Protein AF-W0ZCN0-F1 (afdb_monomer)

Structure (mmCIF, N/CA/C/O backbone):
data_AF-W0ZCN0-F1
#
_entry.id   AF-W0ZCN0-F1
#
loop_
_atom_site.group_PDB
_atom_site.id
_atom_site.type_symbol
_atom_site.label_atom_id
_atom_site.label_alt_id
_atom_site.label_comp_id
_atom_site.label_asym_id
_atom_site.label_entity_id
_atom_site.label_seq_id
_atom_site.pdbx_PDB_ins_code
_atom_site.Cartn_x
_atom_site.Cartn_y
_atom_site.Cartn_z
_atom_site.occupancy
_atom_site.B_iso_or_equiv
_atom_site.auth_seq_id
_atom_site.auth_comp_id
_atom_site.auth_asym_id
_atom_site.auth_atom_id
_atom_site.pdbx_PDB_model_num
ATOM 1 N N . MET A 1 1 ? 8.743 -0.998 -0.701 1.00 77.44 1 MET A N 1
ATOM 2 C CA . MET A 1 1 ? 7.615 -0.102 -1.002 1.00 77.44 1 MET A CA 1
ATOM 3 C C . MET A 1 1 ? 7.209 -0.389 -2.431 1.00 77.44 1 MET A C 1
ATOM 5 O O . MET A 1 1 ? 8.064 -0.404 -3.306 1.00 77.44 1 MET A O 1
ATOM 9 N N . SER A 1 2 ? 5.957 -0.761 -2.612 1.00 92.62 2 SER A N 1
ATOM 10 C CA . SER A 1 2 ? 5.427 -1.472 -3.774 1.00 92.62 2 SER A CA 1
ATOM 11 C C . SER A 1 2 ? 4.842 -0.510 -4.816 1.00 92.62 2 SER A C 1
ATOM 13 O O . SER A 1 2 ? 4.961 0.717 -4.689 1.00 92.62 2 SER A O 1
ATOM 15 N N . ARG A 1 3 ? 4.203 -1.047 -5.860 1.00 96.00 3 ARG A N 1
ATOM 16 C CA . ARG A 1 3 ? 3.450 -0.266 -6.854 1.00 96.00 3 ARG A CA 1
ATOM 17 C C . ARG A 1 3 ? 2.004 -0.697 -6.924 1.00 96.00 3 ARG A C 1
ATOM 19 O O . ARG A 1 3 ? 1.703 -1.878 -6.796 1.00 96.00 3 ARG A O 1
ATOM 26 N N . MET A 1 4 ? 1.127 0.285 -7.098 1.00 98.06 4 MET A N 1
ATOM 27 C CA . MET A 1 4 ? -0.318 0.098 -7.069 1.00 98.06 4 MET A CA 1
ATOM 28 C C . MET A 1 4 ? -0.961 0.852 -8.225 1.00 98.06 4 MET A C 1
ATOM 30 O O . MET A 1 4 ? -0.633 2.015 -8.466 1.00 98.06 4 MET A O 1
ATOM 34 N N . LEU A 1 5 ? -1.893 0.192 -8.900 1.00 98.25 5 LEU A N 1
ATOM 35 C CA . LEU A 1 5 ? -2.690 0.736 -9.993 1.00 98.25 5 LEU A CA 1
ATOM 36 C C . LEU A 1 5 ? -4.143 0.298 -9.799 1.00 98.25 5 LEU A C 1
ATOM 38 O O . LEU A 1 5 ? -4.397 -0.810 -9.334 1.00 98.25 5 LEU A O 1
ATOM 42 N N . ALA A 1 6 ? -5.098 1.161 -10.119 1.00 98.38 6 ALA A N 1
ATOM 43 C CA . ALA A 1 6 ? -6.513 0.848 -10.028 1.00 98.38 6 ALA A CA 1
ATOM 44 C C . ALA A 1 6 ? -7.322 1.548 -11.118 1.00 98.38 6 ALA A C 1
ATOM 46 O O . ALA A 1 6 ? -6.922 2.605 -11.613 1.00 98.38 6 ALA A O 1
ATOM 47 N N . PHE A 1 7 ? -8.476 0.983 -11.464 1.00 97.31 7 PHE A N 1
ATOM 48 C CA . PHE A 1 7 ? -9.544 1.722 -12.126 1.00 97.31 7 PHE A CA 1
ATOM 49 C C . PHE A 1 7 ? -10.909 1.425 -11.509 1.00 97.31 7 PHE A C 1
ATOM 51 O O . PHE A 1 7 ? -11.117 0.364 -10.919 1.00 97.31 7 PHE A O 1
ATOM 58 N N . VAL A 1 8 ? -11.842 2.355 -11.703 1.00 96.00 8 VAL A N 1
ATOM 59 C CA . VAL A 1 8 ? -13.282 2.167 -11.488 1.00 96.00 8 VAL A CA 1
ATOM 60 C C . VAL A 1 8 ? -14.067 2.899 -12.577 1.00 96.00 8 VAL A C 1
ATOM 62 O O . VAL A 1 8 ? -13.698 4.002 -12.986 1.00 96.00 8 VAL A O 1
ATOM 65 N N . ALA A 1 9 ? -15.130 2.278 -13.074 1.00 94.06 9 ALA A N 1
ATOM 66 C CA . ALA A 1 9 ? -15.960 2.763 -14.168 1.00 94.06 9 ALA A CA 1
ATOM 67 C C . ALA A 1 9 ? -17.449 2.472 -13.917 1.00 94.06 9 ALA A C 1
ATOM 69 O O . ALA A 1 9 ? -17.815 1.719 -13.019 1.00 94.06 9 ALA A O 1
ATOM 70 N N . ASP A 1 10 ? -18.314 3.084 -14.724 1.00 91.69 10 ASP A N 1
ATOM 71 C CA . ASP A 1 10 ? -19.774 2.899 -14.705 1.00 91.69 10 ASP A CA 1
ATOM 72 C C . ASP A 1 10 ? -20.252 1.664 -15.483 1.00 91.69 10 ASP A C 1
ATOM 74 O O . ASP A 1 10 ? -21.435 1.331 -15.475 1.00 91.69 10 ASP A O 1
ATOM 78 N N . ARG A 1 11 ? -19.328 0.992 -16.167 1.00 91.88 11 ARG A N 1
ATOM 79 C CA . ARG A 1 11 ? -19.552 -0.208 -16.966 1.00 91.88 11 ARG A CA 1
ATOM 80 C C . ARG A 1 11 ? -18.311 -1.085 -16.942 1.00 91.88 11 ARG A C 1
ATOM 82 O O . ARG A 1 11 ? -17.217 -0.610 -16.645 1.00 91.88 11 ARG A O 1
ATOM 89 N N . ALA A 1 12 ? -18.475 -2.344 -17.331 1.00 94.06 12 ALA A N 1
ATOM 90 C CA . ALA A 1 12 ? -17.350 -3.246 -17.502 1.00 94.06 12 ALA A CA 1
ATOM 91 C C . ALA A 1 12 ? -16.388 -2.722 -18.581 1.00 94.06 12 ALA A C 1
ATOM 93 O O . ALA A 1 12 ? -16.808 -2.391 -19.697 1.00 94.06 12 ALA A O 1
ATOM 94 N N . LEU A 1 13 ? -15.104 -2.657 -18.233 1.00 94.94 13 LEU A N 1
ATOM 95 C CA . LEU A 1 13 ? -14.001 -2.310 -19.121 1.00 94.94 13 LEU A CA 1
ATOM 96 C C . LEU A 1 13 ? -12.937 -3.395 -19.055 1.00 94.94 13 LEU A C 1
ATOM 98 O O . LEU A 1 13 ? -12.614 -3.907 -17.984 1.00 94.94 13 LEU A O 1
ATOM 102 N N . THR A 1 14 ? -12.341 -3.705 -20.198 1.00 95.62 14 THR A N 1
ATOM 103 C CA . THR A 1 14 ? -11.049 -4.393 -20.217 1.00 95.62 14 THR A CA 1
ATOM 104 C C . THR A 1 14 ? -9.965 -3.484 -19.632 1.00 95.62 14 THR A C 1
ATOM 106 O O . THR A 1 14 ? -10.057 -2.255 -19.710 1.00 95.62 14 THR A O 1
ATOM 109 N N . SER A 1 15 ? -8.883 -4.073 -19.115 1.00 95.25 15 SER A N 1
ATOM 110 C CA . SER A 1 15 ? -7.719 -3.312 -18.634 1.00 95.25 15 SER A CA 1
ATOM 111 C C . SER A 1 15 ? -7.206 -2.329 -19.691 1.00 95.25 15 SER A C 1
ATOM 113 O O . SER A 1 15 ? -6.887 -1.186 -19.373 1.00 95.25 15 SER A O 1
ATOM 115 N N . ARG A 1 16 ? -7.198 -2.729 -20.970 1.00 95.12 16 ARG A N 1
ATOM 116 C CA . ARG A 1 16 ? -6.756 -1.878 -22.083 1.00 95.12 16 ARG A CA 1
ATOM 117 C C . ARG A 1 16 ? -7.683 -0.688 -22.333 1.00 95.12 16 ARG A C 1
ATOM 119 O O . ARG A 1 16 ? -7.191 0.381 -22.676 1.00 95.12 16 ARG A O 1
ATOM 126 N N . GLU A 1 17 ? -8.996 -0.843 -22.182 1.00 96.19 17 GLU A N 1
ATOM 127 C CA . GLU A 1 17 ? -9.937 0.282 -22.298 1.00 96.19 17 GLU A CA 1
ATOM 128 C C . GLU A 1 17 ? -9.838 1.247 -21.110 1.00 96.19 17 GLU A C 1
ATOM 130 O O . GLU A 1 17 ? -10.006 2.456 -21.283 1.00 96.19 17 GLU A O 1
ATOM 135 N N . ALA A 1 18 ? -9.590 0.726 -19.906 1.00 96.12 18 ALA A N 1
ATOM 136 C CA . ALA A 1 18 ? -9.509 1.531 -18.692 1.00 96.12 18 ALA A CA 1
ATOM 137 C C . ALA A 1 18 ? -8.165 2.266 -18.557 1.00 96.12 18 ALA A C 1
ATOM 139 O O . ALA A 1 18 ? -8.149 3.477 -18.345 1.00 96.12 18 ALA A O 1
ATOM 140 N N . TRP A 1 19 ? -7.049 1.547 -18.695 1.00 95.88 19 TRP A N 1
ATOM 141 C CA . TRP A 1 19 ? -5.694 2.066 -18.480 1.00 95.88 19 TRP A CA 1
ATOM 142 C C . TRP A 1 19 ? -4.987 2.498 -19.765 1.00 95.88 19 TRP A C 1
ATOM 144 O 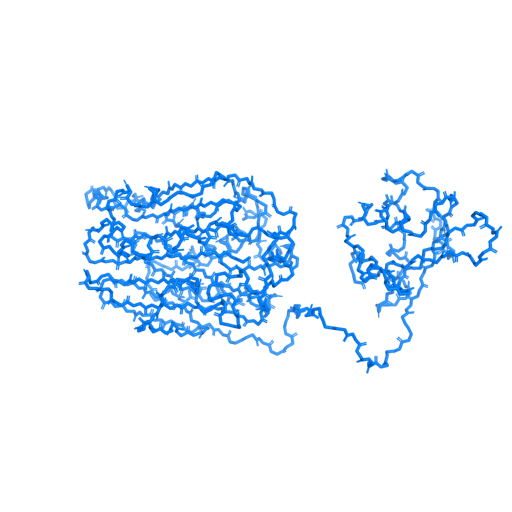O . TRP A 1 19 ? -4.140 3.384 -19.724 1.00 95.88 19 TRP A O 1
ATOM 154 N N . GLY A 1 20 ? -5.342 1.921 -20.912 1.00 94.19 20 GLY A N 1
ATOM 155 C CA . GLY A 1 20 ? -4.587 2.110 -22.149 1.00 94.19 20 GLY A CA 1
ATOM 156 C C . GLY A 1 20 ? -3.339 1.224 -22.222 1.00 94.19 20 GLY A C 1
ATOM 157 O O . GLY A 1 20 ? -2.851 0.697 -21.226 1.00 94.19 20 GLY A O 1
ATOM 158 N N . ALA A 1 21 ? -2.828 1.043 -23.442 1.00 92.94 21 ALA A N 1
ATOM 159 C CA . ALA A 1 21 ? -1.683 0.170 -23.711 1.00 92.94 21 ALA A CA 1
ATOM 160 C C . ALA A 1 21 ? -0.386 0.671 -23.055 1.00 92.94 21 ALA A C 1
ATOM 162 O O . ALA A 1 21 ? 0.368 -0.122 -22.496 1.00 92.94 21 ALA A O 1
ATOM 163 N N . ASP A 1 22 ? -0.150 1.982 -23.131 1.00 93.69 22 ASP A N 1
ATOM 164 C CA . ASP A 1 22 ? 1.102 2.595 -22.688 1.00 93.69 22 ASP A CA 1
ATOM 165 C C . ASP A 1 22 ? 1.241 2.500 -21.165 1.00 93.69 22 ASP A C 1
ATOM 167 O O . ASP A 1 22 ? 2.248 2.000 -20.673 1.00 93.69 22 ASP A O 1
ATOM 171 N N . LEU A 1 23 ? 0.181 2.834 -20.419 1.00 94.69 23 LEU A N 1
ATOM 172 C CA . LEU A 1 23 ? 0.169 2.725 -18.959 1.00 94.69 23 LEU A CA 1
ATOM 173 C C . LEU A 1 23 ? 0.385 1.281 -18.475 1.00 94.69 23 LEU A C 1
ATOM 175 O O . LEU A 1 23 ? 1.101 1.058 -17.500 1.00 94.69 23 LEU A O 1
ATOM 179 N N . ILE A 1 24 ? -0.199 0.288 -19.157 1.00 94.81 24 ILE A N 1
ATOM 180 C CA . ILE A 1 24 ? 0.020 -1.133 -18.835 1.00 94.81 24 ILE A CA 1
ATOM 181 C C . ILE A 1 24 ? 1.483 -1.518 -19.067 1.00 94.81 24 ILE A C 1
ATOM 183 O O . ILE A 1 24 ? 2.088 -2.173 -18.216 1.00 94.81 24 ILE A O 1
ATOM 187 N N . ALA A 1 25 ? 2.069 -1.093 -20.188 1.00 93.38 25 ALA A N 1
ATOM 188 C CA . ALA A 1 25 ? 3.467 -1.369 -20.503 1.00 93.38 25 ALA A CA 1
ATOM 189 C C . ALA A 1 25 ? 4.429 -0.700 -19.506 1.00 93.38 25 ALA A C 1
ATOM 191 O O . ALA A 1 25 ? 5.401 -1.320 -19.071 1.00 93.38 25 ALA A O 1
ATOM 192 N N . GLU A 1 26 ? 4.151 0.539 -19.102 1.00 94.06 26 GLU A N 1
ATOM 193 C CA . GLU A 1 26 ? 4.939 1.255 -18.098 1.00 94.06 26 GLU A CA 1
ATOM 194 C C . GLU A 1 26 ? 4.832 0.607 -16.719 1.00 94.06 26 GLU A C 1
ATOM 196 O O . GLU A 1 26 ? 5.855 0.372 -16.072 1.00 94.06 26 GLU A O 1
ATOM 201 N N . PHE A 1 27 ? 3.616 0.245 -16.293 1.00 95.56 27 PHE A N 1
ATOM 202 C CA . PHE A 1 27 ? 3.402 -0.470 -15.038 1.00 95.56 27 PHE A CA 1
ATOM 203 C C . PHE A 1 27 ? 4.134 -1.817 -15.043 1.00 95.56 27 PHE A C 1
ATOM 205 O O . PHE A 1 27 ? 4.842 -2.128 -14.088 1.00 95.56 27 PHE A O 1
ATOM 212 N N . ALA A 1 28 ? 4.078 -2.571 -16.144 1.00 94.00 28 ALA A N 1
ATOM 213 C CA . ALA A 1 28 ? 4.865 -3.793 -16.305 1.00 94.00 28 ALA A CA 1
ATOM 214 C C . ALA A 1 28 ? 6.378 -3.538 -16.230 1.00 94.00 28 ALA A C 1
ATOM 216 O O . ALA A 1 28 ? 7.114 -4.313 -15.621 1.00 94.00 28 ALA A O 1
ATOM 217 N 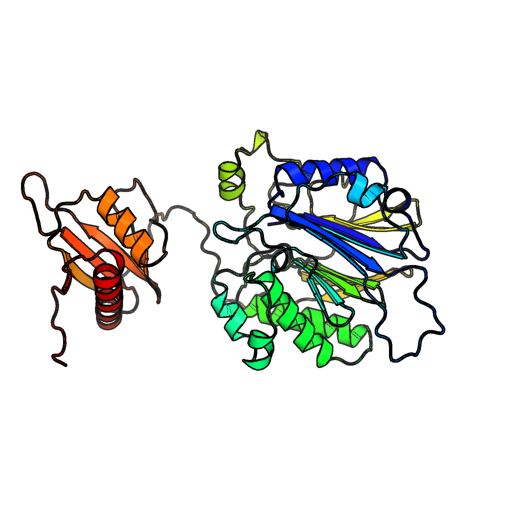N . GLY A 1 29 ? 6.856 -2.413 -16.769 1.00 93.75 29 GLY A N 1
ATOM 218 C CA . GLY A 1 29 ? 8.252 -1.992 -16.649 1.00 93.75 29 GLY A CA 1
ATOM 219 C C . GLY A 1 29 ? 8.728 -1.857 -15.197 1.00 93.75 29 GLY A C 1
ATOM 220 O O . GLY A 1 29 ? 9.897 -2.136 -14.903 1.00 93.75 29 GLY A O 1
ATOM 221 N N . LEU A 1 30 ? 7.830 -1.502 -14.271 1.00 94.81 30 LEU A N 1
ATOM 222 C CA . LEU A 1 30 ? 8.126 -1.401 -12.839 1.00 94.81 30 LEU A CA 1
ATOM 223 C C . LEU A 1 30 ? 8.381 -2.763 -12.184 1.00 94.81 30 LEU A C 1
ATOM 225 O O . LEU A 1 30 ? 9.128 -2.824 -11.203 1.00 94.81 30 LEU A O 1
ATOM 229 N N . ALA A 1 31 ? 7.851 -3.856 -12.740 1.00 93.75 31 ALA A N 1
ATOM 230 C CA . ALA A 1 31 ? 8.039 -5.208 -12.210 1.00 93.75 31 ALA A CA 1
ATOM 231 C C . ALA A 1 31 ? 9.506 -5.670 -12.249 1.00 93.75 31 ALA A C 1
ATOM 233 O O . ALA A 1 31 ? 9.881 -6.594 -11.538 1.00 93.75 31 ALA A O 1
ATOM 234 N N . ARG A 1 32 ? 10.379 -4.984 -13.004 1.00 91.44 32 ARG A N 1
ATOM 235 C CA . ARG A 1 32 ? 11.835 -5.218 -12.972 1.00 91.44 32 ARG A CA 1
ATOM 236 C C . ARG A 1 32 ? 12.466 -4.892 -11.616 1.00 91.44 32 ARG A C 1
ATOM 238 O O . ARG A 1 32 ? 13.472 -5.494 -11.255 1.00 91.44 32 ARG A O 1
ATOM 245 N N . LEU A 1 33 ? 11.916 -3.908 -10.905 1.00 92.25 33 LEU A N 1
ATOM 246 C CA . LEU A 1 33 ? 12.367 -3.489 -9.574 1.00 92.25 33 LEU A CA 1
ATOM 247 C C . LEU A 1 33 ? 11.463 -4.079 -8.480 1.00 92.25 33 LEU A C 1
ATOM 249 O O . LEU A 1 33 ? 11.949 -4.599 -7.472 1.00 92.25 33 LEU A O 1
ATOM 253 N N . HIS A 1 34 ? 10.151 -4.009 -8.703 1.00 93.12 34 HIS A N 1
ATOM 254 C CA . HIS A 1 34 ? 9.090 -4.481 -7.810 1.00 93.12 34 HIS A CA 1
ATOM 255 C C . HIS A 1 34 ? 8.723 -5.932 -8.149 1.00 93.12 34 HIS A C 1
ATOM 257 O O . HIS A 1 34 ? 7.634 -6.207 -8.640 1.00 93.12 34 HIS A O 1
ATOM 263 N N . ALA A 1 35 ? 9.690 -6.832 -7.955 1.00 91.56 35 ALA A N 1
ATOM 264 C CA . ALA A 1 35 ? 9.698 -8.180 -8.527 1.00 91.56 35 ALA A CA 1
ATOM 265 C C . ALA A 1 35 ? 9.383 -9.315 -7.529 1.00 91.56 35 ALA A C 1
ATOM 267 O O . ALA A 1 35 ? 9.616 -10.477 -7.848 1.00 91.56 35 ALA A O 1
ATOM 268 N N . ASP A 1 36 ? 8.914 -9.023 -6.309 1.00 90.50 36 ASP A N 1
ATOM 269 C CA . ASP A 1 36 ? 8.742 -10.048 -5.254 1.00 90.50 36 ASP A CA 1
ATOM 270 C C . ASP A 1 36 ? 7.334 -10.654 -5.207 1.00 90.50 36 ASP A C 1
ATOM 272 O O . ASP A 1 36 ? 6.863 -11.071 -4.139 1.00 90.50 36 ASP A O 1
ATOM 276 N N . GLY A 1 37 ? 6.655 -10.632 -6.349 1.00 92.88 37 GLY A N 1
ATOM 277 C CA . GLY A 1 37 ? 5.282 -11.070 -6.543 1.00 92.88 37 GLY A CA 1
ATOM 278 C C . GLY A 1 37 ? 4.370 -9.961 -7.053 1.00 92.88 37 GLY A C 1
ATOM 279 O O . GLY A 1 37 ? 4.696 -8.771 -7.013 1.00 92.88 37 GLY A O 1
ATOM 280 N N . TRP A 1 38 ? 3.205 -10.366 -7.526 1.00 96.88 38 TRP A N 1
ATOM 281 C CA . TRP A 1 38 ? 2.196 -9.488 -8.097 1.00 96.88 38 TRP A CA 1
ATOM 282 C C . TRP A 1 38 ? 0.801 -10.018 -7.790 1.00 96.88 38 TRP A C 1
ATOM 284 O O . TRP A 1 38 ? 0.617 -11.193 -7.472 1.00 96.88 38 TRP A O 1
ATOM 294 N N . GLY A 1 39 ? -0.194 -9.155 -7.923 1.00 96.69 39 GLY A N 1
ATOM 295 C CA . GLY A 1 39 ? -1.577 -9.593 -7.849 1.00 96.69 39 GLY A CA 1
ATOM 296 C C . GLY A 1 39 ? -2.546 -8.576 -8.412 1.00 96.69 39 GLY A C 1
ATOM 297 O O . GLY A 1 39 ? -2.215 -7.409 -8.628 1.00 96.69 39 GLY A O 1
ATOM 298 N N . SER A 1 40 ? -3.766 -9.033 -8.650 1.00 97.44 40 SER A N 1
ATOM 299 C CA . SER A 1 40 ? -4.893 -8.218 -9.069 1.00 97.44 40 SER A CA 1
ATOM 300 C C . SER A 1 40 ? -6.169 -8.722 -8.408 1.00 97.44 40 SER A C 1
ATOM 302 O O . SER A 1 40 ? -6.341 -9.923 -8.220 1.00 97.44 40 SER A O 1
ATOM 304 N N . ALA A 1 41 ? -7.067 -7.801 -8.077 1.00 96.75 41 ALA A N 1
ATOM 305 C CA . ALA A 1 41 ? -8.422 -8.112 -7.640 1.00 96.75 41 ALA A CA 1
ATOM 306 C C . ALA A 1 41 ? -9.422 -7.219 -8.375 1.00 96.75 41 ALA A C 1
ATOM 308 O O . ALA A 1 41 ? -9.075 -6.100 -8.764 1.00 96.75 41 ALA A O 1
ATOM 309 N N . TRP A 1 42 ? -10.635 -7.706 -8.610 1.00 95.56 42 TRP A N 1
ATOM 310 C CA . TRP A 1 42 ? -11.644 -6.994 -9.391 1.00 95.56 42 TRP A CA 1
ATOM 311 C C . TRP A 1 42 ? -13.064 -7.324 -8.935 1.00 95.56 42 TRP A C 1
ATOM 313 O O . TRP A 1 42 ? -13.299 -8.329 -8.270 1.00 95.56 42 TRP A O 1
ATOM 323 N N . ILE A 1 43 ? -13.998 -6.449 -9.309 1.00 90.69 43 ILE A N 1
ATOM 324 C CA . ILE A 1 43 ? -15.437 -6.683 -9.160 1.00 90.69 43 ILE A CA 1
ATOM 325 C C . ILE A 1 43 ? -15.933 -7.280 -10.474 1.00 90.69 43 ILE A C 1
ATOM 327 O O . ILE A 1 43 ? -15.806 -6.634 -11.524 1.00 90.69 43 ILE A O 1
ATOM 331 N N . ASP A 1 44 ? -16.463 -8.501 -10.430 1.00 76.06 44 ASP A N 1
ATOM 332 C CA . ASP A 1 44 ? -17.008 -9.154 -11.618 1.00 76.06 44 ASP A CA 1
ATOM 333 C C . ASP A 1 44 ? -18.205 -8.375 -12.177 1.00 76.06 44 ASP A C 1
ATOM 335 O O . ASP A 1 44 ? -19.086 -7.918 -11.452 1.00 76.06 44 ASP A O 1
ATOM 339 N N . ALA A 1 45 ? -18.226 -8.209 -13.500 1.00 66.38 45 ALA A N 1
ATOM 340 C CA . ALA A 1 45 ? -19.298 -7.504 -14.202 1.00 66.38 45 ALA A CA 1
ATOM 341 C C . ALA A 1 45 ? -20.627 -8.283 -14.224 1.00 66.38 45 ALA A C 1
ATOM 343 O O . ALA A 1 45 ? -21.678 -7.677 -14.423 1.00 66.38 45 ALA A O 1
ATOM 344 N N . ASP A 1 46 ? -20.549 -9.602 -14.023 1.00 58.97 46 ASP A N 1
ATOM 345 C CA . ASP A 1 46 ? -21.651 -10.563 -14.123 1.00 58.97 46 ASP A CA 1
ATOM 346 C C . ASP A 1 46 ? -22.063 -11.129 -12.750 1.00 58.97 46 ASP A C 1
ATOM 348 O O . ASP A 1 46 ? -22.695 -12.182 -12.690 1.00 58.97 46 ASP A O 1
ATOM 352 N N . ALA A 1 47 ? -21.696 -10.474 -11.639 1.00 55.72 47 ALA A N 1
ATOM 353 C CA . ALA A 1 47 ? -22.227 -10.844 -10.329 1.00 55.72 47 ALA A CA 1
ATOM 354 C C . ALA A 1 47 ? -23.756 -10.667 -10.368 1.00 55.72 47 ALA A C 1
ATOM 356 O O . ALA A 1 47 ? -24.255 -9.540 -10.380 1.00 55.72 47 ALA A O 1
ATOM 357 N N . ASP A 1 48 ? -24.481 -11.783 -10.506 1.00 44.78 48 ASP A N 1
ATOM 358 C CA . ASP A 1 48 ? -25.930 -11.826 -10.694 1.00 44.78 48 ASP A CA 1
ATOM 359 C C . ASP A 1 48 ? -26.615 -10.928 -9.657 1.00 44.78 48 ASP A C 1
ATOM 361 O O . ASP A 1 48 ? -26.575 -11.202 -8.460 1.00 44.78 48 ASP A O 1
ATOM 365 N N . ALA A 1 49 ? -27.309 -9.883 -10.115 1.00 48.84 49 ALA A N 1
ATOM 366 C CA . ALA A 1 49 ? -28.143 -9.042 -9.251 1.00 48.84 49 ALA A CA 1
ATOM 367 C C . ALA A 1 49 ? -29.319 -9.820 -8.608 1.00 48.84 49 ALA A C 1
ATOM 369 O O . ALA A 1 49 ? -30.012 -9.278 -7.749 1.00 48.84 49 ALA A O 1
ATOM 370 N N . ASP A 1 50 ? -29.533 -11.069 -9.045 1.00 45.41 50 ASP A N 1
ATOM 371 C CA . ASP A 1 50 ? -30.508 -12.041 -8.539 1.00 45.41 50 ASP A CA 1
ATOM 372 C C . ASP A 1 50 ? -29.875 -13.135 -7.644 1.00 45.41 50 ASP A C 1
ATOM 374 O O . ASP A 1 50 ? -30.597 -14.009 -7.155 1.00 45.41 50 ASP A O 1
ATOM 378 N N . ALA A 1 51 ? -28.553 -13.124 -7.414 1.00 48.06 51 ALA A N 1
ATOM 379 C CA . ALA A 1 51 ? -27.946 -13.957 -6.377 1.00 48.06 51 ALA A CA 1
ATOM 380 C C . ALA A 1 51 ? -28.416 -13.448 -5.004 1.00 48.06 51 ALA A C 1
ATOM 382 O O . ALA A 1 51 ? -28.523 -12.239 -4.800 1.00 48.06 51 ALA A O 1
ATOM 383 N N . ASP A 1 52 ? -28.761 -14.367 -4.092 1.00 41.53 52 ASP A N 1
ATOM 384 C CA . ASP A 1 52 ? -29.272 -14.049 -2.751 1.00 41.53 52 ASP A CA 1
ATOM 385 C C . ASP A 1 52 ? -28.511 -12.863 -2.139 1.00 41.53 52 ASP A C 1
ATOM 387 O O . ASP A 1 52 ? -27.286 -12.857 -2.136 1.00 41.53 52 ASP A O 1
ATOM 391 N N . ALA A 1 53 ? -29.220 -11.883 -1.570 1.00 44.94 53 ALA A N 1
ATOM 392 C CA . ALA A 1 53 ? -28.625 -10.695 -0.938 1.00 44.94 53 ALA A CA 1
ATOM 393 C C . ALA A 1 53 ? -27.701 -11.005 0.270 1.00 44.94 53 ALA A C 1
ATOM 395 O O . ALA A 1 53 ? -27.160 -10.083 0.875 1.00 44.94 53 ALA A O 1
ATOM 396 N N . ASP A 1 54 ? -27.547 -12.291 0.611 1.00 40.00 54 ASP A N 1
ATOM 397 C CA . ASP A 1 54 ? -26.616 -12.842 1.600 1.00 40.00 54 ASP A CA 1
ATOM 398 C C . ASP A 1 54 ? -25.314 -13.391 0.963 1.00 40.00 54 ASP A C 1
ATOM 400 O O . ASP A 1 54 ? -24.428 -13.864 1.678 1.00 40.00 54 ASP A O 1
ATOM 404 N N . ALA A 1 55 ? -25.182 -13.367 -0.368 1.00 44.41 55 ALA A N 1
ATOM 405 C CA . ALA A 1 55 ? -23.930 -13.618 -1.070 1.00 44.41 55 ALA A CA 1
ATOM 406 C C . ALA A 1 55 ? -23.151 -12.301 -1.134 1.00 44.41 55 ALA A C 1
ATOM 408 O O . ALA A 1 55 ? -23.401 -11.466 -2.002 1.00 44.41 55 ALA A O 1
ATOM 409 N N . ASP A 1 56 ? -22.235 -12.104 -0.181 1.00 45.97 56 ASP A N 1
ATOM 410 C CA . ASP A 1 56 ? -21.237 -11.032 -0.224 1.00 45.97 56 ASP A CA 1
ATOM 411 C C . ASP A 1 56 ? -20.682 -10.929 -1.658 1.00 45.97 56 ASP A C 1
ATOM 413 O O . ASP A 1 56 ? -20.153 -11.918 -2.173 1.00 45.97 56 ASP A O 1
ATOM 417 N N . GLY A 1 57 ? -20.845 -9.777 -2.323 1.00 52.25 57 GLY A N 1
ATOM 418 C CA . GLY A 1 57 ? -20.435 -9.610 -3.719 1.00 52.25 57 GLY A CA 1
ATOM 419 C C . GLY A 1 57 ? -18.987 -10.065 -3.911 1.00 52.25 57 GLY A C 1
ATOM 420 O O . GLY A 1 57 ? -18.073 -9.594 -3.227 1.00 52.25 57 GLY A O 1
ATOM 421 N N . GLU A 1 58 ? -18.782 -11.055 -4.780 1.00 69.75 58 GLU A N 1
ATOM 422 C CA . GLU A 1 58 ? -17.528 -11.803 -4.808 1.00 69.75 58 GLU A CA 1
ATOM 423 C C . GLU A 1 58 ? -16.424 -10.957 -5.459 1.00 69.75 58 GLU A C 1
ATOM 425 O O . GLU A 1 58 ? -16.406 -10.719 -6.666 1.00 69.75 58 GLU A O 1
ATOM 430 N N . VAL A 1 59 ? -15.486 -10.469 -4.642 1.00 86.62 59 VAL A N 1
ATOM 431 C CA . VAL A 1 59 ? -14.248 -9.872 -5.150 1.00 86.62 59 VAL A CA 1
ATOM 432 C C . VAL A 1 59 ? -13.327 -10.998 -5.599 1.00 86.62 59 VAL A C 1
ATOM 434 O O . VAL A 1 59 ? -12.723 -11.700 -4.782 1.00 86.62 59 VAL A O 1
ATOM 437 N N . ALA A 1 60 ? -13.200 -11.153 -6.912 1.00 90.25 60 ALA A N 1
ATOM 438 C CA . ALA A 1 60 ? -12.291 -12.110 -7.514 1.00 90.25 60 ALA A CA 1
ATOM 439 C C . ALA A 1 60 ? -10.842 -11.603 -7.453 1.00 90.25 60 ALA A C 1
ATOM 441 O O . ALA A 1 60 ? -10.576 -10.398 -7.412 1.00 90.25 60 ALA A O 1
ATOM 442 N N . SER A 1 61 ? -9.878 -12.528 -7.447 1.00 92.69 61 SER A N 1
ATOM 443 C CA . SER A 1 61 ? -8.455 -12.185 -7.456 1.00 92.69 61 SER A CA 1
ATOM 444 C C . SER A 1 61 ? -7.586 -13.229 -8.145 1.00 92.69 61 SER A C 1
ATOM 446 O O . SER A 1 61 ? -7.960 -14.390 -8.290 1.00 92.69 61 SER A O 1
ATOM 448 N N . THR A 1 62 ? -6.408 -12.788 -8.576 1.00 93.38 62 THR A N 1
ATOM 449 C CA . THR A 1 62 ? -5.338 -13.618 -9.131 1.00 93.38 62 THR A CA 1
ATOM 450 C C . THR A 1 62 ? -3.988 -13.015 -8.762 1.00 93.38 62 THR A C 1
ATOM 452 O O . THR A 1 62 ? -3.894 -11.817 -8.492 1.00 93.38 62 THR A O 1
ATOM 455 N N . GLY A 1 63 ? -2.934 -13.818 -8.778 1.00 91.00 63 GLY A N 1
ATOM 456 C CA . GLY A 1 63 ? -1.578 -13.355 -8.521 1.00 91.00 63 GLY A CA 1
ATOM 457 C C . GLY A 1 63 ? -0.674 -14.476 -8.047 1.00 91.00 63 GLY A C 1
ATOM 458 O O . GLY A 1 63 ? -1.107 -15.620 -7.880 1.00 91.00 63 GLY A O 1
ATOM 459 N N . GLY A 1 64 ? 0.574 -14.119 -7.783 1.00 90.75 64 GLY A N 1
ATOM 460 C CA . GLY A 1 64 ? 1.579 -15.071 -7.357 1.00 90.75 64 GLY A CA 1
ATOM 461 C C . GLY A 1 64 ? 2.959 -14.454 -7.184 1.00 90.75 64 GLY A C 1
ATOM 462 O O . GLY A 1 64 ? 3.139 -13.236 -7.163 1.00 90.75 64 GLY A O 1
ATOM 463 N N . VAL A 1 65 ? 3.941 -15.330 -6.989 1.00 89.44 65 VAL A N 1
ATOM 464 C CA . VAL A 1 65 ? 5.348 -14.969 -6.739 1.00 89.44 65 VAL A CA 1
ATOM 465 C C . VAL A 1 65 ? 6.197 -15.016 -8.008 1.00 89.44 65 VAL A C 1
ATOM 467 O O . VAL A 1 65 ? 7.373 -14.657 -7.987 1.00 89.44 65 VAL A O 1
ATOM 470 N N . GLU A 1 66 ? 5.619 -15.498 -9.103 1.00 90.38 66 GLU A N 1
ATOM 471 C CA . GLU A 1 66 ? 6.199 -15.457 -10.434 1.00 90.38 66 GLU A CA 1
ATOM 472 C C . GLU A 1 66 ? 6.349 -14.024 -10.958 1.00 90.38 66 GLU A C 1
ATOM 474 O O . GLU A 1 66 ? 5.819 -13.061 -10.402 1.00 90.38 66 GLU A O 1
ATOM 479 N N . ALA A 1 67 ? 7.122 -13.882 -12.034 1.00 87.75 67 ALA A N 1
ATOM 480 C CA . ALA A 1 67 ? 7.297 -12.597 -12.689 1.00 87.75 67 ALA A CA 1
ATOM 481 C C . ALA A 1 67 ? 5.977 -12.140 -13.320 1.00 87.75 67 ALA A C 1
ATOM 483 O O . ALA A 1 67 ? 5.316 -12.917 -14.004 1.00 87.75 67 ALA A O 1
ATOM 484 N N . PHE A 1 68 ? 5.639 -10.872 -13.103 1.00 93.12 68 PHE A N 1
ATOM 485 C CA . PHE A 1 68 ? 4.503 -10.224 -13.743 1.00 93.12 68 PHE A CA 1
ATOM 486 C C . PHE A 1 68 ? 4.771 -9.996 -15.234 1.00 93.12 68 PHE A C 1
ATOM 488 O O . PHE A 1 68 ? 5.812 -9.441 -15.598 1.00 93.12 68 PHE A O 1
ATOM 495 N N . GLU A 1 69 ? 3.804 -10.339 -16.078 1.00 88.00 69 GLU A N 1
ATOM 496 C CA . GLU A 1 69 ? 3.832 -10.107 -17.517 1.00 88.00 69 GLU A CA 1
ATOM 497 C C . GLU A 1 69 ? 2.683 -9.168 -17.936 1.00 88.00 69 GLU A C 1
ATOM 499 O O . GLU A 1 69 ? 1.577 -9.251 -17.404 1.00 88.00 69 GLU A O 1
ATOM 504 N N . PRO A 1 70 ? 2.859 -8.298 -18.952 1.00 83.12 70 PRO A N 1
ATOM 505 C CA . PRO A 1 70 ? 1.788 -7.399 -19.407 1.00 83.12 70 PRO A CA 1
ATOM 506 C C . PRO A 1 70 ? 0.479 -8.124 -19.772 1.00 83.12 70 PRO A C 1
ATOM 508 O O . PRO A 1 70 ? -0.615 -7.584 -19.592 1.00 83.12 70 PRO A O 1
ATOM 511 N N . GLY A 1 71 ? 0.594 -9.364 -20.267 1.00 83.88 71 GLY A N 1
ATOM 512 C CA . GLY A 1 71 ? -0.538 -10.222 -20.620 1.00 83.88 71 GLY A CA 1
ATOM 513 C C . GLY A 1 71 ? -1.452 -10.566 -19.441 1.00 83.88 71 GLY A C 1
ATOM 514 O O . GLY A 1 71 ? -2.637 -10.807 -19.671 1.00 83.88 71 GLY A O 1
ATOM 515 N N . ASP A 1 72 ? -0.945 -10.508 -18.207 1.00 87.06 72 ASP A N 1
ATOM 516 C CA . ASP A 1 72 ? -1.718 -10.769 -16.988 1.00 87.06 72 ASP A CA 1
ATOM 517 C C . ASP A 1 72 ? -2.817 -9.719 -16.759 1.00 87.06 72 ASP A C 1
ATOM 519 O O . ASP A 1 72 ? -3.850 -10.016 -16.159 1.00 87.06 72 ASP A O 1
ATOM 523 N N . LEU A 1 73 ? -2.631 -8.494 -17.272 1.00 85.06 73 LEU A N 1
ATOM 524 C CA . LEU A 1 73 ? -3.655 -7.445 -17.258 1.00 85.06 73 LEU A CA 1
ATOM 525 C C . LEU A 1 73 ? -4.353 -7.307 -18.611 1.00 85.06 73 LEU A C 1
ATOM 527 O O . LEU A 1 73 ? -5.577 -7.185 -18.649 1.00 85.06 73 LEU A O 1
ATOM 531 N N . ASP A 1 74 ? -3.605 -7.329 -19.716 1.00 79.94 74 ASP A N 1
ATOM 532 C CA . ASP A 1 74 ? -4.148 -7.118 -21.064 1.00 79.94 74 ASP A CA 1
ATOM 533 C C . ASP A 1 74 ? -5.098 -8.237 -21.527 1.00 79.94 74 ASP A C 1
ATOM 535 O O . ASP A 1 74 ? -5.990 -7.983 -22.337 1.00 79.94 74 ASP A O 1
ATOM 539 N N . GLY A 1 75 ? -4.909 -9.466 -21.034 1.00 79.19 75 GLY A N 1
ATOM 540 C CA . GLY A 1 75 ? -5.764 -10.621 -21.324 1.00 79.19 75 GLY A CA 1
ATOM 541 C C . GLY A 1 75 ? -6.868 -10.866 -20.292 1.00 79.19 75 GLY A C 1
ATOM 542 O O . GLY A 1 75 ? -7.631 -11.821 -20.442 1.00 79.19 75 GLY A O 1
ATOM 543 N N . ALA A 1 76 ? -6.947 -10.045 -19.243 1.00 86.50 76 ALA A N 1
ATOM 544 C CA . ALA A 1 76 ? -7.882 -10.250 -18.147 1.00 86.50 76 ALA A CA 1
ATOM 545 C C . ALA A 1 76 ? -9.333 -9.925 -18.542 1.00 86.50 76 ALA A C 1
ATOM 547 O O . ALA A 1 76 ? -9.596 -9.091 -19.413 1.00 86.50 76 ALA A O 1
ATOM 548 N N . ALA A 1 77 ? -10.284 -10.567 -17.857 1.00 89.31 77 ALA A N 1
ATOM 549 C CA . ALA A 1 77 ? -11.708 -10.304 -18.033 1.00 89.31 77 ALA A CA 1
ATOM 550 C C . ALA A 1 77 ? -12.058 -8.832 -17.747 1.00 89.31 77 ALA A C 1
ATOM 552 O O . ALA A 1 77 ? -11.439 -8.175 -16.901 1.00 89.31 77 ALA A O 1
ATOM 553 N N . ALA A 1 78 ? -13.068 -8.323 -18.455 1.00 93.62 78 ALA A N 1
ATOM 554 C CA . ALA A 1 78 ? -13.582 -6.983 -18.215 1.00 93.62 78 ALA A CA 1
ATOM 555 C C . ALA A 1 78 ? -14.217 -6.888 -16.820 1.00 93.62 78 ALA A C 1
ATOM 557 O O . ALA A 1 78 ? -14.863 -7.827 -16.362 1.00 93.62 78 ALA A O 1
ATOM 558 N N . SER A 1 79 ? -14.052 -5.745 -16.161 1.00 93.31 79 SER A N 1
ATOM 559 C CA . SER A 1 79 ? -14.593 -5.500 -14.823 1.00 93.31 79 SER A CA 1
ATOM 560 C C . SER A 1 79 ? -15.032 -4.049 -14.667 1.00 93.31 79 SER A C 1
ATOM 562 O O . SER A 1 79 ? -14.610 -3.179 -15.430 1.00 93.31 79 SER A O 1
ATOM 564 N N . VAL A 1 80 ? -15.908 -3.773 -13.700 1.00 92.69 80 VAL A N 1
ATOM 565 C CA . VAL A 1 80 ? -16.310 -2.389 -13.367 1.00 92.69 80 VAL A CA 1
ATOM 566 C C . VAL A 1 80 ? -15.262 -1.690 -12.504 1.00 92.69 80 VAL A C 1
ATOM 568 O O . VAL A 1 80 ? -15.131 -0.470 -12.545 1.00 92.69 80 VAL A O 1
ATOM 571 N N . ALA A 1 81 ? -14.470 -2.459 -11.759 1.00 94.75 81 ALA A N 1
ATOM 572 C CA . ALA A 1 81 ? -13.319 -1.972 -11.019 1.00 94.75 81 ALA A CA 1
ATOM 573 C C . ALA A 1 81 ? -12.233 -3.045 -10.950 1.00 94.75 81 ALA A C 1
ATOM 575 O O . ALA A 1 81 ? -12.524 -4.243 -10.984 1.00 94.75 81 ALA A O 1
ATOM 576 N N . ARG A 1 82 ? -10.975 -2.618 -10.856 1.00 97.00 82 ARG A N 1
ATOM 577 C CA . ARG A 1 82 ? -9.816 -3.504 -10.713 1.00 97.00 82 ARG A CA 1
ATOM 578 C C . ARG A 1 82 ? -8.710 -2.792 -9.959 1.00 97.00 82 ARG A C 1
ATOM 580 O O . ARG A 1 82 ? -8.458 -1.616 -10.208 1.00 97.00 82 ARG A O 1
ATOM 587 N N . ILE A 1 83 ? -8.014 -3.525 -9.103 1.00 98.25 83 ILE A N 1
ATOM 588 C CA . ILE A 1 83 ? -6.736 -3.137 -8.510 1.00 98.25 83 ILE A CA 1
ATOM 589 C C . ILE A 1 83 ? -5.637 -4.085 -8.997 1.00 98.25 83 ILE A C 1
ATOM 591 O O . ILE A 1 83 ? -5.896 -5.257 -9.280 1.00 98.25 83 ILE A O 1
ATOM 595 N N . ALA A 1 84 ? -4.421 -3.570 -9.121 1.00 98.12 84 ALA A N 1
ATOM 596 C CA . ALA A 1 84 ? -3.210 -4.302 -9.458 1.00 98.12 84 ALA A CA 1
ATOM 597 C C . ALA A 1 84 ? -2.058 -3.868 -8.540 1.00 98.12 84 ALA A C 1
ATOM 599 O O . ALA A 1 84 ? -1.964 -2.697 -8.142 1.00 98.12 84 ALA A O 1
ATOM 600 N N . TYR A 1 85 ? -1.183 -4.820 -8.229 1.00 97.88 85 TYR A N 1
ATOM 601 C CA . TYR A 1 85 ? -0.101 -4.690 -7.264 1.00 97.88 85 TYR A CA 1
ATOM 602 C C . TYR A 1 85 ? 1.192 -5.309 -7.790 1.00 97.88 85 TYR A C 1
ATOM 604 O O . TYR A 1 85 ? 1.176 -6.430 -8.293 1.00 97.88 85 TYR A O 1
ATOM 612 N N . LEU A 1 86 ? 2.316 -4.618 -7.595 1.00 96.94 86 LEU A N 1
ATOM 613 C CA . LEU A 1 86 ? 3.660 -5.175 -7.774 1.00 96.94 86 LEU A CA 1
ATOM 614 C C . LEU A 1 86 ? 4.423 -5.050 -6.463 1.00 96.94 86 LEU A C 1
ATOM 616 O O . LEU A 1 86 ? 4.597 -3.944 -5.941 1.00 96.94 86 LEU A O 1
ATOM 620 N N . ARG A 1 87 ? 4.871 -6.180 -5.921 1.00 94.75 87 ARG A N 1
ATOM 621 C CA . ARG A 1 87 ? 5.436 -6.272 -4.579 1.00 94.75 87 ARG A CA 1
ATOM 622 C C . ARG A 1 87 ? 6.914 -5.905 -4.570 1.00 94.75 87 ARG A C 1
ATOM 624 O O . ARG A 1 87 ? 7.720 -6.447 -5.321 1.00 94.75 87 ARG A O 1
ATOM 631 N N . PHE A 1 88 ? 7.276 -5.048 -3.620 1.00 91.25 88 PHE A N 1
ATOM 632 C CA . PHE A 1 88 ? 8.656 -4.852 -3.189 1.00 91.25 88 PHE A CA 1
ATOM 633 C C . PHE A 1 88 ? 8.784 -5.250 -1.723 1.00 91.25 88 PHE A C 1
ATOM 635 O O . PHE A 1 88 ? 8.437 -4.477 -0.820 1.00 91.25 88 PHE A O 1
ATOM 642 N N . ALA A 1 89 ? 9.282 -6.459 -1.497 1.00 79.12 89 ALA A N 1
ATOM 643 C CA . ALA A 1 89 ? 9.513 -7.023 -0.182 1.00 79.12 89 ALA A CA 1
ATOM 644 C C . ALA A 1 89 ? 10.625 -6.263 0.557 1.00 79.12 89 ALA A C 1
ATOM 646 O O . ALA A 1 89 ? 11.687 -5.957 0.004 1.00 79.12 89 ALA A O 1
ATOM 647 N N . SER A 1 90 ? 10.383 -5.977 1.836 1.00 65.00 90 SER A N 1
ATOM 648 C CA . SER A 1 90 ? 11.440 -5.585 2.764 1.00 65.00 90 SER A CA 1
ATOM 649 C C . SER A 1 90 ? 12.428 -6.743 2.950 1.00 65.00 90 SER A C 1
ATOM 651 O O . SER A 1 90 ? 12.079 -7.919 2.812 1.00 65.00 90 SER A O 1
ATOM 653 N N . LYS A 1 91 ? 13.686 -6.410 3.251 1.00 58.97 91 LYS A N 1
ATOM 654 C CA . LYS A 1 91 ? 14.753 -7.395 3.462 1.00 58.97 91 LYS A CA 1
ATOM 655 C C . LYS A 1 91 ? 14.343 -8.387 4.558 1.00 58.97 91 LYS A C 1
ATOM 657 O O . LYS A 1 91 ? 13.995 -7.968 5.656 1.00 58.97 91 LYS A O 1
ATOM 662 N N . GLY A 1 92 ? 14.364 -9.683 4.239 1.00 58.41 92 GLY A N 1
ATOM 663 C CA . GLY A 1 92 ? 13.954 -10.765 5.144 1.00 58.41 92 GLY A CA 1
ATOM 664 C C . GLY A 1 92 ? 12.486 -11.203 5.031 1.00 58.41 92 GLY A C 1
ATOM 665 O O . GLY A 1 92 ? 12.134 -12.239 5.587 1.00 58.41 92 GLY A O 1
ATOM 666 N N . SER A 1 93 ? 11.629 -10.490 4.286 1.00 68.62 93 SER A N 1
ATOM 667 C CA . SER A 1 93 ? 10.251 -10.941 4.043 1.00 68.62 93 SER A CA 1
ATOM 668 C C . SER A 1 93 ? 10.212 -11.980 2.913 1.00 68.62 93 SER A C 1
ATOM 670 O O . SER A 1 93 ? 10.619 -11.666 1.791 1.00 68.62 93 SER A O 1
ATOM 672 N N . PRO A 1 94 ? 9.721 -13.210 3.155 1.00 72.94 94 PRO A N 1
ATOM 673 C CA . PRO A 1 94 ? 9.751 -14.252 2.141 1.00 72.94 94 PRO A CA 1
ATOM 674 C C . PRO A 1 94 ? 8.714 -13.979 1.041 1.00 72.94 94 PRO A C 1
ATOM 676 O O . PRO A 1 94 ? 7.629 -13.437 1.293 1.00 72.94 94 PRO A O 1
ATOM 679 N N . ALA A 1 95 ? 9.061 -14.341 -0.195 1.00 81.00 95 ALA A N 1
ATOM 680 C CA . ALA A 1 95 ? 8.148 -14.359 -1.334 1.00 81.00 95 ALA A CA 1
ATOM 681 C C . ALA A 1 95 ? 7.301 -15.632 -1.273 1.00 81.00 95 ALA A C 1
ATOM 683 O O . ALA A 1 95 ? 7.680 -16.676 -1.798 1.00 81.00 95 ALA A O 1
ATOM 684 N N . LEU A 1 96 ? 6.183 -15.537 -0.555 1.00 84.62 96 LEU A N 1
ATOM 685 C CA . LEU A 1 96 ? 5.206 -16.608 -0.392 1.00 84.62 96 LEU A CA 1
ATOM 686 C C . LEU A 1 96 ? 3.855 -16.153 -0.959 1.00 84.62 96 LEU A C 1
ATOM 688 O O . LEU A 1 96 ? 3.548 -14.957 -0.864 1.00 84.62 96 LEU A O 1
ATOM 692 N N . PRO A 1 97 ? 3.034 -17.068 -1.504 1.00 86.12 97 PRO A N 1
ATOM 693 C CA . PRO A 1 97 ? 1.686 -16.741 -1.964 1.00 86.12 97 PRO A CA 1
ATOM 694 C C . PRO A 1 97 ? 0.857 -16.006 -0.901 1.00 86.12 97 PRO A C 1
ATOM 696 O O . PRO A 1 97 ? 0.282 -14.962 -1.185 1.00 86.12 97 PRO A O 1
ATOM 699 N N . GLU A 1 98 ? 0.897 -16.455 0.355 1.00 89.56 98 GLU A N 1
ATOM 700 C CA . GLU A 1 98 ? 0.207 -15.829 1.492 1.00 89.56 98 GLU A CA 1
ATOM 701 C C . GLU A 1 98 ? 0.715 -14.422 1.857 1.00 89.56 98 GLU A C 1
ATOM 703 O O . GLU A 1 98 ? 0.055 -13.698 2.595 1.00 89.56 98 GLU A O 1
ATOM 708 N N . ASN A 1 99 ? 1.872 -14.010 1.332 1.00 90.38 99 ASN A N 1
ATOM 709 C CA . ASN A 1 99 ? 2.439 -12.671 1.508 1.00 90.38 99 ASN A CA 1
ATOM 710 C C . ASN A 1 99 ? 2.217 -11.759 0.290 1.00 90.38 99 ASN A C 1
ATOM 712 O O . ASN A 1 99 ? 2.726 -10.630 0.268 1.00 90.38 99 ASN A O 1
ATOM 716 N N . THR A 1 100 ? 1.507 -12.250 -0.725 1.00 91.44 100 THR A N 1
ATOM 717 C CA . THR A 1 100 ? 1.269 -11.548 -1.985 1.00 91.44 100 THR A CA 1
ATOM 718 C C . THR A 1 100 ? -0.069 -10.821 -1.926 1.00 91.44 100 THR A C 1
ATOM 720 O O . THR A 1 100 ? -1.076 -11.374 -1.500 1.00 91.44 100 THR A O 1
ATOM 723 N N . GLN A 1 101 ? -0.057 -9.547 -2.313 1.00 95.69 101 GLN A N 1
ATOM 724 C CA . GLN A 1 101 ? -1.226 -8.671 -2.299 1.00 95.69 101 GLN A CA 1
ATOM 725 C C . GLN A 1 101 ? -1.811 -8.559 -3.713 1.00 95.69 101 GLN A C 1
ATOM 727 O O . GLN A 1 101 ? -1.040 -8.658 -4.671 1.00 95.69 101 GLN A O 1
ATOM 732 N N . PRO A 1 102 ? -3.119 -8.286 -3.866 1.00 97.44 102 PRO A N 1
ATOM 733 C CA . PRO A 1 102 ? -4.090 -7.969 -2.809 1.00 97.44 102 PRO A CA 1
ATOM 734 C C . PRO A 1 102 ? -4.467 -9.150 -1.902 1.00 97.44 102 PRO A C 1
ATOM 736 O O . PRO A 1 102 ? -4.613 -10.274 -2.366 1.00 97.44 102 PRO A O 1
ATOM 739 N N . PHE A 1 103 ? -4.675 -8.891 -0.610 1.00 96.94 103 PHE A N 1
ATOM 740 C CA . PHE A 1 103 ? -5.267 -9.868 0.307 1.00 96.94 103 PHE A CA 1
ATOM 741 C C . PHE A 1 103 ? -6.783 -9.886 0.135 1.00 96.94 103 PHE A C 1
ATOM 743 O O . PHE A 1 103 ? -7.392 -8.824 0.229 1.00 96.94 103 PHE A O 1
ATOM 750 N N . VAL A 1 104 ? -7.388 -11.065 -0.044 1.00 95.06 104 VAL A N 1
ATOM 751 C CA . VAL A 1 104 ? -8.847 -11.210 -0.185 1.00 95.06 104 VAL A CA 1
ATOM 752 C C . VAL A 1 104 ? -9.456 -11.965 0.990 1.00 95.06 104 VAL A C 1
ATOM 754 O O . VAL A 1 104 ? -9.110 -13.122 1.243 1.00 95.06 104 VAL A O 1
ATOM 757 N N . ARG A 1 105 ? -10.371 -11.314 1.716 1.00 93.19 105 ARG A N 1
ATOM 758 C CA . ARG A 1 105 ? -11.148 -11.889 2.828 1.00 93.19 105 ARG A CA 1
ATOM 759 C C . ARG A 1 105 ? -12.475 -11.144 2.969 1.00 93.19 105 ARG A C 1
ATOM 761 O O . ARG A 1 105 ? -12.464 -9.923 2.975 1.00 93.19 105 ARG A O 1
ATOM 768 N N . GLU A 1 106 ? -13.577 -11.867 3.179 1.00 90.50 106 GLU A N 1
ATOM 769 C CA . GLU A 1 106 ? -14.894 -11.280 3.522 1.00 90.50 106 GLU A CA 1
ATOM 770 C C . GLU A 1 106 ? -15.405 -10.263 2.492 1.00 90.50 106 GLU A C 1
ATOM 772 O O . GLU A 1 106 ? -15.785 -9.157 2.857 1.00 90.50 106 GLU A O 1
ATOM 777 N N . GLY A 1 107 ? -15.323 -10.598 1.200 1.00 90.94 107 GLY A N 1
ATOM 778 C CA . GLY A 1 107 ? -15.742 -9.689 0.124 1.00 90.94 107 GLY A CA 1
ATOM 779 C C . GLY A 1 107 ? -14.862 -8.440 -0.028 1.00 90.94 107 GLY A C 1
ATOM 780 O O . GLY A 1 107 ? -15.220 -7.519 -0.750 1.00 90.94 107 GLY A O 1
ATOM 781 N N . LEU A 1 108 ? -13.708 -8.388 0.645 1.00 94.62 108 LEU A N 1
ATOM 782 C CA . LEU A 1 108 ? -12.768 -7.272 0.586 1.00 94.62 108 LEU A CA 1
ATOM 783 C C . LEU A 1 108 ? -11.452 -7.723 -0.043 1.00 94.62 108 LEU A C 1
ATOM 785 O O . LEU A 1 108 ? -10.876 -8.719 0.399 1.00 94.62 108 LEU A O 1
ATOM 789 N N . ALA A 1 109 ? -10.926 -6.944 -0.987 1.00 97.81 109 ALA A N 1
ATOM 790 C CA . ALA A 1 109 ? -9.532 -7.016 -1.412 1.00 97.81 109 ALA A CA 1
ATOM 791 C C . ALA A 1 109 ? -8.745 -5.803 -0.915 1.00 97.81 109 ALA A C 1
ATOM 793 O O . ALA A 1 109 ? -9.202 -4.671 -1.047 1.00 97.81 109 ALA A O 1
ATOM 794 N N . PHE A 1 110 ? -7.545 -6.018 -0.379 1.00 98.56 110 PHE A N 1
ATOM 795 C CA . PHE A 1 110 ? -6.723 -4.954 0.196 1.00 98.56 110 PHE A CA 1
ATOM 796 C C . PHE A 1 110 ? -5.264 -5.040 -0.238 1.00 98.56 110 PHE A C 1
ATOM 798 O O . PHE A 1 110 ? -4.637 -6.097 -0.161 1.00 98.56 110 PHE A O 1
ATOM 805 N N . GLN A 1 111 ? -4.699 -3.901 -0.628 1.00 98.38 111 GLN A N 1
ATOM 806 C CA . GLN A 1 111 ? -3.279 -3.746 -0.917 1.00 98.38 111 GLN A CA 1
ATOM 807 C C . GLN A 1 111 ? -2.724 -2.480 -0.266 1.00 98.38 111 GLN A C 1
ATOM 809 O O . GLN A 1 111 ? -3.401 -1.462 -0.184 1.00 98.38 111 GLN A O 1
ATOM 814 N N . HIS A 1 112 ? -1.474 -2.546 0.170 1.00 97.88 112 HIS A N 1
ATOM 815 C CA . HIS A 1 112 ? -0.769 -1.556 0.963 1.00 97.88 112 HIS A CA 1
ATOM 816 C C . HIS A 1 112 ? 0.630 -1.315 0.386 1.00 97.88 112 HIS A C 1
ATOM 818 O O . HIS A 1 112 ? 1.409 -2.241 0.128 1.00 97.88 112 HIS A O 1
ATOM 824 N N . ASN A 1 113 ? 0.962 -0.040 0.205 1.00 95.19 113 ASN A N 1
ATOM 825 C CA . ASN A 1 113 ? 2.299 0.433 -0.113 1.00 95.19 113 ASN A CA 1
ATOM 826 C C . ASN A 1 113 ? 2.873 1.164 1.104 1.00 95.19 113 ASN A C 1
ATOM 828 O O . ASN A 1 113 ? 2.673 2.368 1.269 1.00 95.19 113 ASN A O 1
ATOM 832 N N . GLY A 1 114 ? 3.597 0.423 1.934 1.00 92.38 114 GLY A N 1
ATOM 833 C CA . GLY A 1 114 ? 4.143 0.921 3.187 1.00 92.38 114 GLY A CA 1
ATOM 834 C C . GLY A 1 114 ? 5.070 -0.080 3.857 1.00 92.38 114 GLY A C 1
ATOM 835 O O . GLY A 1 114 ? 5.372 -1.140 3.302 1.00 92.38 114 GLY A O 1
ATOM 836 N N . LEU A 1 115 ? 5.521 0.282 5.055 1.00 90.44 115 LEU A N 1
ATOM 837 C CA . LEU A 1 115 ? 6.228 -0.604 5.974 1.00 90.44 115 LEU A CA 1
ATOM 838 C C . LEU A 1 115 ? 5.879 -0.214 7.415 1.00 90.44 115 LEU A C 1
ATOM 840 O O . LEU A 1 115 ? 6.110 0.927 7.818 1.00 90.44 115 LEU A O 1
ATOM 844 N N . LEU A 1 116 ? 5.380 -1.169 8.194 1.00 91.06 116 LEU A N 1
ATOM 845 C CA . LEU A 1 116 ? 5.174 -1.083 9.635 1.00 91.06 116 LEU A CA 1
ATOM 846 C C . LEU A 1 116 ? 6.262 -1.915 10.318 1.00 91.06 116 LEU A C 1
ATOM 848 O O . LEU A 1 116 ? 6.141 -3.128 10.499 1.00 91.06 116 LEU A O 1
ATOM 852 N N . ALA A 1 117 ? 7.362 -1.254 10.665 1.00 85.00 117 ALA A N 1
ATOM 853 C CA . ALA A 1 117 ? 8.499 -1.880 11.323 1.00 85.00 117 ALA A CA 1
ATOM 854 C C . ALA A 1 117 ? 8.734 -1.254 12.709 1.00 85.00 117 ALA A C 1
ATOM 856 O O . ALA A 1 117 ? 8.766 -0.024 12.814 1.00 85.00 117 ALA A O 1
ATOM 857 N N . PRO A 1 118 ? 8.918 -2.066 13.767 1.00 87.62 118 PRO A N 1
ATOM 858 C CA . PRO A 1 118 ? 8.831 -3.535 13.788 1.00 87.62 118 PRO A CA 1
ATOM 859 C C . PRO A 1 118 ? 7.368 -4.039 13.741 1.00 87.62 118 PRO A C 1
ATOM 861 O O . PRO A 1 118 ? 6.459 -3.314 14.141 1.00 87.62 118 PRO A O 1
ATOM 864 N N . ARG A 1 119 ? 7.127 -5.259 13.224 1.00 86.19 119 ARG A N 1
ATOM 865 C CA . ARG A 1 119 ? 5.773 -5.826 12.978 1.00 86.19 119 ARG A CA 1
ATOM 866 C C . ARG A 1 119 ? 4.993 -6.142 14.260 1.00 86.19 119 ARG A C 1
ATOM 868 O O . ARG A 1 119 ? 3.769 -6.049 14.279 1.00 86.19 119 ARG A O 1
ATOM 875 N N . ASP A 1 120 ? 5.692 -6.542 15.314 1.00 85.44 120 ASP A N 1
ATOM 876 C CA . ASP A 1 120 ? 5.137 -6.925 16.619 1.00 85.44 120 ASP A CA 1
ATOM 877 C C . ASP A 1 120 ? 4.247 -5.839 17.240 1.00 85.44 120 ASP A C 1
ATOM 879 O O . ASP A 1 120 ? 3.223 -6.145 17.847 1.00 85.44 120 ASP A O 1
ATOM 883 N N . ARG A 1 121 ? 4.567 -4.561 17.022 1.00 87.56 121 ARG A N 1
ATOM 884 C CA . ARG A 1 121 ? 3.733 -3.456 17.511 1.00 87.56 121 ARG A CA 1
ATOM 885 C C . ARG A 1 121 ? 2.385 -3.361 16.803 1.00 87.56 121 ARG A C 1
ATOM 887 O O . ARG A 1 121 ? 1.399 -3.036 17.453 1.00 87.56 121 ARG A O 1
ATOM 894 N N . ALA A 1 122 ? 2.322 -3.681 15.511 1.00 90.88 122 ALA A N 1
ATOM 895 C CA . ALA A 1 122 ? 1.068 -3.758 14.771 1.00 90.88 122 ALA A CA 1
ATOM 896 C C . ALA A 1 122 ? 0.247 -4.962 15.243 1.00 90.88 122 ALA A C 1
ATOM 898 O O . ALA A 1 122 ? -0.965 -4.852 15.387 1.00 90.88 122 ALA A O 1
ATOM 899 N N . LEU A 1 123 ? 0.900 -6.093 15.547 1.00 92.75 123 LEU A N 1
ATOM 900 C CA . LEU A 1 123 ? 0.223 -7.244 16.156 1.00 92.75 123 LEU A CA 1
ATOM 901 C C . LEU A 1 123 ? -0.383 -6.891 17.519 1.00 92.75 123 LEU A C 1
ATOM 903 O O . LEU A 1 123 ? -1.462 -7.373 17.839 1.00 92.75 123 LEU A O 1
ATOM 907 N N . GLY A 1 124 ? 0.267 -6.013 18.287 1.00 94.25 124 GLY A N 1
ATOM 908 C CA . GLY A 1 124 ? -0.261 -5.496 19.552 1.00 94.25 124 GLY A CA 1
ATOM 909 C C . GLY A 1 124 ? -1.553 -4.671 19.433 1.00 94.25 124 GLY A C 1
ATOM 910 O O . GLY A 1 124 ? -2.164 -4.389 20.459 1.00 94.25 124 GLY A O 1
ATOM 911 N N . LEU A 1 125 ? -1.978 -4.295 18.217 1.00 94.31 125 LEU A N 1
ATOM 912 C CA . LEU A 1 125 ? -3.261 -3.621 17.941 1.00 94.31 125 LEU A CA 1
ATOM 913 C C . LEU A 1 125 ? -4.414 -4.600 17.656 1.00 94.31 125 LEU A C 1
ATOM 915 O O . LEU A 1 125 ? -5.551 -4.176 17.417 1.00 94.31 125 LEU A O 1
ATOM 919 N N . LEU A 1 126 ? -4.120 -5.900 17.607 1.00 95.06 126 LEU A N 1
ATOM 920 C CA . LEU A 1 126 ? -5.084 -6.949 17.312 1.00 95.06 126 LEU A CA 1
ATOM 921 C C . LEU A 1 126 ? -5.407 -7.763 18.561 1.00 95.06 126 LEU A C 1
ATOM 923 O O . LEU A 1 126 ? -4.539 -8.063 19.380 1.00 95.06 126 LEU A O 1
ATOM 927 N N . GLU A 1 127 ? -6.663 -8.190 18.657 1.00 93.62 127 GLU A N 1
ATOM 928 C CA . GLU A 1 127 ? -7.060 -9.185 19.644 1.00 93.62 127 GLU A CA 1
ATOM 929 C C . GLU A 1 127 ? -6.473 -10.560 19.273 1.00 93.62 127 GLU A C 1
ATOM 931 O O . GLU A 1 127 ? -6.278 -10.853 18.087 1.00 93.62 127 GLU A O 1
ATOM 936 N N . PRO A 1 128 ? -6.246 -11.470 20.239 1.00 93.44 128 PRO A N 1
ATOM 937 C CA . PRO A 1 128 ? -5.698 -12.800 19.953 1.00 93.44 128 PRO A CA 1
ATOM 938 C C . PRO A 1 128 ? -6.481 -13.588 18.890 1.00 93.44 128 PRO A C 1
ATOM 940 O O . PRO A 1 128 ? -5.895 -14.349 18.122 1.00 93.44 128 PRO A O 1
ATOM 943 N N . ALA A 1 129 ? -7.802 -13.392 18.825 1.00 91.69 129 ALA A N 1
ATOM 944 C CA . ALA A 1 129 ? -8.666 -14.024 17.830 1.00 91.69 129 ALA A CA 1
ATOM 945 C C . ALA A 1 129 ? -8.439 -13.495 16.402 1.00 91.69 129 ALA A C 1
ATOM 947 O O . ALA A 1 129 ? -8.620 -14.250 15.446 1.00 91.69 129 ALA A O 1
ATOM 948 N N . ASP A 1 130 ? -8.030 -12.234 16.253 1.00 92.56 130 ASP A N 1
ATOM 949 C CA . ASP A 1 130 ? -7.686 -11.640 14.959 1.00 92.56 130 ASP A CA 1
ATOM 950 C C . ASP A 1 130 ? -6.277 -12.067 14.533 1.00 92.56 130 ASP A C 1
ATOM 952 O O . ASP A 1 130 ? -6.065 -12.431 13.378 1.00 92.56 130 ASP A O 1
ATOM 956 N N . VAL A 1 131 ? -5.326 -12.126 15.477 1.00 92.94 131 VAL A N 1
ATOM 957 C CA . VAL A 1 131 ? -3.972 -12.658 15.226 1.00 92.94 131 VAL A CA 1
ATOM 958 C C . VAL A 1 131 ? -4.032 -14.102 14.723 1.00 92.94 131 VAL A C 1
ATOM 960 O O . VAL A 1 131 ? -3.318 -14.458 13.789 1.00 92.94 131 VAL A O 1
ATOM 963 N N . ALA A 1 132 ? -4.912 -14.927 15.297 1.00 92.25 132 ALA A N 1
ATOM 964 C CA . ALA A 1 132 ? -5.095 -16.321 14.894 1.00 92.25 132 ALA A CA 1
ATOM 965 C C . ALA A 1 132 ? -5.676 -16.500 13.475 1.00 92.25 132 ALA A C 1
ATOM 967 O O . ALA A 1 132 ? -5.623 -17.607 12.942 1.00 92.25 132 ALA A O 1
ATOM 968 N N . GLN A 1 133 ? -6.240 -15.447 12.872 1.00 92.50 133 GLN A N 1
ATOM 969 C CA . GLN A 1 133 ? -6.771 -15.469 11.503 1.00 92.50 133 GLN A CA 1
ATOM 970 C C . GLN A 1 133 ? -5.748 -15.034 10.446 1.00 92.50 133 GLN A C 1
ATOM 972 O O . GLN A 1 133 ? -6.033 -15.152 9.252 1.00 92.50 133 GLN A O 1
ATOM 977 N N . LEU A 1 134 ? -4.587 -14.518 10.861 1.00 93.69 134 LEU A N 1
ATOM 978 C CA . LEU A 1 134 ? -3.505 -14.167 9.945 1.00 93.69 134 LEU A CA 1
ATOM 979 C C . LEU A 1 134 ? -2.931 -15.439 9.314 1.00 93.69 134 LEU A C 1
ATOM 981 O O . LEU A 1 134 ? -2.729 -16.447 9.993 1.00 93.69 134 LEU A O 1
ATOM 985 N N . VAL A 1 135 ? -2.667 -15.386 8.014 1.00 92.75 135 VAL A N 1
ATOM 986 C CA . VAL A 1 135 ? -2.095 -16.497 7.245 1.00 92.75 135 VAL A CA 1
ATOM 987 C C . VAL A 1 135 ? -0.657 -16.191 6.853 1.00 92.75 135 VAL A C 1
ATOM 989 O O . VAL A 1 135 ? 0.210 -17.058 6.941 1.00 92.75 135 VAL A O 1
ATOM 992 N N . GLY A 1 136 ? -0.404 -14.959 6.430 1.00 88.69 136 GLY A N 1
ATOM 993 C CA . GLY A 1 136 ? 0.910 -14.475 6.064 1.00 88.69 136 GLY A CA 1
ATOM 994 C C . GLY A 1 136 ? 1.744 -14.004 7.254 1.00 88.69 136 GLY A C 1
ATOM 995 O O . GLY A 1 136 ? 1.396 -14.068 8.437 1.00 88.69 136 GLY A O 1
ATOM 996 N N . THR A 1 137 ? 2.923 -13.502 6.911 1.00 88.25 137 THR A N 1
ATOM 997 C CA . THR A 1 137 ? 3.916 -12.988 7.861 1.00 88.25 137 THR A CA 1
ATOM 998 C C . THR A 1 137 ? 4.185 -11.500 7.677 1.00 88.25 137 THR A C 1
ATOM 1000 O O . THR A 1 137 ? 5.036 -10.934 8.363 1.00 88.25 137 THR A O 1
ATOM 1003 N N . THR A 1 138 ? 3.455 -10.839 6.773 1.00 91.12 138 THR A N 1
ATOM 1004 C CA . THR A 1 138 ? 3.634 -9.409 6.503 1.00 91.12 138 THR A CA 1
ATOM 1005 C C . THR A 1 138 ? 2.976 -8.531 7.563 1.00 91.12 138 THR A C 1
ATOM 1007 O O . THR A 1 138 ? 2.039 -8.919 8.260 1.00 91.12 138 THR A O 1
ATOM 1010 N N . ASP A 1 139 ? 3.489 -7.318 7.685 1.00 93.00 139 ASP A N 1
ATOM 1011 C CA . ASP A 1 139 ? 2.859 -6.188 8.362 1.00 93.00 139 ASP A CA 1
ATOM 1012 C C . ASP A 1 139 ? 1.579 -5.706 7.658 1.00 93.00 139 ASP A C 1
ATOM 1014 O O . ASP A 1 139 ? 0.624 -5.275 8.295 1.00 93.00 139 ASP A O 1
ATOM 1018 N N . SER A 1 140 ? 1.546 -5.810 6.333 1.00 96.12 140 SER A N 1
ATOM 1019 C CA . SER A 1 140 ? 0.438 -5.363 5.495 1.00 96.12 140 SER A CA 1
ATOM 1020 C C . SER A 1 140 ? -0.830 -6.188 5.727 1.00 96.12 140 SER A C 1
ATOM 1022 O O . SER A 1 140 ? -1.928 -5.643 5.693 1.00 96.12 140 SER A O 1
ATOM 1024 N N . GLU A 1 141 ? -0.692 -7.485 6.017 1.00 96.69 141 GLU A N 1
ATOM 1025 C CA . GLU A 1 141 ? -1.827 -8.330 6.410 1.00 96.69 141 GLU A CA 1
ATOM 1026 C C . GLU A 1 141 ? -2.355 -7.953 7.803 1.00 96.69 141 GLU A C 1
ATOM 1028 O O . GLU A 1 141 ? -3.564 -7.920 8.023 1.00 96.69 141 GLU A O 1
ATOM 1033 N N . VAL A 1 142 ? -1.462 -7.585 8.730 1.00 97.94 142 VAL A N 1
ATOM 1034 C CA . VAL A 1 142 ? -1.854 -7.063 10.050 1.00 97.94 142 VAL A CA 1
ATOM 1035 C C . VAL A 1 142 ? -2.633 -5.758 9.884 1.00 97.94 142 VAL A C 1
ATOM 1037 O O . VAL A 1 142 ? -3.684 -5.589 10.498 1.00 97.94 142 VAL A O 1
ATOM 1040 N N . TYR A 1 143 ? -2.177 -4.865 9.000 1.00 98.56 143 TYR A N 1
ATOM 1041 C CA . TYR A 1 143 ? -2.910 -3.642 8.676 1.00 98.56 143 TYR A CA 1
ATOM 1042 C C . TYR A 1 143 ? -4.300 -3.951 8.102 1.00 98.56 143 TYR A C 1
ATOM 1044 O O . TYR A 1 143 ? -5.295 -3.375 8.546 1.00 98.56 143 TYR A O 1
ATOM 1052 N N . PHE A 1 144 ? -4.401 -4.915 7.185 1.00 98.50 144 PHE A N 1
ATOM 1053 C CA . PHE A 1 144 ? -5.694 -5.332 6.649 1.00 98.50 144 PHE A CA 1
ATOM 1054 C C . PHE A 1 144 ? -6.634 -5.879 7.733 1.00 98.50 144 PHE A C 1
ATOM 1056 O O . PHE A 1 144 ? -7.820 -5.553 7.739 1.00 98.50 144 PHE A O 1
ATOM 1063 N N . ALA A 1 145 ? -6.120 -6.666 8.681 1.00 98.31 145 ALA A N 1
ATOM 1064 C CA . ALA A 1 145 ? -6.910 -7.166 9.805 1.00 98.31 145 ALA A CA 1
ATOM 1065 C C . ALA A 1 145 ? -7.462 -6.024 10.680 1.00 98.31 145 ALA A C 1
ATOM 1067 O O . ALA A 1 145 ? -8.634 -6.061 11.057 1.00 98.31 145 ALA A O 1
ATOM 1068 N N . ILE A 1 146 ? -6.673 -4.969 10.926 1.00 98.56 146 ILE A N 1
ATOM 1069 C CA . ILE A 1 146 ? -7.139 -3.766 11.640 1.00 98.56 146 ILE A CA 1
ATOM 1070 C C . ILE A 1 146 ? -8.260 -3.080 10.845 1.00 98.56 146 ILE A C 1
ATOM 1072 O O . ILE A 1 146 ? -9.316 -2.785 11.402 1.00 98.56 146 ILE A O 1
ATOM 1076 N N . VAL A 1 147 ? -8.083 -2.880 9.534 1.00 98.31 147 VAL A N 1
ATOM 1077 C CA . VAL A 1 147 ? -9.116 -2.285 8.666 1.00 98.31 147 VAL A CA 1
ATOM 1078 C C . VAL A 1 147 ? -10.407 -3.108 8.694 1.00 98.31 147 VAL A C 1
ATOM 1080 O O . VAL A 1 147 ? -11.486 -2.546 8.882 1.00 98.31 147 VAL A O 1
ATOM 1083 N N . ARG A 1 148 ? -10.312 -4.439 8.587 1.00 96.75 148 ARG A N 1
ATOM 1084 C CA . ARG A 1 148 ? -11.462 -5.353 8.686 1.00 96.75 148 ARG A CA 1
ATOM 1085 C C . ARG A 1 148 ? -12.180 -5.229 10.025 1.00 96.75 148 ARG A C 1
ATOM 1087 O O . ARG A 1 148 ? -13.404 -5.145 10.033 1.00 96.75 148 ARG A O 1
ATOM 1094 N N . ARG A 1 149 ? -11.451 -5.158 11.145 1.00 96.19 149 ARG A N 1
ATOM 1095 C CA . ARG A 1 149 ? -12.045 -4.963 12.479 1.00 96.19 149 ARG A CA 1
ATOM 1096 C C . ARG A 1 149 ? -12.875 -3.679 12.547 1.00 96.19 149 ARG A C 1
ATOM 1098 O O . ARG A 1 149 ? -14.007 -3.716 13.027 1.00 96.19 149 ARG A O 1
ATOM 1105 N N . HIS A 1 150 ? -12.346 -2.563 12.044 1.00 97.25 150 HIS A N 1
ATOM 1106 C CA . HIS A 1 150 ? -13.083 -1.293 11.994 1.00 97.25 150 HIS A CA 1
ATOM 1107 C C . HIS A 1 150 ? -14.301 -1.362 11.073 1.00 97.25 150 HIS A C 1
ATOM 1109 O O . HIS A 1 150 ? -15.372 -0.895 11.448 1.00 97.25 150 HIS A O 1
ATOM 1115 N N . LEU A 1 151 ? -14.166 -1.983 9.899 1.00 95.38 151 LEU A N 1
ATOM 1116 C CA . LEU A 1 151 ? -15.271 -2.135 8.952 1.00 95.38 151 LEU A CA 1
ATOM 1117 C C . LEU A 1 151 ? -16.401 -3.014 9.495 1.00 95.38 151 LEU A C 1
ATOM 1119 O O . LEU A 1 151 ? -17.556 -2.662 9.310 1.00 95.38 151 LEU A O 1
ATOM 1123 N N . ARG A 1 152 ? -16.096 -4.105 10.211 1.00 93.12 152 ARG A N 1
ATOM 1124 C CA . ARG A 1 152 ? -17.119 -4.945 10.864 1.00 93.12 152 ARG A CA 1
ATOM 1125 C C . ARG A 1 152 ? -17.865 -4.217 11.980 1.00 93.12 152 ARG A C 1
ATOM 1127 O O . ARG A 1 152 ? -19.023 -4.522 12.244 1.00 93.12 152 ARG A O 1
ATOM 1134 N N . ALA A 1 153 ? -17.188 -3.298 12.669 1.00 92.06 153 ALA A N 1
ATOM 1135 C CA . ALA A 1 153 ? -17.811 -2.456 13.687 1.00 92.06 153 ALA A CA 1
ATOM 1136 C C . ALA A 1 153 ? -18.658 -1.329 13.070 1.00 92.06 153 ALA A C 1
ATOM 1138 O O . ALA A 1 153 ? -19.547 -0.791 13.734 1.00 92.06 153 ALA A O 1
ATOM 1139 N N . ALA A 1 154 ? -18.386 -0.968 11.815 1.00 91.12 154 ALA A N 1
ATOM 1140 C CA . ALA A 1 154 ? -19.172 -0.015 11.053 1.00 91.12 154 ALA A CA 1
ATOM 1141 C C . ALA A 1 154 ? -20.408 -0.683 10.434 1.00 91.12 154 ALA A C 1
ATOM 1143 O O . ALA A 1 154 ? -20.421 -1.869 10.120 1.00 91.12 154 ALA A O 1
ATOM 1144 N N . GLY A 1 155 ? -21.471 0.097 10.245 1.00 80.56 155 GLY A N 1
ATOM 1145 C CA . GLY A 1 155 ? -22.607 -0.346 9.438 1.00 80.56 155 GLY A CA 1
ATOM 1146 C C . GLY A 1 155 ? -22.275 -0.364 7.937 1.00 80.56 155 GLY A C 1
ATOM 1147 O O . GLY A 1 155 ? -21.224 0.137 7.533 1.00 80.56 155 GLY A O 1
ATOM 1148 N N . PRO A 1 156 ? -23.200 -0.854 7.092 1.00 82.94 156 PRO A N 1
ATOM 1149 C CA . PRO A 1 156 ? -23.014 -0.896 5.638 1.00 82.94 156 PRO A CA 1
ATOM 1150 C C . PRO A 1 156 ? -23.041 0.495 4.978 1.00 82.94 156 PRO A C 1
ATOM 1152 O O . PRO A 1 156 ? -22.724 0.624 3.800 1.00 82.94 156 PRO A O 1
ATOM 1155 N N . ASP A 1 157 ? -23.421 1.540 5.722 1.00 89.00 157 ASP A N 1
ATOM 1156 C CA . ASP A 1 157 ? -23.449 2.918 5.235 1.00 89.00 157 ASP A CA 1
ATOM 1157 C C . ASP A 1 157 ? -22.064 3.383 4.767 1.00 89.00 157 ASP A C 1
ATOM 1159 O O . ASP A 1 157 ? -21.071 3.292 5.489 1.00 89.00 157 ASP A O 1
ATOM 1163 N N . GLU A 1 158 ? -21.999 3.938 3.560 1.00 87.00 158 GLU A N 1
ATOM 1164 C CA . GLU A 1 158 ? -20.735 4.324 2.937 1.00 87.00 158 GLU A CA 1
ATOM 1165 C C . GLU A 1 158 ? -19.959 5.373 3.750 1.00 87.00 158 GLU A C 1
ATOM 1167 O O . GLU A 1 158 ? -18.737 5.276 3.883 1.00 87.00 158 GLU A O 1
ATOM 1172 N N . SER A 1 159 ? -20.649 6.359 4.334 1.00 89.25 159 SER A N 1
ATOM 1173 C CA . SER A 1 159 ? -20.001 7.388 5.153 1.00 89.25 159 SER A CA 1
ATOM 1174 C C . SER A 1 159 ? -19.432 6.788 6.440 1.00 89.25 159 SER A C 1
ATOM 1176 O O . SER A 1 159 ? -18.344 7.180 6.881 1.00 89.25 159 SER A O 1
ATOM 1178 N N . ALA A 1 160 ? -20.137 5.825 7.040 1.00 92.06 160 ALA A N 1
ATOM 1179 C CA . ALA A 1 160 ? -19.638 5.062 8.178 1.00 92.06 160 ALA A CA 1
ATOM 1180 C C . ALA A 1 160 ? -18.395 4.245 7.796 1.00 92.06 160 ALA A C 1
ATOM 1182 O O . ALA A 1 160 ? -17.407 4.271 8.529 1.00 92.06 160 ALA A O 1
ATOM 1183 N N . ARG A 1 161 ? -18.393 3.598 6.626 1.00 94.44 161 ARG A N 1
ATOM 1184 C CA . ARG A 1 161 ? -17.249 2.814 6.132 1.00 94.44 161 ARG A CA 1
ATOM 1185 C C . ARG A 1 161 ? -16.028 3.683 5.828 1.00 94.44 161 ARG A C 1
ATOM 1187 O O . ARG A 1 161 ? -14.931 3.346 6.265 1.00 94.44 161 ARG A O 1
ATOM 1194 N N . LEU A 1 162 ? -16.209 4.839 5.181 1.00 93.69 162 LEU A N 1
ATOM 1195 C CA . LEU A 1 162 ? -15.145 5.836 4.984 1.00 93.69 162 LEU A CA 1
ATOM 1196 C C . LEU A 1 162 ? -14.506 6.249 6.315 1.00 93.69 162 LEU A C 1
ATOM 1198 O O . LEU A 1 162 ? -13.282 6.246 6.459 1.00 93.69 162 LEU A O 1
ATOM 1202 N N . THR A 1 163 ? -15.348 6.565 7.299 1.00 94.75 163 THR A N 1
ATOM 1203 C CA . THR A 1 163 ? -14.906 6.966 8.640 1.00 94.75 163 THR A CA 1
ATOM 1204 C C . THR A 1 163 ? -14.185 5.824 9.357 1.00 94.75 163 THR A C 1
ATOM 1206 O O . THR A 1 163 ? -13.172 6.056 10.010 1.00 94.75 163 THR A O 1
ATOM 1209 N N . ALA A 1 164 ? -14.655 4.586 9.204 1.00 97.50 164 ALA A N 1
ATOM 1210 C CA . ALA A 1 164 ? -14.048 3.403 9.803 1.00 97.50 164 ALA A CA 1
ATOM 1211 C C . ALA A 1 164 ? -12.658 3.104 9.225 1.00 97.50 164 ALA A C 1
ATOM 1213 O O . ALA A 1 164 ? -11.723 2.831 9.974 1.00 97.50 164 ALA A O 1
ATOM 1214 N N . ILE A 1 165 ? -12.485 3.231 7.905 1.00 98.38 165 ILE A N 1
ATOM 1215 C CA . ILE A 1 165 ? -11.166 3.096 7.273 1.00 98.38 165 ILE A CA 1
ATOM 1216 C C . ILE A 1 165 ? -10.232 4.202 7.781 1.00 98.38 165 ILE A C 1
ATOM 1218 O O . ILE A 1 165 ? -9.099 3.911 8.157 1.00 98.38 165 ILE A O 1
ATOM 1222 N N . ALA A 1 166 ? -10.699 5.453 7.864 1.00 97.69 166 ALA A N 1
ATOM 1223 C CA . ALA A 1 166 ? -9.900 6.550 8.413 1.00 97.69 166 ALA A CA 1
ATOM 1224 C C . ALA A 1 166 ? -9.505 6.304 9.882 1.00 97.69 166 ALA A C 1
ATOM 1226 O O . ALA A 1 166 ? -8.355 6.535 10.253 1.00 97.69 166 ALA A O 1
ATOM 1227 N N . ALA A 1 167 ? -10.416 5.768 10.700 1.00 97.75 167 ALA A N 1
ATOM 1228 C CA . ALA A 1 167 ? -10.148 5.398 12.088 1.00 97.75 167 ALA A CA 1
ATOM 1229 C C . ALA A 1 167 ? -9.099 4.277 12.201 1.00 97.75 167 ALA A C 1
ATOM 1231 O O . ALA A 1 167 ? -8.179 4.391 13.011 1.00 97.75 167 ALA A O 1
ATOM 1232 N N . ALA A 1 168 ? -9.170 3.252 11.346 1.00 98.50 168 ALA A N 1
ATOM 1233 C CA . ALA A 1 168 ? -8.143 2.214 11.257 1.00 98.50 168 ALA A CA 1
ATOM 1234 C C . ALA A 1 168 ? -6.770 2.800 10.896 1.00 98.50 168 ALA A C 1
ATOM 1236 O O . ALA A 1 168 ? -5.755 2.441 11.493 1.00 98.50 168 ALA A O 1
ATOM 1237 N N . VAL A 1 169 ? -6.729 3.740 9.945 1.00 98.44 169 VAL A N 1
ATOM 1238 C CA . VAL A 1 169 ? -5.483 4.413 9.554 1.00 98.44 169 VAL A CA 1
ATOM 1239 C C . VAL A 1 169 ? -4.929 5.250 10.709 1.00 98.44 169 VAL A C 1
ATOM 1241 O O . VAL A 1 169 ? -3.727 5.206 10.962 1.00 98.44 169 VAL A O 1
ATOM 1244 N N . ASN A 1 170 ? -5.784 5.975 11.436 1.00 97.12 170 ASN A N 1
ATOM 1245 C CA . ASN A 1 170 ? -5.390 6.758 12.611 1.00 97.12 170 ASN A CA 1
ATOM 1246 C C . ASN A 1 170 ? -4.818 5.872 13.727 1.00 97.12 170 ASN A C 1
ATOM 1248 O O . ASN A 1 170 ? -3.804 6.228 14.327 1.00 97.12 170 ASN A O 1
ATOM 1252 N N . GLU A 1 171 ? -5.419 4.706 13.975 1.00 96.94 171 GLU A N 1
ATOM 1253 C CA . GLU A 1 171 ? -4.928 3.741 14.962 1.00 96.94 171 GLU A CA 1
ATOM 1254 C C . GLU A 1 171 ? -3.521 3.237 14.608 1.00 96.94 171 GLU A C 1
ATOM 1256 O O . GLU A 1 171 ? -2.615 3.273 15.442 1.00 96.94 171 GLU A O 1
ATOM 1261 N N . VAL A 1 172 ? -3.295 2.856 13.347 1.00 97.38 172 VAL A N 1
ATOM 1262 C CA . VAL A 1 172 ? -1.967 2.427 12.878 1.00 97.38 172 VAL A CA 1
ATOM 1263 C C . VAL A 1 172 ? -0.965 3.581 12.927 1.00 97.38 172 VAL A C 1
ATOM 1265 O O . VAL A 1 172 ? 0.159 3.417 13.405 1.00 97.38 172 VAL A O 1
ATOM 1268 N N . ARG A 1 173 ? -1.369 4.778 12.498 1.00 95.31 173 ARG A N 1
ATOM 1269 C CA . ARG A 1 173 ? -0.543 5.993 12.519 1.00 95.31 173 ARG A CA 1
ATOM 1270 C C . ARG A 1 173 ? -0.108 6.390 13.928 1.00 95.31 173 ARG A C 1
ATOM 1272 O O . ARG A 1 173 ? 0.994 6.908 14.087 1.00 95.31 173 ARG A O 1
ATOM 1279 N N . ALA A 1 174 ? -0.931 6.145 14.947 1.00 93.50 174 ALA A N 1
ATOM 1280 C CA . ALA A 1 174 ? -0.567 6.419 16.336 1.00 93.50 174 ALA A CA 1
ATOM 1281 C C . ALA A 1 174 ? 0.657 5.601 16.791 1.00 93.50 174 ALA A C 1
ATOM 1283 O O . ALA A 1 174 ? 1.449 6.071 17.610 1.00 93.50 174 ALA A O 1
ATOM 1284 N N . VAL A 1 175 ? 0.841 4.404 16.227 1.00 93.12 175 VAL A N 1
ATOM 1285 C CA . VAL A 1 175 ? 2.005 3.541 16.475 1.00 93.12 175 VAL A CA 1
ATOM 1286 C C . VAL A 1 175 ? 3.156 3.855 15.512 1.00 93.12 175 VAL A C 1
ATOM 1288 O O . VAL A 1 175 ? 4.316 3.900 15.939 1.00 93.12 175 VAL A O 1
ATOM 1291 N N . TYR A 1 176 ? 2.837 4.125 14.242 1.00 91.94 176 TYR A N 1
ATOM 1292 C CA . TYR A 1 176 ? 3.783 4.344 13.142 1.00 91.94 176 TYR A CA 1
ATOM 1293 C C . TYR A 1 176 ? 3.592 5.726 12.479 1.00 91.94 176 TYR A C 1
ATOM 1295 O O . TYR A 1 176 ? 3.126 5.820 11.343 1.00 91.94 176 TYR A O 1
ATOM 1303 N N . PRO A 1 177 ? 3.974 6.825 13.151 1.00 89.38 177 PRO A N 1
ATOM 1304 C CA . PRO A 1 177 ? 3.674 8.202 12.736 1.00 89.38 177 PRO A CA 1
ATOM 1305 C C . PRO A 1 177 ? 4.369 8.638 11.441 1.00 89.38 177 PRO A C 1
ATOM 1307 O O . PRO A 1 177 ? 3.969 9.638 10.843 1.00 89.38 177 PRO A O 1
ATOM 1310 N N . ASP A 1 178 ? 5.435 7.941 11.046 1.00 88.00 178 ASP A N 1
ATOM 1311 C CA . ASP A 1 178 ? 6.200 8.230 9.832 1.00 88.00 178 ASP A CA 1
ATOM 1312 C C . ASP A 1 178 ? 5.894 7.259 8.689 1.00 88.00 178 ASP A C 1
ATOM 1314 O O . ASP A 1 178 ? 6.280 7.540 7.554 1.00 88.00 178 ASP A O 1
ATOM 1318 N N . ALA A 1 179 ? 5.217 6.138 8.957 1.00 91.62 179 ALA A N 1
ATOM 1319 C CA . ALA A 1 179 ? 4.965 5.130 7.938 1.00 91.62 179 ALA A CA 1
ATOM 1320 C C . ALA A 1 179 ? 4.081 5.688 6.819 1.00 91.62 179 ALA A C 1
ATOM 1322 O O . ALA A 1 179 ? 3.131 6.436 7.057 1.00 91.62 179 ALA A O 1
ATOM 1323 N N . CYS A 1 180 ? 4.396 5.292 5.589 1.00 94.88 180 CYS A N 1
ATOM 1324 C CA . CYS A 1 180 ? 3.441 5.396 4.499 1.00 94.88 180 CYS A CA 1
ATOM 1325 C C . CYS A 1 180 ? 2.361 4.339 4.732 1.00 94.88 180 CYS A C 1
ATOM 1327 O O . CYS A 1 180 ? 2.693 3.172 4.915 1.00 94.88 180 CYS A O 1
ATOM 1329 N N . LEU A 1 181 ? 1.100 4.759 4.742 1.00 97.56 181 LEU A N 1
ATOM 1330 C CA . LEU A 1 181 ? -0.078 3.909 4.929 1.00 97.56 181 LEU A CA 1
ATOM 1331 C C . LEU A 1 181 ? -0.963 3.925 3.679 1.00 97.56 181 LEU A C 1
ATOM 1333 O O . LEU A 1 181 ? -2.166 3.699 3.762 1.00 97.56 181 LEU A O 1
ATOM 1337 N N . ASN A 1 182 ? -0.386 4.235 2.514 1.00 98.44 182 ASN A N 1
ATOM 1338 C CA . ASN A 1 182 ? -1.128 4.219 1.261 1.00 98.44 182 ASN A CA 1
ATOM 1339 C C . ASN A 1 182 ? -1.708 2.832 1.021 1.00 98.44 182 ASN A C 1
ATOM 1341 O O . ASN A 1 182 ? -0.967 1.849 1.001 1.00 98.44 182 ASN A O 1
ATOM 1345 N N . ALA A 1 183 ? -3.010 2.759 0.782 1.00 98.75 183 ALA A N 1
ATOM 1346 C CA . ALA A 1 183 ? -3.686 1.493 0.577 1.00 98.75 183 ALA A CA 1
ATOM 1347 C C . ALA A 1 183 ? -4.868 1.637 -0.373 1.00 98.75 183 ALA A C 1
ATOM 1349 O O . ALA A 1 183 ? -5.552 2.661 -0.357 1.00 98.75 183 ALA A O 1
ATOM 1350 N N . PHE A 1 184 ? -5.116 0.607 -1.179 1.00 98.75 184 PHE A N 1
ATOM 1351 C CA . PHE A 1 184 ? -6.359 0.461 -1.933 1.00 98.75 184 PHE A CA 1
ATOM 1352 C C . PHE A 1 184 ? -7.161 -0.680 -1.319 1.00 98.75 184 PHE A C 1
ATOM 1354 O O . PHE A 1 184 ? -6.618 -1.753 -1.050 1.00 98.75 184 PHE A O 1
ATOM 1361 N N . LEU A 1 185 ? -8.447 -0.434 -1.116 1.00 98.25 185 LEU A N 1
ATOM 1362 C CA . LEU A 1 185 ? -9.424 -1.420 -0.688 1.00 98.25 185 LEU A CA 1
ATOM 1363 C C . LEU A 1 185 ? -10.513 -1.487 -1.758 1.00 98.25 185 LEU A C 1
ATOM 1365 O O . LEU A 1 185 ? -11.023 -0.453 -2.186 1.00 98.25 185 LEU A O 1
ATOM 1369 N N . LEU A 1 186 ? -10.850 -2.693 -2.188 1.00 95.75 186 LEU A N 1
ATOM 1370 C CA . LEU A 1 186 ? -11.916 -2.966 -3.138 1.00 95.75 186 LEU A CA 1
ATOM 1371 C C . LEU A 1 186 ? -12.964 -3.850 -2.468 1.00 95.75 186 LEU A C 1
ATOM 1373 O O . LEU A 1 186 ? -12.610 -4.801 -1.771 1.00 95.75 186 LEU A O 1
ATOM 1377 N N . ASP A 1 187 ? -14.226 -3.540 -2.706 1.00 90.69 187 ASP A N 1
ATOM 1378 C CA . ASP A 1 187 ? -15.377 -4.356 -2.329 1.00 90.69 187 ASP A CA 1
ATOM 1379 C C . ASP A 1 187 ? -16.454 -4.297 -3.409 1.00 90.69 187 ASP A C 1
ATOM 1381 O O . ASP A 1 187 ? -16.262 -3.649 -4.436 1.00 90.69 187 ASP A O 1
ATOM 1385 N N . ASP A 1 188 ? -17.583 -4.954 -3.164 1.00 84.69 188 ASP A N 1
ATOM 1386 C CA . ASP A 1 188 ? -18.747 -4.988 -4.050 1.00 84.69 188 ASP A CA 1
ATOM 1387 C C . ASP A 1 188 ? -19.301 -3.603 -4.431 1.00 84.69 188 ASP A C 1
ATOM 1389 O O . ASP A 1 188 ? -19.850 -3.420 -5.518 1.00 84.69 188 ASP A O 1
ATOM 1393 N N . SER A 1 189 ? -19.125 -2.599 -3.572 1.00 82.38 189 SER A N 1
ATOM 1394 C CA . SER A 1 189 ? -19.567 -1.235 -3.826 1.00 82.38 189 SER A CA 1
ATOM 1395 C C . SER A 1 189 ? -18.592 -0.490 -4.742 1.00 82.38 189 SER A C 1
ATOM 1397 O O . SER A 1 189 ? -19.018 0.346 -5.547 1.00 82.38 189 SER A O 1
ATOM 1399 N N . GLY A 1 190 ? -17.283 -0.737 -4.627 1.00 88.81 190 GLY A N 1
ATOM 1400 C CA . GLY A 1 190 ? -16.256 -0.080 -5.431 1.00 88.81 190 GLY A CA 1
ATOM 1401 C C . GLY A 1 190 ? -14.919 0.121 -4.716 1.00 88.81 190 GLY A C 1
ATOM 1402 O O . GLY A 1 190 ? -14.499 -0.672 -3.879 1.00 88.81 190 GLY A O 1
ATOM 1403 N N . LEU A 1 191 ? -14.210 1.191 -5.096 1.00 96.06 191 LEU A N 1
ATOM 1404 C CA . LEU A 1 191 ? -12.826 1.447 -4.691 1.00 96.06 191 LEU A CA 1
ATOM 1405 C C . LEU A 1 191 ? -12.727 2.486 -3.568 1.00 96.06 191 LEU A C 1
ATOM 1407 O O . LEU A 1 191 ? -13.196 3.617 -3.713 1.00 96.06 191 LEU A O 1
ATOM 1411 N N . PHE A 1 192 ? -12.007 2.141 -2.505 1.00 98.25 192 PHE A N 1
ATOM 1412 C CA . PHE A 1 192 ? -11.534 3.058 -1.473 1.00 98.25 192 PHE A CA 1
ATOM 1413 C C . PHE A 1 192 ? -10.015 3.231 -1.583 1.00 98.25 192 PHE A C 1
ATOM 1415 O O . PHE A 1 192 ? -9.266 2.263 -1.716 1.00 98.25 192 PHE A O 1
ATOM 1422 N N . VAL A 1 193 ? -9.548 4.473 -1.494 1.00 98.75 193 VAL A N 1
ATOM 1423 C CA . VAL A 1 193 ? -8.136 4.845 -1.588 1.00 98.75 193 VAL A CA 1
ATOM 1424 C C . VAL A 1 193 ? -7.730 5.620 -0.347 1.00 98.75 193 VAL A C 1
ATOM 1426 O O . VAL A 1 193 ? -8.229 6.712 -0.089 1.00 98.75 193 VAL A O 1
ATOM 1429 N N . VAL A 1 194 ? -6.786 5.068 0.401 1.00 98.75 194 VAL A N 1
ATOM 1430 C CA . VAL A 1 194 ? -6.087 5.744 1.490 1.00 98.75 194 VAL A CA 1
ATOM 1431 C C . VAL A 1 194 ? -4.860 6.428 0.897 1.00 98.75 194 VAL A C 1
ATOM 1433 O O . VAL A 1 194 ? -3.952 5.752 0.409 1.00 98.75 194 VAL A O 1
ATOM 1436 N N . HIS A 1 195 ? -4.808 7.758 0.967 1.00 98.00 195 HIS A N 1
ATOM 1437 C CA . HIS A 1 195 ? -3.602 8.527 0.674 1.00 98.00 195 HIS A CA 1
ATOM 1438 C C . HIS A 1 195 ? -3.024 9.073 1.978 1.00 98.00 195 HIS A C 1
ATOM 1440 O O . HIS A 1 195 ? -3.436 10.109 2.489 1.00 98.00 195 HIS A O 1
ATOM 1446 N N . ALA A 1 196 ? -2.054 8.349 2.519 1.00 96.38 196 ALA A N 1
ATOM 1447 C CA . ALA A 1 196 ? -1.367 8.627 3.767 1.00 96.38 196 ALA A CA 1
ATOM 1448 C C . ALA A 1 196 ? 0.137 8.424 3.543 1.00 96.38 196 ALA A C 1
ATOM 1450 O O . ALA A 1 196 ? 0.723 7.453 4.016 1.00 96.38 196 ALA A O 1
ATOM 1451 N N . ALA A 1 197 ? 0.758 9.339 2.794 1.00 90.00 197 ALA A N 1
ATOM 1452 C CA . ALA A 1 197 ? 2.143 9.205 2.334 1.00 90.00 197 ALA A CA 1
ATOM 1453 C C . ALA A 1 197 ? 3.182 9.124 3.473 1.00 90.00 197 ALA A C 1
ATOM 1455 O O . ALA A 1 197 ? 4.294 8.629 3.268 1.00 90.00 197 ALA A O 1
ATOM 1456 N N . GLY A 1 198 ? 2.818 9.594 4.671 1.00 87.69 198 GLY A N 1
ATOM 1457 C CA . GLY A 1 198 ? 3.686 9.599 5.843 1.00 87.69 198 GLY A CA 1
ATOM 1458 C C . GLY A 1 198 ? 4.905 10.502 5.661 1.00 87.69 198 GLY A C 1
ATOM 1459 O O . GLY A 1 198 ? 4.892 11.466 4.895 1.00 87.69 198 GLY A O 1
ATOM 1460 N N . ARG A 1 199 ? 5.975 10.190 6.393 1.00 86.38 199 ARG A N 1
ATOM 1461 C CA . ARG A 1 199 ? 7.286 10.859 6.286 1.00 86.38 199 ARG A CA 1
ATOM 1462 C C . ARG A 1 199 ? 8.412 9.887 5.929 1.00 86.38 199 ARG A C 1
ATOM 1464 O O . ARG A 1 199 ? 9.580 10.272 5.937 1.00 86.38 199 ARG A O 1
ATOM 1471 N N . ALA A 1 200 ? 8.068 8.635 5.632 1.00 80.94 200 ALA A N 1
ATOM 1472 C CA . ALA A 1 200 ? 9.009 7.614 5.215 1.00 80.94 200 ALA A CA 1
ATOM 1473 C C . ALA A 1 200 ? 9.740 8.070 3.950 1.00 80.94 200 ALA A C 1
ATOM 1475 O O . ALA A 1 200 ? 9.125 8.367 2.924 1.00 80.94 200 ALA A O 1
ATOM 1476 N N . VAL A 1 201 ? 11.066 8.121 4.040 1.00 81.50 201 VAL A N 1
ATOM 1477 C CA . VAL A 1 201 ? 11.919 8.462 2.904 1.00 81.50 201 VAL A CA 1
ATOM 1478 C C . VAL A 1 201 ? 11.877 7.353 1.859 1.00 81.50 201 VAL A C 1
ATOM 1480 O O . VAL A 1 201 ? 11.730 6.171 2.179 1.00 81.50 201 VAL A O 1
ATOM 1483 N N . THR A 1 202 ? 12.054 7.733 0.598 1.00 85.69 202 THR A N 1
ATOM 1484 C CA . THR A 1 202 ? 12.214 6.784 -0.503 1.00 85.69 202 THR A CA 1
ATOM 1485 C C . THR A 1 202 ? 13.353 5.807 -0.183 1.00 85.69 202 THR A C 1
ATOM 1487 O O . THR A 1 202 ? 14.454 6.255 0.154 1.00 85.69 202 THR A O 1
ATOM 1490 N N . PRO A 1 203 ? 13.140 4.480 -0.275 1.00 85.88 203 PRO A N 1
ATOM 1491 C CA . PRO A 1 203 ? 14.099 3.485 0.201 1.00 85.88 203 PRO A CA 1
ATOM 1492 C C . PRO A 1 203 ? 15.238 3.248 -0.808 1.00 85.88 203 PRO A C 1
ATOM 1494 O O . PRO A 1 203 ? 15.470 2.127 -1.255 1.00 85.88 203 PRO A O 1
ATOM 1497 N N . LEU A 1 204 ? 15.982 4.306 -1.149 1.00 87.44 204 LEU A N 1
ATOM 1498 C CA . LEU A 1 204 ? 17.096 4.268 -2.104 1.00 87.44 204 LEU A CA 1
ATOM 1499 C C . LEU A 1 204 ? 18.134 3.172 -1.795 1.00 87.44 204 LEU A C 1
ATOM 1501 O O . LEU A 1 204 ? 18.549 2.496 -2.738 1.00 87.44 204 LEU A O 1
ATOM 1505 N N . PRO A 1 205 ? 18.524 2.913 -0.526 1.00 86.00 205 PRO A N 1
ATOM 1506 C CA . PRO A 1 205 ? 19.442 1.815 -0.225 1.00 86.00 205 PRO A CA 1
ATOM 1507 C C . PRO A 1 205 ? 18.895 0.444 -0.640 1.00 86.00 205 PRO A C 1
ATOM 1509 O O . PRO A 1 205 ? 19.635 -0.366 -1.190 1.00 86.00 205 PRO A O 1
ATOM 1512 N N . ALA A 1 206 ? 17.596 0.197 -0.446 1.00 85.44 206 ALA A N 1
ATOM 1513 C CA . ALA A 1 206 ? 16.975 -1.073 -0.815 1.00 85.44 206 ALA A CA 1
ATOM 1514 C C . ALA A 1 206 ? 16.904 -1.258 -2.339 1.00 85.44 206 ALA A C 1
ATOM 1516 O O . ALA A 1 206 ? 17.006 -2.378 -2.832 1.00 85.44 206 ALA A O 1
ATOM 1517 N N . PHE A 1 207 ? 16.759 -0.170 -3.103 1.00 89.19 207 PHE A N 1
ATOM 1518 C CA . PHE A 1 207 ? 16.846 -0.231 -4.564 1.00 89.19 207 PHE A CA 1
ATOM 1519 C C . PHE A 1 207 ? 18.273 -0.516 -5.040 1.00 89.19 207 PHE A C 1
ATOM 1521 O O . PHE A 1 207 ? 18.472 -1.353 -5.922 1.00 89.19 207 PHE A O 1
ATOM 1528 N N . ALA A 1 208 ? 19.271 0.112 -4.413 1.00 89.00 208 ALA A N 1
ATOM 1529 C CA . ALA A 1 208 ? 20.677 -0.112 -4.733 1.00 89.00 208 ALA A CA 1
ATOM 1530 C C . ALA A 1 208 ? 21.112 -1.562 -4.463 1.00 89.00 208 ALA A C 1
ATOM 1532 O O . ALA A 1 208 ? 21.855 -2.128 -5.262 1.00 89.00 208 ALA A O 1
ATOM 1533 N N . GLU A 1 209 ? 20.598 -2.199 -3.402 1.00 87.12 209 GLU A N 1
ATOM 1534 C CA . GLU A 1 209 ? 20.813 -3.633 -3.137 1.00 87.12 209 GLU A CA 1
ATOM 1535 C C . GLU A 1 209 ? 20.312 -4.534 -4.283 1.00 87.12 209 GLU A C 1
ATOM 1537 O O . GLU A 1 209 ? 20.846 -5.622 -4.486 1.00 87.12 209 GLU A O 1
ATOM 1542 N N . ARG A 1 210 ? 19.336 -4.071 -5.075 1.00 86.31 210 ARG A N 1
ATOM 1543 C CA . ARG A 1 210 ? 18.832 -4.759 -6.277 1.00 86.31 210 ARG A CA 1
ATOM 1544 C C . ARG A 1 210 ? 19.514 -4.311 -7.571 1.00 86.31 210 ARG A C 1
ATOM 1546 O O . ARG A 1 210 ? 19.057 -4.656 -8.656 1.00 86.31 210 ARG A O 1
ATOM 1553 N N . GLY A 1 211 ? 20.593 -3.536 -7.472 1.00 89.25 211 GLY A N 1
ATOM 1554 C CA . GLY A 1 211 ? 21.349 -3.037 -8.620 1.00 89.25 211 GLY A CA 1
ATOM 1555 C C . GLY A 1 211 ? 20.763 -1.787 -9.279 1.00 89.25 211 GLY A C 1
ATOM 1556 O O . GLY A 1 211 ? 21.202 -1.429 -10.369 1.00 89.25 211 GLY A O 1
ATOM 1557 N N . PHE A 1 212 ? 19.804 -1.108 -8.642 1.00 89.06 212 PHE A N 1
ATOM 1558 C CA . PHE A 1 212 ? 19.232 0.138 -9.152 1.00 89.06 212 PHE A CA 1
ATOM 1559 C C . PHE A 1 212 ? 19.856 1.341 -8.442 1.00 89.06 212 PHE A C 1
ATOM 1561 O O . PHE A 1 212 ? 19.465 1.711 -7.334 1.00 89.06 212 PHE A O 1
ATOM 1568 N N . THR A 1 213 ? 20.842 1.959 -9.087 1.00 87.75 213 THR A N 1
ATOM 1569 C CA . THR A 1 213 ? 21.373 3.268 -8.687 1.00 87.75 213 THR A CA 1
ATOM 1570 C C . THR A 1 213 ? 20.383 4.385 -9.046 1.00 87.75 213 THR A C 1
ATOM 1572 O O . THR A 1 213 ? 19.499 4.161 -9.876 1.00 87.75 213 THR A O 1
ATOM 15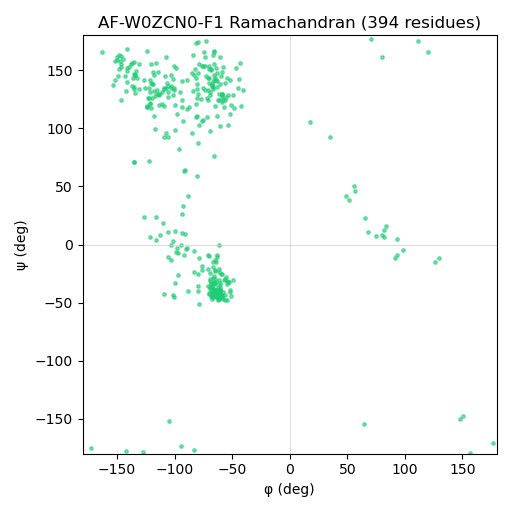75 N N . PRO A 1 214 ? 20.487 5.592 -8.452 1.00 85.69 214 PRO A N 1
ATOM 1576 C CA . PRO A 1 214 ? 19.524 6.671 -8.692 1.00 85.69 214 PRO A CA 1
ATOM 1577 C C . PRO A 1 214 ? 19.276 7.026 -10.168 1.00 85.69 214 PRO A C 1
ATOM 1579 O O . PRO A 1 214 ? 18.166 7.399 -10.522 1.00 85.69 214 PRO A O 1
ATOM 1582 N N . ASP A 1 215 ? 20.284 6.884 -11.027 1.00 87.50 215 ASP A N 1
ATOM 1583 C CA . ASP A 1 215 ? 20.218 7.103 -12.478 1.00 87.50 215 ASP A CA 1
ATOM 1584 C C . ASP A 1 215 ? 19.528 5.970 -13.259 1.00 87.50 215 ASP A C 1
ATOM 1586 O O . ASP A 1 215 ? 19.085 6.180 -14.386 1.00 87.50 215 ASP A O 1
ATOM 1590 N N . LEU A 1 216 ? 19.415 4.782 -12.660 1.00 87.81 216 LEU A N 1
ATOM 1591 C CA . LEU A 1 216 ? 18.748 3.609 -13.231 1.00 87.81 216 LEU A CA 1
ATOM 1592 C C . LEU A 1 216 ? 17.319 3.425 -12.710 1.00 87.81 216 LEU A C 1
ATOM 1594 O O . LEU A 1 216 ? 16.609 2.525 -13.167 1.00 87.81 216 LEU A O 1
ATOM 1598 N N . LEU A 1 217 ? 16.902 4.232 -11.734 1.00 88.62 217 LEU A N 1
ATOM 1599 C CA . LEU A 1 217 ? 15.561 4.148 -11.180 1.00 88.62 217 LEU A CA 1
ATOM 1600 C C . LEU A 1 217 ? 14.514 4.564 -12.220 1.00 88.62 217 LEU A C 1
ATOM 1602 O O . LEU A 1 217 ? 14.709 5.562 -12.919 1.00 88.62 217 LEU A O 1
ATOM 1606 N N . PRO A 1 218 ? 13.369 3.859 -12.293 1.00 86.50 218 PRO A N 1
ATOM 1607 C CA . PRO A 1 218 ? 12.249 4.338 -13.087 1.00 86.50 218 PRO A CA 1
ATOM 1608 C C . PRO A 1 218 ? 11.813 5.737 -12.617 1.00 86.50 218 PRO A C 1
ATOM 1610 O O . PRO A 1 218 ? 11.952 6.050 -11.424 1.00 86.50 218 PRO A O 1
ATOM 1613 N N . PRO A 1 219 ? 11.227 6.566 -13.501 1.00 86.38 219 PRO A N 1
ATOM 1614 C CA . PRO A 1 219 ? 10.609 7.831 -13.109 1.00 86.38 219 PRO A CA 1
ATOM 1615 C C . PRO A 1 219 ? 9.691 7.677 -11.886 1.00 86.38 219 PRO A C 1
ATOM 1617 O O . PRO A 1 219 ? 9.173 6.597 -11.607 1.00 86.38 219 PRO A O 1
ATOM 1620 N N . GLY A 1 220 ? 9.532 8.731 -11.086 1.00 84.50 220 GLY A N 1
ATOM 1621 C CA . GLY A 1 220 ? 8.693 8.676 -9.882 1.00 84.50 220 GLY A CA 1
ATOM 1622 C C . GLY A 1 220 ? 9.298 7.927 -8.683 1.00 84.50 220 GLY A C 1
ATOM 1623 O O . GLY A 1 220 ? 8.617 7.735 -7.679 1.00 84.50 220 GLY A O 1
ATOM 1624 N N . HIS A 1 221 ? 10.572 7.518 -8.737 1.00 89.81 221 HIS A N 1
ATOM 1625 C CA . HIS A 1 221 ? 11.331 7.001 -7.583 1.00 89.81 221 HIS A CA 1
ATOM 1626 C C . HIS A 1 221 ? 12.129 8.093 -6.849 1.00 89.81 221 HIS A C 1
ATOM 1628 O O . HIS A 1 221 ? 13.217 7.849 -6.329 1.00 89.81 221 HIS A O 1
ATOM 1634 N N . GLY A 1 222 ? 11.578 9.310 -6.827 1.00 84.25 222 GLY A N 1
ATOM 1635 C CA . GLY A 1 222 ? 12.157 10.502 -6.211 1.00 84.25 222 GLY A CA 1
ATOM 1636 C C . GLY A 1 222 ? 11.482 10.888 -4.886 1.00 84.25 222 GLY A C 1
ATOM 1637 O O . GLY A 1 222 ? 10.974 10.021 -4.179 1.00 84.25 222 GLY A O 1
ATOM 1638 N N . PRO A 1 223 ? 11.482 12.179 -4.509 1.00 80.88 223 PRO A N 1
ATOM 1639 C CA . PRO A 1 223 ? 10.852 12.663 -3.272 1.00 80.88 223 PRO A CA 1
ATOM 1640 C C . PRO A 1 223 ? 9.323 12.513 -3.223 1.00 80.88 223 PRO A C 1
ATOM 1642 O O . PRO A 1 223 ? 8.740 12.495 -2.145 1.00 80.88 223 PRO A O 1
ATOM 1645 N N . ASP A 1 224 ? 8.671 12.408 -4.377 1.00 84.81 224 ASP A N 1
ATOM 1646 C CA . ASP A 1 224 ? 7.222 12.268 -4.537 1.00 84.81 224 ASP A CA 1
ATOM 1647 C C . ASP A 1 224 ? 6.752 10.804 -4.566 1.00 84.81 224 ASP A C 1
ATOM 1649 O O . ASP A 1 224 ? 5.584 10.539 -4.828 1.00 84.81 224 ASP A O 1
ATOM 1653 N N . TYR A 1 225 ? 7.643 9.861 -4.255 1.00 88.00 225 TYR A N 1
ATOM 1654 C CA . TYR A 1 225 ? 7.469 8.411 -4.371 1.00 88.00 225 TYR A CA 1
ATOM 1655 C C . TYR A 1 225 ? 6.186 7.822 -3.760 1.00 88.00 225 TYR A C 1
ATOM 1657 O O . TYR A 1 225 ? 5.675 6.814 -4.250 1.00 88.00 225 TYR A O 1
ATOM 1665 N N . ASN A 1 226 ? 5.665 8.444 -2.700 1.00 92.06 226 ASN A N 1
ATOM 1666 C CA . ASN A 1 226 ? 4.450 8.010 -2.002 1.00 92.06 226 ASN A CA 1
ATOM 1667 C C . ASN A 1 226 ? 3.207 8.811 -2.402 1.00 92.06 226 ASN A C 1
ATOM 1669 O O . ASN A 1 226 ? 2.174 8.703 -1.748 1.00 92.06 226 ASN A O 1
ATOM 1673 N N . THR A 1 227 ? 3.284 9.618 -3.454 1.00 93.44 227 THR A N 1
ATOM 1674 C CA . THR A 1 227 ? 2.128 10.362 -3.952 1.00 93.44 227 THR A CA 1
ATOM 1675 C C . THR A 1 227 ? 1.202 9.418 -4.704 1.00 93.44 227 THR A C 1
ATOM 1677 O O . THR A 1 227 ? 1.645 8.626 -5.539 1.00 93.44 227 THR A O 1
ATOM 1680 N N . LEU A 1 228 ? -0.095 9.527 -4.429 1.00 97.56 228 LEU A N 1
ATOM 1681 C CA . LEU A 1 228 ? -1.134 8.909 -5.242 1.00 97.56 228 LEU A CA 1
ATOM 1682 C C . LEU A 1 228 ? -1.756 9.956 -6.158 1.00 97.56 228 LEU A C 1
ATOM 1684 O O . LEU A 1 228 ? -2.105 11.056 -5.719 1.00 97.56 228 LEU A O 1
ATOM 1688 N N . ARG A 1 229 ? -1.897 9.607 -7.434 1.00 97.38 229 ARG A N 1
ATOM 1689 C CA . ARG A 1 229 ? -2.514 10.466 -8.444 1.00 97.38 229 ARG A CA 1
ATOM 1690 C C . ARG A 1 229 ? -3.721 9.798 -9.067 1.00 97.38 229 ARG A C 1
ATOM 1692 O O . ARG A 1 229 ? -3.813 8.571 -9.091 1.00 97.38 229 ARG A O 1
ATOM 1699 N N . ILE A 1 230 ? -4.621 10.626 -9.574 1.00 98.00 230 ILE A N 1
ATOM 1700 C CA . ILE A 1 230 ? -5.866 10.224 -10.205 1.00 98.00 230 ILE A CA 1
ATOM 1701 C C . ILE A 1 230 ? -6.093 10.994 -11.504 1.00 98.00 230 ILE A C 1
ATOM 1703 O O . ILE A 1 230 ? -5.766 12.174 -11.612 1.00 98.00 230 ILE A O 1
ATOM 1707 N N . VAL A 1 231 ? -6.701 10.334 -12.481 1.00 97.25 231 VAL A N 1
ATOM 1708 C CA . VAL A 1 231 ? -7.212 10.970 -13.695 1.00 97.25 231 VAL A CA 1
ATOM 1709 C C . VAL A 1 231 ? -8.554 10.363 -14.068 1.00 97.25 231 VAL A C 1
ATOM 1711 O O . VAL A 1 231 ? -8.829 9.198 -13.777 1.00 97.25 231 VAL A O 1
ATOM 1714 N N . ARG A 1 232 ? -9.395 11.144 -14.747 1.00 95.62 232 ARG A N 1
ATOM 1715 C CA . ARG A 1 232 ? -10.548 10.602 -15.463 1.00 95.62 232 ARG A CA 1
ATOM 1716 C C . ARG A 1 232 ? -10.146 10.336 -16.910 1.00 95.62 232 ARG A C 1
ATOM 1718 O O . ARG A 1 232 ? -9.963 11.274 -17.683 1.00 95.62 232 ARG A O 1
ATOM 1725 N N . ALA A 1 233 ? -9.980 9.064 -17.255 1.00 95.31 233 ALA A N 1
ATOM 1726 C CA . ALA A 1 233 ? -9.568 8.636 -18.585 1.00 95.31 233 ALA A CA 1
ATOM 1727 C C . ALA A 1 233 ? -10.644 8.946 -19.640 1.00 95.31 233 ALA A C 1
ATOM 1729 O O . ALA A 1 233 ? -11.822 9.139 -19.328 1.00 95.31 233 ALA A O 1
ATOM 1730 N N . ALA A 1 234 ? -10.256 8.932 -20.919 1.00 93.06 234 ALA A N 1
ATOM 1731 C CA . ALA A 1 234 ? -11.180 9.149 -22.038 1.00 93.06 234 ALA A CA 1
ATOM 1732 C C . ALA A 1 234 ? -12.317 8.108 -22.095 1.00 93.06 234 ALA A C 1
ATOM 1734 O O . ALA A 1 234 ? -13.396 8.400 -22.607 1.00 93.06 234 ALA A O 1
ATOM 1735 N N . SER A 1 235 ? -12.093 6.914 -21.538 1.00 94.62 235 SER A N 1
ATOM 1736 C CA . SER A 1 235 ? -13.100 5.859 -21.381 1.00 94.62 235 SER A CA 1
ATOM 1737 C C . SER A 1 235 ? -14.169 6.170 -20.328 1.00 94.62 235 SER A C 1
ATOM 1739 O O . SER A 1 235 ? -15.159 5.447 -20.250 1.00 94.62 235 SER A O 1
ATOM 1741 N N . GLY A 1 236 ? -13.993 7.234 -19.536 1.00 94.31 236 GLY A N 1
ATOM 1742 C CA . GLY A 1 236 ? -14.859 7.607 -18.416 1.00 94.31 236 GLY A CA 1
ATOM 1743 C C . GLY A 1 236 ? -14.423 7.019 -17.073 1.00 94.31 236 GLY A C 1
ATOM 1744 O O . GLY A 1 236 ? -14.911 7.487 -16.043 1.00 94.31 236 GLY A O 1
ATOM 1745 N N . ALA A 1 237 ? -13.487 6.063 -17.078 1.00 96.06 237 ALA A N 1
ATOM 1746 C CA . ALA A 1 237 ? -12.943 5.449 -15.874 1.00 96.06 237 ALA A CA 1
ATOM 1747 C C . ALA A 1 237 ? -12.143 6.453 -15.037 1.00 96.06 237 ALA A C 1
ATOM 1749 O O . ALA A 1 237 ? -11.376 7.258 -15.572 1.00 96.06 237 ALA A O 1
ATOM 1750 N N . PHE A 1 238 ? -12.271 6.362 -13.718 1.00 97.75 238 PHE A N 1
ATOM 1751 C CA . PHE A 1 238 ? -11.284 6.926 -12.810 1.00 97.75 238 PHE A CA 1
ATOM 1752 C C . PHE A 1 238 ? -10.116 5.955 -12.704 1.00 97.75 238 PHE A C 1
ATOM 1754 O O . PHE A 1 238 ? -10.318 4.787 -12.381 1.00 97.75 238 PHE A O 1
ATOM 1761 N N . VAL A 1 239 ? -8.905 6.439 -12.963 1.00 98.25 239 VAL A N 1
ATOM 1762 C CA . VAL A 1 239 ? -7.666 5.668 -12.842 1.00 98.25 239 VAL A CA 1
ATOM 1763 C C . VAL A 1 239 ? -6.844 6.256 -11.710 1.00 98.25 239 VAL A C 1
ATOM 1765 O O . VAL A 1 239 ? -6.617 7.463 -11.690 1.00 98.25 239 VAL A O 1
ATOM 1768 N N . VAL A 1 240 ? -6.395 5.410 -10.784 1.00 98.50 240 VAL A N 1
ATOM 1769 C CA . VAL A 1 240 ? -5.569 5.808 -9.637 1.00 98.50 240 VAL A CA 1
ATOM 1770 C C . VAL A 1 240 ? -4.269 5.028 -9.659 1.00 98.50 240 VAL A C 1
ATOM 1772 O O . VAL A 1 240 ? -4.286 3.812 -9.837 1.00 98.50 240 VAL A O 1
ATOM 1775 N N . ALA A 1 241 ? -3.143 5.697 -9.442 1.00 97.94 241 ALA A N 1
ATOM 1776 C CA . ALA A 1 241 ? -1.848 5.032 -9.429 1.00 97.94 241 ALA A CA 1
ATOM 1777 C C . ALA A 1 241 ? -0.870 5.662 -8.435 1.00 97.94 241 ALA A C 1
ATOM 1779 O O . ALA A 1 241 ? -0.914 6.860 -8.143 1.00 97.94 241 ALA A O 1
ATOM 1780 N N . THR A 1 242 ? 0.057 4.836 -7.951 1.00 96.38 242 THR A N 1
ATOM 1781 C CA . THR A 1 242 ? 1.334 5.313 -7.402 1.00 96.38 242 THR A CA 1
ATOM 1782 C C . THR A 1 242 ? 2.178 5.957 -8.499 1.00 96.38 242 THR A C 1
ATOM 1784 O O . THR A 1 242 ? 1.934 5.737 -9.684 1.00 96.38 242 THR A O 1
ATOM 1787 N N . THR A 1 243 ? 3.220 6.694 -8.125 1.00 94.31 243 THR A N 1
ATOM 1788 C CA . THR A 1 243 ? 4.243 7.144 -9.079 1.00 94.31 243 THR A CA 1
ATOM 1789 C C . THR A 1 243 ? 4.959 5.960 -9.751 1.00 94.31 243 THR A C 1
ATOM 1791 O O . THR A 1 243 ? 4.946 4.834 -9.243 1.00 94.31 243 THR A O 1
ATOM 1794 N N . GLY A 1 244 ? 5.629 6.196 -10.883 1.00 91.75 244 GLY A N 1
ATOM 1795 C CA . GLY A 1 244 ? 6.299 5.130 -11.650 1.00 91.75 244 GLY A CA 1
ATOM 1796 C C . GLY A 1 244 ? 5.894 5.049 -13.117 1.00 91.75 244 GLY A C 1
ATOM 1797 O O . GLY A 1 244 ? 6.582 4.400 -13.895 1.00 91.75 244 GLY A O 1
ATOM 1798 N N . VAL A 1 245 ? 4.792 5.701 -13.463 1.00 93.12 245 VAL A N 1
ATOM 1799 C CA . VAL A 1 245 ? 4.175 5.736 -14.792 1.00 93.12 245 VAL A CA 1
ATOM 1800 C C . VAL A 1 245 ? 4.031 7.190 -15.249 1.00 93.12 245 VAL A C 1
ATOM 1802 O O . VAL A 1 245 ? 4.174 8.099 -14.422 1.00 93.12 245 VAL A O 1
ATOM 1805 N N . ASP A 1 246 ? 3.755 7.419 -16.528 1.00 92.00 246 ASP A N 1
ATOM 1806 C CA . ASP A 1 246 ? 3.406 8.737 -17.045 1.00 92.00 246 ASP A CA 1
ATOM 1807 C C . ASP A 1 246 ? 2.074 9.197 -16.436 1.00 92.00 246 ASP A C 1
ATOM 1809 O O . ASP A 1 246 ? 1.027 8.555 -16.546 1.00 92.00 246 ASP A O 1
ATOM 1813 N N . GLN A 1 247 ? 2.147 10.314 -15.718 1.00 93.75 247 GLN A N 1
ATOM 1814 C CA . GLN A 1 247 ? 1.036 10.920 -14.990 1.00 93.75 247 GLN A CA 1
ATOM 1815 C C . GLN A 1 247 ? 0.860 12.385 -15.391 1.00 93.75 247 GLN A C 1
ATOM 1817 O O . GLN A 1 247 ? 0.310 13.185 -14.624 1.00 93.75 247 GLN A O 1
ATOM 1822 N N . ASP A 1 248 ? 1.328 12.756 -16.584 1.00 92.44 248 ASP A N 1
ATOM 1823 C CA . ASP A 1 248 ? 1.130 14.090 -17.125 1.00 92.44 248 ASP A CA 1
ATOM 1824 C C . ASP A 1 248 ? -0.370 14.406 -17.225 1.00 92.44 248 ASP A C 1
ATOM 1826 O O . ASP A 1 248 ? -1.171 13.677 -17.811 1.00 92.44 248 ASP A O 1
ATOM 1830 N N . GLY A 1 249 ? -0.772 15.509 -16.591 1.00 93.12 249 GLY A N 1
ATOM 1831 C CA . GLY A 1 249 ? -2.175 15.923 -16.510 1.00 93.12 249 GLY A CA 1
ATOM 1832 C C . GLY A 1 249 ? -3.019 15.197 -15.454 1.00 93.12 249 GLY A C 1
ATOM 1833 O O . GLY A 1 249 ? -4.230 15.399 -15.437 1.00 93.12 249 GLY A O 1
ATOM 1834 N N . TRP A 1 250 ? -2.419 14.385 -14.574 1.00 96.94 250 TRP A N 1
ATOM 1835 C CA . TRP A 1 250 ? -3.128 13.746 -13.461 1.00 96.94 250 TRP A CA 1
ATOM 1836 C C . TRP A 1 250 ? -3.125 14.626 -12.209 1.00 96.94 250 TRP A C 1
ATOM 1838 O O . TRP A 1 250 ? -2.104 15.219 -11.835 1.00 96.94 250 TRP A O 1
ATOM 1848 N N . ASP A 1 251 ? -4.245 14.619 -11.494 1.00 95.75 251 ASP A N 1
ATOM 1849 C CA . ASP A 1 251 ? -4.411 15.326 -10.231 1.00 95.75 251 ASP A CA 1
ATOM 1850 C C . ASP A 1 251 ? -3.819 14.517 -9.072 1.00 95.75 251 ASP A C 1
ATOM 1852 O O . ASP A 1 251 ? -3.910 13.290 -9.025 1.00 95.75 251 ASP A O 1
ATOM 1856 N N . ALA A 1 252 ? -3.214 15.195 -8.097 1.00 92.81 252 ALA A N 1
ATOM 1857 C CA . ALA A 1 252 ? -2.833 14.544 -6.847 1.00 92.81 252 ALA A CA 1
ATOM 1858 C C . ALA A 1 252 ? -4.083 14.289 -5.997 1.00 92.81 252 ALA A C 1
ATOM 1860 O O . ALA A 1 252 ? -4.892 15.197 -5.792 1.00 92.81 252 ALA A O 1
ATOM 1861 N N . LEU A 1 253 ? -4.222 13.078 -5.452 1.00 90.94 253 LEU A N 1
ATOM 1862 C CA . LEU A 1 253 ? -5.234 12.833 -4.428 1.00 90.94 253 LEU A CA 1
ATOM 1863 C C . LEU A 1 253 ? -4.885 13.631 -3.161 1.00 90.94 253 LEU A C 1
ATOM 1865 O O . LEU A 1 253 ? -3.699 13.763 -2.839 1.00 90.94 253 LEU A O 1
ATOM 1869 N N . PRO A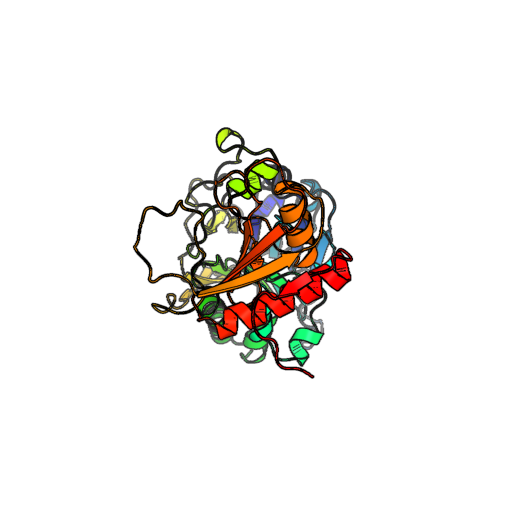 1 254 ? -5.870 14.141 -2.402 1.00 91.12 254 PRO A N 1
ATOM 1870 C CA . PRO A 1 254 ? -5.593 14.829 -1.144 1.00 91.12 254 PRO A CA 1
ATOM 1871 C C . PRO A 1 254 ? -4.779 13.942 -0.193 1.00 91.12 254 PRO A C 1
ATOM 1873 O O . PRO A 1 254 ? -5.147 12.794 0.050 1.00 91.12 254 PRO A O 1
ATOM 1876 N N . ILE A 1 255 ? -3.652 14.446 0.314 1.00 91.75 255 ILE A N 1
ATOM 1877 C CA . ILE A 1 255 ? -2.868 13.751 1.344 1.00 91.75 255 ILE A CA 1
ATOM 1878 C C . ILE A 1 255 ? -3.647 13.718 2.659 1.00 91.75 255 ILE A C 1
ATOM 1880 O O . ILE A 1 255 ? -4.435 14.620 2.938 1.00 91.75 255 ILE A O 1
ATOM 1884 N N . ASP A 1 256 ? -3.408 12.684 3.459 1.00 94.12 256 ASP A N 1
ATOM 1885 C CA . ASP A 1 256 ? -4.108 12.422 4.712 1.00 94.12 256 ASP A CA 1
ATOM 1886 C C . ASP A 1 256 ? -5.622 12.351 4.505 1.00 94.12 256 ASP A C 1
ATOM 1888 O O . ASP A 1 256 ? -6.407 12.990 5.203 1.00 94.12 256 ASP A O 1
ATOM 1892 N N . SER A 1 257 ? -6.034 11.551 3.519 1.00 94.62 257 SER A N 1
ATOM 1893 C CA . SER A 1 257 ? -7.443 11.309 3.231 1.00 94.62 257 SER A CA 1
ATOM 1894 C C . SER A 1 257 ? -7.748 9.847 2.920 1.00 94.62 257 SER A C 1
ATOM 1896 O O . SER A 1 257 ? -6.888 9.084 2.472 1.00 94.62 257 SER A O 1
ATOM 1898 N N . VAL A 1 258 ? -9.005 9.477 3.151 1.00 97.88 258 VAL A N 1
ATOM 1899 C CA . VAL A 1 258 ? -9.620 8.274 2.592 1.00 97.88 258 VAL A CA 1
ATOM 1900 C C . VAL A 1 258 ? -10.661 8.726 1.584 1.00 97.88 258 VAL A C 1
ATOM 1902 O O . VAL A 1 258 ? -11.582 9.461 1.941 1.00 97.88 258 VAL A O 1
ATOM 1905 N N . ALA A 1 259 ? -10.516 8.301 0.334 1.00 96.44 259 ALA A N 1
ATOM 1906 C CA . ALA A 1 259 ? -11.420 8.619 -0.758 1.00 96.44 259 ALA A CA 1
ATOM 1907 C C . ALA A 1 259 ? -12.187 7.374 -1.207 1.00 96.44 259 ALA A C 1
ATOM 1909 O O . ALA A 1 259 ? -11.592 6.337 -1.475 1.00 96.44 259 ALA A O 1
ATOM 1910 N N . ARG A 1 260 ? -13.502 7.494 -1.341 1.00 95.31 260 ARG A N 1
ATOM 1911 C CA . ARG A 1 260 ? -14.364 6.560 -2.050 1.00 95.31 260 ARG A CA 1
ATOM 1912 C C . ARG A 1 260 ? -14.527 7.054 -3.479 1.00 95.31 260 ARG A C 1
ATOM 1914 O O . ARG A 1 260 ? -14.923 8.202 -3.684 1.00 95.31 260 ARG A O 1
ATOM 1921 N N . ILE A 1 261 ? -14.203 6.199 -4.442 1.00 92.06 261 ILE A N 1
ATOM 1922 C CA . ILE A 1 261 ? -14.242 6.515 -5.869 1.00 92.06 261 ILE A CA 1
ATOM 1923 C C . ILE A 1 261 ? -15.199 5.546 -6.548 1.00 92.06 261 ILE A C 1
ATOM 1925 O O . ILE A 1 261 ? -14.967 4.336 -6.546 1.00 92.06 261 ILE A O 1
ATOM 1929 N N . ASP A 1 262 ? -16.269 6.081 -7.117 1.00 85.25 262 ASP A N 1
ATOM 1930 C CA . ASP A 1 262 ? -17.243 5.358 -7.927 1.00 85.25 262 ASP A CA 1
ATOM 1931 C C . ASP A 1 262 ? -17.443 6.065 -9.277 1.00 85.25 262 ASP A C 1
ATOM 1933 O O . ASP A 1 262 ? -16.819 7.080 -9.589 1.00 85.25 262 ASP A O 1
ATOM 1937 N N . ALA A 1 263 ? -18.336 5.516 -10.094 1.00 78.00 263 ALA A N 1
ATOM 1938 C CA . ALA A 1 263 ? -18.753 6.113 -11.356 1.00 78.00 263 ALA A CA 1
ATOM 1939 C C . ALA A 1 263 ? -19.317 7.543 -11.229 1.00 78.00 263 ALA A C 1
ATOM 1941 O O . ALA A 1 263 ? -19.212 8.333 -12.170 1.00 78.00 263 ALA A O 1
ATOM 1942 N N . ALA A 1 264 ? -19.936 7.877 -10.093 1.00 81.88 264 ALA A N 1
ATOM 1943 C CA . ALA A 1 264 ? -20.565 9.171 -9.851 1.00 81.88 264 ALA A CA 1
ATOM 1944 C C . ALA A 1 264 ? -19.557 10.236 -9.391 1.00 81.88 264 ALA A C 1
ATOM 1946 O O . ALA A 1 264 ? -19.794 11.429 -9.595 1.00 81.88 264 ALA A O 1
ATOM 1947 N N . GLY A 1 265 ? -18.429 9.831 -8.806 1.00 87.56 265 GLY A N 1
ATOM 1948 C CA . GLY A 1 265 ? -17.318 10.715 -8.489 1.00 87.56 265 GLY A CA 1
ATOM 1949 C C . GLY A 1 265 ? -16.510 10.274 -7.276 1.00 87.56 265 GLY A C 1
ATOM 1950 O O . GLY A 1 265 ? -16.330 9.091 -7.002 1.00 87.56 265 GLY A O 1
ATOM 1951 N N . ILE A 1 266 ? -15.981 11.270 -6.562 1.00 92.00 266 ILE A N 1
ATOM 1952 C CA . ILE A 1 266 ? -15.050 11.080 -5.450 1.00 92.00 266 ILE A CA 1
ATOM 1953 C C . ILE A 1 266 ? -15.647 11.718 -4.198 1.00 92.00 266 ILE A C 1
ATOM 1955 O O . ILE A 1 266 ? -15.977 12.906 -4.197 1.00 92.00 266 ILE A O 1
ATOM 1959 N N . ARG A 1 267 ? -15.758 10.942 -3.121 1.00 91.12 267 ARG A N 1
ATOM 1960 C CA . ARG A 1 267 ? -16.120 11.417 -1.778 1.00 91.12 267 ARG A CA 1
ATOM 1961 C C . ARG A 1 267 ? -14.976 11.102 -0.830 1.00 91.12 267 ARG A C 1
ATOM 1963 O O . ARG A 1 267 ? -14.407 10.025 -0.922 1.00 91.12 267 ARG A O 1
ATOM 1970 N N . SER A 1 268 ? -14.615 12.008 0.072 1.00 92.44 268 SER A N 1
ATOM 1971 C CA . SER A 1 268 ? -13.457 11.791 0.944 1.00 92.44 268 SER A CA 1
ATOM 1972 C C . SER A 1 268 ? -13.668 12.281 2.366 1.00 92.44 268 SER A C 1
ATOM 1974 O O . SER A 1 268 ? -14.320 13.302 2.585 1.00 92.44 268 SER A O 1
ATOM 1976 N N . VAL A 1 269 ? -13.024 11.600 3.308 1.00 89.94 269 VAL A N 1
ATOM 1977 C CA . VAL A 1 269 ? -12.853 12.034 4.699 1.00 89.94 269 VAL A CA 1
ATOM 1978 C C . VAL A 1 269 ? -11.370 12.242 4.996 1.00 89.94 269 VAL A C 1
ATOM 1980 O O . VAL A 1 269 ? -10.507 11.674 4.326 1.00 89.94 269 VAL A O 1
ATOM 1983 N N . LEU A 1 270 ? -11.071 13.073 5.992 1.00 91.81 270 LEU A N 1
ATOM 1984 C CA . LEU A 1 270 ? -9.697 13.333 6.415 1.00 91.81 270 LEU A CA 1
ATOM 1985 C C . LEU A 1 270 ? -9.213 12.271 7.404 1.00 91.81 270 LEU A C 1
ATOM 1987 O O . LEU A 1 270 ? -9.974 11.767 8.228 1.00 91.81 270 LEU A O 1
ATOM 1991 N N . ILE A 1 271 ? -7.920 11.989 7.330 1.00 90.25 271 ILE A N 1
ATOM 1992 C CA . ILE A 1 271 ? -7.156 11.232 8.315 1.00 90.25 271 ILE A CA 1
ATOM 1993 C C . ILE A 1 271 ? -6.535 12.258 9.264 1.00 90.25 271 ILE A C 1
ATOM 1995 O O . ILE A 1 271 ? -6.097 13.332 8.846 1.00 90.25 271 ILE A O 1
ATOM 1999 N N . GLU A 1 272 ? -6.510 11.956 10.556 1.00 80.88 272 GLU A N 1
ATOM 2000 C CA . GLU A 1 272 ? -5.977 12.887 11.544 1.00 80.88 272 GLU A CA 1
ATOM 2001 C C . GLU A 1 272 ? -4.455 13.010 11.397 1.00 80.88 272 GLU A C 1
ATOM 2003 O O . GLU A 1 272 ? -3.766 12.021 11.110 1.00 80.88 272 GLU A O 1
ATOM 2008 N N . PRO A 1 273 ? -3.880 14.209 11.598 1.00 71.00 273 PRO A N 1
ATOM 2009 C CA . PRO A 1 273 ? -2.435 14.356 11.588 1.00 71.00 273 PRO A CA 1
ATOM 2010 C C . PRO A 1 273 ? -1.817 13.534 12.732 1.00 71.00 273 PRO A C 1
ATOM 2012 O O . PRO A 1 273 ? -2.413 13.418 13.805 1.00 71.00 273 PRO A O 1
ATOM 2015 N N . PRO A 1 274 ? -0.603 12.984 12.552 1.00 65.75 274 PRO A N 1
ATOM 2016 C CA . PRO A 1 274 ? 0.063 12.241 13.615 1.00 65.75 274 PRO A CA 1
ATOM 2017 C C . PRO A 1 274 ? 0.263 13.135 14.847 1.00 65.75 274 PRO A C 1
ATOM 2019 O O . PRO A 1 274 ? 0.796 14.244 14.741 1.00 65.75 274 PRO A O 1
ATOM 2022 N N . ALA A 1 275 ? -0.148 12.650 16.021 1.00 63.84 275 ALA A N 1
ATOM 2023 C CA . ALA A 1 275 ? -0.015 13.390 17.271 1.00 63.84 275 ALA A CA 1
ATOM 2024 C C . ALA A 1 275 ? 1.461 13.701 17.584 1.00 63.84 275 ALA A C 1
ATOM 2026 O O . ALA A 1 275 ? 2.354 12.863 17.419 1.00 63.84 275 ALA A O 1
ATOM 2027 N N . ALA A 1 276 ? 1.731 14.920 18.059 1.00 52.84 276 ALA A N 1
ATOM 2028 C CA . ALA A 1 276 ? 3.083 15.354 18.388 1.00 52.84 276 ALA A CA 1
ATOM 2029 C C . ALA A 1 276 ? 3.659 14.504 19.536 1.00 52.84 276 ALA A C 1
ATOM 2031 O O . ALA A 1 276 ? 3.223 14.612 20.677 1.00 52.84 276 ALA A O 1
ATOM 2032 N N . GLY A 1 277 ? 4.651 13.663 19.223 1.00 49.12 277 GLY A N 1
ATOM 2033 C CA . GLY A 1 277 ? 5.316 12.791 20.200 1.00 49.12 277 GLY A CA 1
ATOM 2034 C C . GLY A 1 277 ? 4.732 11.379 20.332 1.00 49.12 277 GLY A C 1
ATOM 2035 O O . GLY A 1 277 ? 5.212 10.630 21.176 1.00 49.12 277 GLY A O 1
ATOM 2036 N N . ALA A 1 278 ? 3.746 11.000 19.512 1.00 49.41 278 ALA A N 1
ATOM 2037 C CA . ALA A 1 278 ? 3.242 9.627 19.449 1.00 49.41 278 ALA A CA 1
ATOM 2038 C C . ALA A 1 278 ? 4.110 8.739 18.538 1.00 49.41 278 ALA A C 1
ATOM 2040 O O . ALA A 1 278 ? 4.618 9.215 17.524 1.00 49.41 278 ALA A O 1
ATOM 2041 N N . GLY A 1 279 ? 4.240 7.458 18.902 1.00 48.59 279 GLY A N 1
ATOM 2042 C CA . GLY A 1 279 ? 4.857 6.392 18.102 1.00 48.59 279 GLY A CA 1
ATOM 2043 C C . GLY A 1 279 ? 6.382 6.459 17.927 1.00 48.59 279 GLY A C 1
ATOM 2044 O O . GLY A 1 279 ? 7.056 7.371 18.410 1.00 48.59 279 GLY A O 1
ATOM 2045 N N . ILE A 1 280 ? 6.954 5.452 17.255 1.00 45.66 280 ILE A N 1
ATOM 2046 C CA . ILE A 1 280 ? 8.384 5.469 16.901 1.00 45.66 280 ILE A CA 1
ATOM 2047 C C . ILE A 1 280 ? 8.564 6.401 15.712 1.00 45.66 280 ILE A C 1
ATOM 2049 O O . ILE A 1 280 ? 7.957 6.196 14.661 1.00 45.66 280 ILE A O 1
ATOM 2053 N N . ARG A 1 281 ? 9.445 7.392 15.852 1.00 47.34 281 ARG A N 1
ATOM 2054 C CA . ARG A 1 281 ? 9.940 8.112 14.683 1.00 47.34 281 ARG A CA 1
ATOM 2055 C C . ARG A 1 281 ? 10.858 7.181 13.907 1.00 47.34 281 ARG A C 1
ATOM 2057 O O . ARG A 1 281 ? 11.809 6.661 14.488 1.00 47.34 281 ARG A O 1
ATOM 2064 N N . SER A 1 282 ? 10.577 6.968 12.625 1.00 38.53 282 SER A N 1
ATOM 2065 C CA . SER A 1 282 ? 11.482 6.301 11.696 1.00 38.53 282 SER A CA 1
ATOM 2066 C C . SER A 1 282 ? 12.809 7.042 11.767 1.00 38.53 282 SER A C 1
ATOM 2068 O O . SER A 1 282 ? 12.935 8.154 11.252 1.00 38.53 282 SER A O 1
ATOM 2070 N N . VAL A 1 283 ? 13.789 6.464 12.460 1.00 33.00 283 VAL A N 1
ATOM 2071 C CA . VAL A 1 283 ? 15.112 7.065 12.573 1.00 33.00 283 VAL A CA 1
ATOM 2072 C C . VAL A 1 283 ? 15.729 6.967 11.186 1.00 33.00 283 VAL A C 1
ATOM 2074 O O . VAL A 1 283 ? 16.200 5.915 10.761 1.00 33.00 283 VAL A O 1
ATOM 2077 N N . SER A 1 284 ? 15.627 8.065 10.438 1.00 31.94 284 SER A N 1
ATOM 2078 C CA . SER A 1 284 ? 16.361 8.271 9.200 1.00 31.94 284 SER A CA 1
ATOM 2079 C C . SER A 1 284 ? 17.825 7.948 9.477 1.00 31.94 284 SER A C 1
ATOM 2081 O O . SER A 1 284 ? 18.400 8.452 10.443 1.00 31.94 284 SER A O 1
ATOM 2083 N N . MET A 1 285 ? 18.410 7.097 8.635 1.00 30.34 285 MET A N 1
ATOM 2084 C CA . MET A 1 285 ? 19.844 6.835 8.601 1.00 30.34 285 MET A CA 1
ATOM 2085 C C . MET A 1 285 ? 20.586 8.099 8.158 1.00 30.34 285 MET A C 1
ATOM 2087 O O . MET A 1 285 ? 21.023 8.218 7.015 1.00 30.34 285 MET A O 1
ATOM 2091 N N . THR A 1 286 ? 20.711 9.056 9.067 1.00 27.17 286 THR A N 1
ATOM 2092 C CA . THR A 1 286 ? 21.521 10.255 8.895 1.00 27.17 286 THR A CA 1
ATOM 2093 C C . THR A 1 286 ? 22.575 10.251 9.994 1.00 27.17 286 THR A C 1
ATOM 2095 O O . THR A 1 286 ? 22.248 10.088 11.168 1.00 27.17 286 THR A O 1
ATOM 2098 N N . SER A 1 287 ? 23.844 10.366 9.594 1.00 26.61 287 SER A N 1
ATOM 2099 C CA . SER A 1 287 ? 25.017 10.381 10.475 1.00 26.61 287 SER A CA 1
ATOM 2100 C C . SER A 1 287 ? 24.813 11.283 11.699 1.00 26.61 287 SER A C 1
ATOM 2102 O O . SER A 1 287 ? 24.352 12.414 11.528 1.00 26.61 287 SER A O 1
ATOM 2104 N N . PRO A 1 288 ? 25.176 10.841 12.916 1.00 36.44 288 PRO A N 1
ATOM 2105 C CA . PRO A 1 288 ? 25.063 11.688 14.087 1.00 36.44 288 PRO A CA 1
ATOM 2106 C C . PRO A 1 288 ? 26.243 12.659 14.111 1.00 36.44 288 PRO A C 1
ATOM 2108 O O . PRO A 1 288 ? 27.348 12.287 14.503 1.00 36.44 288 PRO A O 1
ATOM 2111 N N . ASP A 1 289 ? 25.998 13.911 13.731 1.00 30.61 289 ASP A N 1
ATOM 2112 C CA . ASP A 1 289 ? 26.740 15.011 14.338 1.00 30.61 289 ASP A CA 1
ATOM 2113 C C . ASP A 1 289 ? 26.084 15.346 15.684 1.00 30.61 289 ASP A C 1
ATOM 2115 O O . ASP A 1 289 ? 24.942 15.796 15.772 1.00 30.61 289 ASP A O 1
ATOM 2119 N N . SER A 1 290 ? 26.840 14.988 16.722 1.00 39.88 290 SER A N 1
ATOM 2120 C CA . SER A 1 290 ? 26.963 15.623 18.036 1.00 39.88 290 SER A CA 1
ATOM 2121 C C . SER A 1 290 ? 25.719 16.270 18.662 1.00 39.88 290 SER A C 1
ATOM 2123 O O . SER A 1 290 ? 25.520 17.482 18.623 1.00 39.88 290 SER A O 1
ATOM 2125 N N . HIS A 1 291 ? 25.014 15.479 19.473 1.00 31.97 291 HIS A N 1
ATOM 2126 C CA . HIS A 1 291 ? 24.452 16.000 20.719 1.00 31.97 291 HIS A CA 1
ATOM 2127 C C . HIS A 1 291 ? 24.948 15.167 21.904 1.00 31.97 291 HIS A C 1
ATOM 2129 O O . HIS A 1 291 ? 24.742 13.959 21.961 1.00 31.97 291 HIS A O 1
ATOM 2135 N N . GLU A 1 292 ? 25.661 15.843 22.809 1.00 38.62 292 GLU A N 1
ATOM 2136 C CA . GLU A 1 292 ? 26.191 15.333 24.074 1.00 38.62 292 GLU A CA 1
ATOM 2137 C C . GLU A 1 292 ? 25.086 14.661 24.903 1.00 38.62 292 GLU A C 1
ATOM 2139 O O . GLU A 1 292 ? 24.170 15.322 25.396 1.00 38.62 292 GLU A O 1
ATOM 2144 N N . THR A 1 293 ? 25.183 13.343 25.070 1.00 35.41 293 THR A N 1
ATOM 2145 C CA . THR A 1 293 ? 24.353 12.543 25.974 1.00 35.41 293 THR A CA 1
ATOM 2146 C C . THR A 1 293 ? 25.130 12.174 27.235 1.00 35.41 293 THR A C 1
ATOM 2148 O O . THR A 1 293 ? 26.341 11.952 27.218 1.00 35.41 293 THR A O 1
ATOM 2151 N N . SER A 1 294 ? 24.404 12.109 28.354 1.00 40.78 294 SER A N 1
ATOM 2152 C CA . SER A 1 294 ? 24.825 11.426 29.584 1.00 40.78 294 SER A CA 1
ATOM 2153 C C . SER A 1 294 ? 25.445 10.057 29.253 1.00 40.78 294 SER A C 1
ATOM 2155 O O . SER A 1 294 ? 24.938 9.401 28.344 1.00 40.78 294 SER A O 1
ATOM 2157 N N . PRO A 1 295 ? 26.502 9.595 29.950 1.00 53.06 295 PRO A N 1
ATOM 2158 C CA . PRO A 1 295 ? 27.165 8.346 29.585 1.00 53.06 295 PRO A CA 1
ATOM 2159 C C . PRO A 1 295 ? 26.201 7.159 29.710 1.00 53.06 295 PRO A C 1
ATOM 2161 O O . PRO A 1 295 ? 25.618 6.945 30.774 1.00 53.06 295 PRO A O 1
ATOM 2164 N N . ASP A 1 296 ? 26.043 6.404 28.619 1.00 76.19 296 ASP A N 1
ATOM 2165 C CA . ASP A 1 296 ? 25.235 5.182 28.575 1.00 76.19 296 ASP A CA 1
ATOM 2166 C C . ASP A 1 296 ? 25.713 4.180 29.633 1.00 76.19 296 ASP A C 1
ATOM 2168 O O . ASP A 1 296 ? 26.921 3.994 29.823 1.00 76.19 296 ASP A O 1
ATOM 2172 N N . ALA A 1 297 ? 24.776 3.508 30.307 1.00 87.69 297 ALA A N 1
ATOM 2173 C CA . ALA A 1 297 ? 25.119 2.445 31.244 1.00 87.69 297 ALA A CA 1
ATOM 2174 C C . ALA A 1 297 ? 25.637 1.223 30.474 1.00 87.69 297 ALA A C 1
ATOM 2176 O O . ALA A 1 297 ? 25.082 0.878 29.431 1.00 87.69 297 ALA A O 1
ATOM 2177 N N . VAL A 1 298 ? 26.685 0.569 30.985 1.00 92.12 298 VAL A N 1
ATOM 2178 C CA . VAL A 1 298 ? 27.369 -0.543 30.304 1.00 92.12 298 VAL A CA 1
ATOM 2179 C C . VAL A 1 298 ? 27.418 -1.770 31.209 1.00 92.12 298 VAL A C 1
ATOM 2181 O O . VAL A 1 298 ? 27.764 -1.655 32.384 1.00 92.12 298 VAL A O 1
ATOM 2184 N N . ALA A 1 299 ? 27.098 -2.935 30.650 1.00 91.62 299 ALA A N 1
ATOM 2185 C CA . ALA A 1 299 ? 27.318 -4.246 31.246 1.00 91.62 299 ALA A CA 1
ATOM 2186 C C . ALA A 1 299 ? 28.173 -5.094 30.295 1.00 91.62 299 ALA A C 1
ATOM 2188 O O . ALA A 1 299 ? 27.825 -5.246 29.126 1.00 91.62 299 ALA A O 1
ATOM 2189 N N . THR A 1 300 ? 29.285 -5.641 30.780 1.00 92.25 300 THR A N 1
ATOM 2190 C CA . THR A 1 300 ? 30.265 -6.332 29.930 1.00 92.25 300 THR A CA 1
ATOM 2191 C C . THR A 1 300 ? 30.145 -7.849 30.067 1.00 92.25 300 THR A C 1
ATOM 2193 O O . THR A 1 300 ? 30.017 -8.387 31.167 1.00 92.25 300 THR A O 1
ATOM 2196 N N . LEU A 1 301 ? 30.197 -8.547 28.934 1.00 90.25 301 LEU A N 1
ATOM 2197 C CA . LEU A 1 301 ? 30.338 -9.996 28.840 1.00 90.25 301 LEU A CA 1
ATOM 2198 C C . LEU A 1 301 ? 31.751 -10.339 28.369 1.00 90.25 301 LEU A C 1
ATOM 2200 O O . LEU A 1 301 ? 32.282 -9.729 27.443 1.00 90.25 301 LEU A O 1
ATOM 2204 N N . VAL A 1 302 ? 32.336 -11.365 28.965 1.00 87.69 302 VAL A N 1
ATOM 2205 C CA . VAL A 1 302 ? 33.666 -11.886 28.661 1.00 87.69 302 VAL A CA 1
ATOM 2206 C C . VAL A 1 302 ? 33.494 -13.232 27.971 1.00 87.69 302 VAL A C 1
ATOM 2208 O O . VAL A 1 302 ? 32.943 -14.169 28.548 1.00 87.69 302 VAL A O 1
ATOM 2211 N N . VAL A 1 303 ? 33.975 -13.350 26.735 1.00 86.94 303 VAL A N 1
ATOM 2212 C CA . VAL A 1 303 ? 33.858 -14.574 25.934 1.00 86.94 303 VAL A CA 1
ATOM 2213 C C . VAL A 1 303 ? 35.233 -15.185 25.688 1.00 86.94 303 VAL A C 1
ATOM 2215 O O . VAL A 1 303 ? 36.164 -14.528 25.216 1.00 86.94 303 VAL A O 1
ATOM 2218 N N . GLN A 1 304 ? 35.362 -16.476 25.986 1.00 79.56 304 GLN A N 1
ATOM 2219 C CA . GLN A 1 304 ? 36.614 -17.229 25.861 1.00 79.56 304 GLN A CA 1
ATOM 2220 C C . GLN A 1 304 ? 36.730 -17.898 24.485 1.00 79.56 304 GLN A C 1
ATOM 2222 O O . GLN A 1 304 ? 36.741 -19.122 24.367 1.00 79.56 304 GLN A O 1
ATOM 2227 N N . VAL A 1 305 ? 36.790 -17.088 23.426 1.00 76.25 305 VAL A N 1
ATOM 2228 C CA . VAL A 1 305 ? 36.867 -17.557 22.032 1.00 76.25 305 VAL A CA 1
ATOM 2229 C C . VAL A 1 305 ? 37.963 -16.829 21.257 1.00 76.25 305 VAL A C 1
ATOM 2231 O O . VAL A 1 305 ? 38.194 -15.637 21.444 1.00 76.25 305 VAL A O 1
ATOM 2234 N N . ALA A 1 306 ? 38.641 -17.549 20.364 1.00 76.88 306 ALA A N 1
ATOM 2235 C CA . ALA A 1 306 ? 39.646 -16.987 19.467 1.00 76.88 306 ALA A CA 1
ATOM 2236 C C . ALA A 1 306 ? 39.009 -16.682 18.101 1.00 76.88 306 ALA A C 1
ATOM 2238 O O . ALA A 1 306 ? 39.092 -17.489 17.177 1.00 76.88 306 ALA A O 1
ATOM 2239 N N . VAL A 1 307 ? 38.344 -15.531 17.991 1.00 79.25 307 VAL A N 1
ATOM 2240 C CA . VAL A 1 307 ? 37.683 -15.056 16.761 1.00 79.25 307 VAL A CA 1
ATOM 2241 C C . VAL A 1 307 ? 38.067 -13.607 16.468 1.00 79.25 307 VAL A C 1
ATOM 2243 O O . VAL A 1 307 ? 38.442 -12.858 17.373 1.00 79.25 307 VAL A O 1
ATOM 2246 N N . THR A 1 308 ? 37.993 -13.195 15.201 1.00 80.81 308 THR A N 1
ATOM 2247 C CA . THR A 1 308 ? 38.216 -11.789 14.835 1.00 80.81 308 THR A CA 1
ATOM 2248 C C . THR A 1 308 ? 37.015 -10.924 15.226 1.00 80.81 308 THR A C 1
ATOM 2250 O O . THR A 1 308 ? 35.925 -11.434 15.478 1.00 80.81 308 THR A O 1
ATOM 2253 N N . LYS A 1 309 ? 37.173 -9.591 15.232 1.00 81.12 309 LYS A N 1
ATOM 2254 C CA . LYS A 1 309 ? 36.066 -8.665 15.552 1.00 81.12 309 LYS A CA 1
ATOM 2255 C C . LYS A 1 309 ? 34.917 -8.812 14.562 1.00 81.12 309 LYS A C 1
ATOM 2257 O O . LYS A 1 309 ? 33.762 -8.750 14.959 1.00 81.12 309 LYS A O 1
ATOM 2262 N N . LEU A 1 310 ? 35.242 -9.002 13.284 1.00 81.94 310 LEU A N 1
ATOM 2263 C CA . LEU A 1 310 ? 34.253 -9.157 12.221 1.00 81.94 310 LEU A CA 1
ATOM 2264 C C . LEU A 1 310 ? 33.495 -10.476 12.358 1.00 81.94 310 LEU A C 1
ATOM 2266 O O . LEU A 1 310 ? 32.270 -10.468 12.287 1.00 81.94 310 LEU A O 1
ATOM 2270 N N . ASP A 1 311 ? 34.203 -11.572 12.638 1.00 83.56 311 ASP A N 1
ATOM 2271 C CA . ASP A 1 311 ? 33.563 -12.871 12.869 1.00 83.56 311 ASP A CA 1
ATOM 2272 C C . ASP A 1 311 ? 32.704 -12.835 14.133 1.00 83.56 311 ASP A C 1
ATOM 2274 O O . ASP A 1 311 ? 31.595 -13.362 14.142 1.00 83.56 311 ASP A O 1
ATOM 2278 N N . ALA A 1 312 ? 33.173 -12.154 15.184 1.00 87.00 312 ALA A N 1
ATOM 2279 C CA . ALA A 1 312 ? 32.404 -12.004 16.406 1.00 87.00 312 ALA A CA 1
ATOM 2280 C C . ALA A 1 312 ? 31.098 -11.242 16.176 1.00 87.00 312 ALA A C 1
ATOM 2282 O O . ALA A 1 312 ? 30.041 -11.685 16.614 1.00 87.00 312 ALA A O 1
ATOM 2283 N N . LEU A 1 313 ? 31.158 -10.125 15.447 1.00 88.31 313 LEU A N 1
ATOM 2284 C CA . LEU A 1 313 ? 29.974 -9.350 15.084 1.00 88.31 313 LEU A CA 1
ATOM 2285 C C . LEU A 1 313 ? 29.008 -10.163 14.215 1.00 88.31 313 LEU A C 1
ATOM 2287 O O . LEU A 1 313 ? 27.804 -10.084 14.429 1.00 88.31 313 LEU A O 1
ATOM 2291 N N . ALA A 1 314 ? 29.514 -10.965 13.275 1.00 86.25 314 ALA A N 1
ATOM 2292 C CA . ALA A 1 314 ? 28.682 -11.832 12.444 1.00 86.25 314 ALA A CA 1
ATOM 2293 C C . ALA A 1 314 ? 27.972 -12.917 13.270 1.00 86.25 314 ALA A C 1
ATOM 2295 O O . ALA A 1 314 ? 26.780 -13.151 13.084 1.00 86.25 314 ALA A O 1
ATOM 2296 N N . VAL A 1 315 ? 28.679 -13.544 14.216 1.00 90.75 315 VAL A N 1
ATOM 2297 C CA . VAL A 1 315 ? 28.098 -14.559 15.104 1.00 90.75 315 VAL A CA 1
ATOM 2298 C C . VAL A 1 315 ? 27.068 -13.948 16.051 1.00 90.75 315 VAL A C 1
ATOM 2300 O O . VAL A 1 315 ? 25.987 -14.507 16.199 1.00 90.75 315 VAL A O 1
ATOM 2303 N N . ILE A 1 316 ? 27.364 -12.792 16.654 1.00 90.88 316 ILE A N 1
ATOM 2304 C CA . ILE A 1 316 ? 26.413 -12.095 17.529 1.00 90.88 316 ILE A CA 1
ATOM 2305 C C . ILE A 1 316 ? 25.171 -11.685 16.737 1.00 90.88 316 ILE A C 1
ATOM 2307 O O . ILE A 1 316 ? 24.062 -11.951 17.183 1.00 90.88 316 ILE A O 1
ATOM 2311 N N . SER A 1 317 ? 25.355 -11.107 15.548 1.00 89.38 317 SER A N 1
ATOM 2312 C CA . SER A 1 317 ? 24.269 -10.688 14.657 1.00 89.38 317 SER A CA 1
ATOM 2313 C C . SER A 1 317 ? 23.331 -11.845 14.321 1.00 89.38 317 SER A C 1
ATOM 2315 O O . SER A 1 317 ? 22.117 -11.688 14.407 1.00 89.38 317 SER A O 1
ATOM 2317 N N . LEU A 1 318 ? 23.889 -13.022 14.019 1.00 87.19 318 LEU A N 1
ATOM 2318 C CA . LEU A 1 318 ? 23.112 -14.235 13.778 1.00 87.19 318 LEU A CA 1
ATOM 2319 C C . LEU A 1 318 ? 22.405 -14.729 15.049 1.00 87.19 318 LEU A C 1
ATOM 2321 O O . LEU A 1 318 ? 21.246 -15.120 14.985 1.00 87.19 318 LEU A O 1
ATOM 2325 N N . ALA A 1 319 ? 23.085 -14.689 16.198 1.00 89.81 319 ALA A N 1
ATOM 2326 C CA . ALA A 1 319 ? 22.556 -15.201 17.459 1.00 89.81 319 ALA A CA 1
ATOM 2327 C C . ALA A 1 319 ? 21.327 -14.432 17.972 1.00 89.81 319 ALA A C 1
ATOM 2329 O O . ALA A 1 319 ? 20.490 -15.004 18.671 1.00 89.81 319 ALA A O 1
ATOM 2330 N N . VAL A 1 320 ? 21.221 -13.141 17.654 1.00 87.12 320 VAL A N 1
ATOM 2331 C CA . VAL A 1 320 ? 20.091 -12.292 18.070 1.00 87.12 320 VAL A CA 1
ATOM 2332 C C . VAL A 1 320 ? 19.211 -11.839 16.903 1.00 87.12 320 VAL A C 1
ATOM 2334 O O . VAL A 1 320 ? 18.348 -10.995 17.102 1.00 87.12 320 VAL A O 1
ATOM 2337 N N . ASP A 1 321 ? 19.440 -12.378 15.701 1.00 87.69 321 ASP A N 1
ATOM 2338 C CA . ASP A 1 321 ? 18.730 -12.015 14.465 1.00 87.69 321 ASP A CA 1
A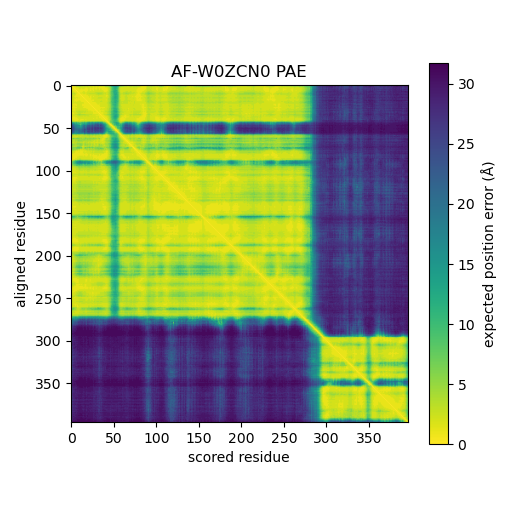TOM 2339 C C . ASP A 1 321 ? 18.645 -10.489 14.229 1.00 87.69 321 ASP A C 1
ATOM 2341 O O . ASP A 1 321 ? 17.617 -9.934 13.847 1.00 87.69 321 ASP A O 1
ATOM 2345 N N . SER A 1 322 ? 19.753 -9.784 14.491 1.00 82.50 322 SER A N 1
ATOM 2346 C CA . SER A 1 322 ? 19.844 -8.319 14.405 1.00 82.50 322 SER A CA 1
ATOM 2347 C C . SER A 1 322 ? 21.067 -7.906 13.591 1.00 82.50 322 SER A C 1
ATOM 2349 O O . SER A 1 322 ? 22.154 -8.450 13.805 1.00 82.50 322 SER A O 1
ATOM 2351 N N . PRO A 1 323 ? 20.953 -6.965 12.636 1.00 81.94 323 PRO A N 1
ATOM 2352 C CA . PRO A 1 323 ? 22.062 -6.601 11.763 1.00 81.94 323 PRO A CA 1
ATOM 2353 C C . PRO A 1 323 ? 23.172 -5.847 12.507 1.00 81.94 323 PRO A C 1
ATOM 2355 O O . PRO A 1 323 ? 22.931 -5.078 13.437 1.00 81.94 323 PRO A O 1
ATOM 2358 N N . VAL A 1 324 ? 24.408 -5.986 12.019 1.00 86.00 324 VAL A N 1
ATOM 2359 C CA . VAL A 1 324 ? 25.525 -5.132 12.447 1.00 86.00 324 VAL A CA 1
ATOM 2360 C C . VAL A 1 324 ? 25.341 -3.729 11.867 1.00 86.00 324 VAL A C 1
ATOM 2362 O O . VAL A 1 324 ? 25.503 -3.506 10.666 1.00 86.00 324 VAL A O 1
ATOM 2365 N N . LEU A 1 325 ? 25.039 -2.762 12.726 1.00 75.75 325 LEU A N 1
ATOM 2366 C CA . LEU A 1 325 ? 24.977 -1.350 12.375 1.00 75.75 325 LEU A CA 1
ATOM 2367 C C . LEU A 1 325 ? 26.379 -0.738 12.326 1.00 75.75 325 LEU A C 1
ATOM 2369 O O . LEU A 1 325 ? 27.281 -1.119 13.076 1.00 75.75 325 LEU A O 1
ATOM 2373 N N . ALA A 1 326 ? 26.553 0.245 11.438 1.00 76.81 326 ALA A N 1
ATOM 2374 C CA . ALA A 1 326 ? 27.821 0.942 11.219 1.00 76.81 326 ALA A CA 1
ATOM 2375 C C . ALA A 1 326 ? 29.009 -0.017 10.969 1.00 76.81 326 ALA A C 1
ATOM 2377 O O . ALA A 1 326 ? 30.127 0.219 11.444 1.00 76.81 326 ALA A O 1
ATOM 2378 N N . ALA A 1 327 ? 28.767 -1.104 10.224 1.00 68.25 327 ALA A N 1
ATOM 2379 C CA . ALA A 1 327 ? 29.791 -2.057 9.805 1.00 68.25 327 ALA A CA 1
ATOM 2380 C C . ALA A 1 327 ? 30.901 -1.331 9.016 1.00 68.25 327 ALA A C 1
ATOM 2382 O O . ALA A 1 327 ? 30.641 -0.706 7.992 1.00 68.25 327 ALA A O 1
ATOM 2383 N N . GLY A 1 328 ? 32.136 -1.367 9.529 1.00 63.62 328 GLY A N 1
ATOM 2384 C CA . GLY A 1 328 ? 33.282 -0.624 8.978 1.00 63.62 328 GLY A CA 1
ATOM 2385 C C . GLY A 1 328 ? 33.604 0.701 9.683 1.00 63.62 328 GLY A C 1
ATOM 2386 O O . GLY A 1 328 ? 34.620 1.319 9.373 1.00 63.62 328 GLY A O 1
ATOM 2387 N N . SER A 1 329 ? 32.793 1.126 10.656 1.00 74.56 329 SER A N 1
ATOM 2388 C CA . SER A 1 329 ? 33.132 2.237 11.554 1.00 74.56 329 SER A CA 1
ATOM 2389 C C . SER A 1 329 ? 34.052 1.787 12.700 1.00 74.56 329 SER A C 1
ATOM 2391 O O . SER A 1 329 ? 34.297 0.596 12.901 1.00 74.56 329 SER A O 1
ATOM 2393 N N . ALA A 1 330 ? 34.545 2.737 13.503 1.00 70.19 330 ALA A N 1
ATOM 2394 C CA . ALA A 1 330 ? 35.328 2.427 14.703 1.00 70.19 330 ALA A CA 1
ATOM 2395 C C . ALA A 1 330 ? 34.512 1.690 15.788 1.00 70.19 330 ALA A C 1
ATOM 2397 O O . ALA A 1 330 ? 35.090 0.995 16.628 1.00 70.19 330 ALA A O 1
ATOM 2398 N N . ARG A 1 331 ? 33.179 1.830 15.769 1.00 74.31 331 ARG A N 1
ATOM 2399 C CA . ARG A 1 331 ? 32.249 1.274 16.762 1.00 74.31 331 ARG A CA 1
ATOM 2400 C C . ARG A 1 331 ? 31.040 0.629 16.075 1.00 74.31 331 ARG A C 1
ATOM 2402 O O . ARG A 1 331 ? 29.945 1.183 16.112 1.00 74.31 331 ARG A O 1
ATOM 2409 N N . PRO A 1 332 ? 31.234 -0.518 15.404 1.00 82.88 332 PRO A N 1
ATOM 2410 C CA . PRO A 1 332 ? 30.106 -1.307 14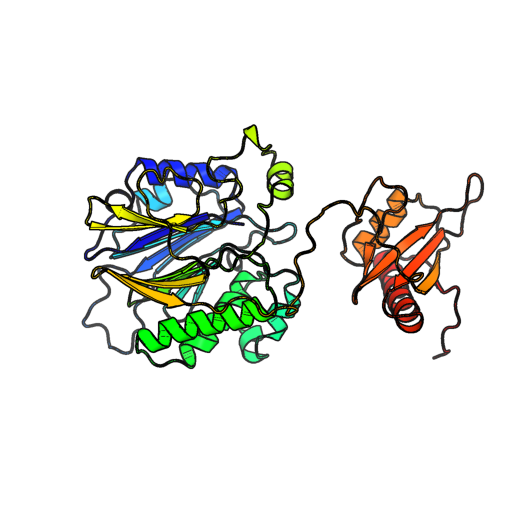.935 1.00 82.88 332 PRO A CA 1
ATOM 2411 C C . PRO A 1 332 ? 29.304 -1.799 16.142 1.00 82.88 332 PRO A C 1
ATOM 2413 O O . PRO A 1 332 ? 29.895 -2.187 17.156 1.00 82.88 332 PRO A O 1
ATOM 2416 N N . ARG A 1 333 ? 27.978 -1.797 16.016 1.00 90.62 333 ARG A N 1
ATOM 2417 C CA . ARG A 1 333 ? 27.067 -2.189 17.094 1.00 90.62 333 ARG A CA 1
ATOM 2418 C C . ARG A 1 333 ? 25.934 -3.068 16.592 1.00 90.62 333 ARG A C 1
ATOM 2420 O O . ARG A 1 333 ? 25.586 -3.000 15.418 1.00 90.62 333 ARG A O 1
ATOM 2427 N N . ILE A 1 334 ? 25.357 -3.867 17.477 1.00 91.69 334 ILE A N 1
ATOM 2428 C CA . ILE A 1 334 ? 24.232 -4.759 17.178 1.00 91.69 334 ILE A CA 1
ATOM 2429 C C . ILE A 1 334 ? 23.115 -4.415 18.154 1.00 91.69 334 ILE A C 1
ATOM 2431 O O . ILE A 1 334 ? 23.324 -4.493 19.362 1.00 91.69 334 ILE A O 1
ATOM 2435 N N . GLU A 1 335 ? 21.962 -3.987 17.647 1.00 92.75 335 GLU A N 1
ATOM 2436 C CA . GLU A 1 335 ? 20.811 -3.667 18.500 1.00 92.75 335 GLU A CA 1
ATOM 2437 C C . GLU A 1 335 ? 20.279 -4.952 19.141 1.00 92.75 335 GLU A C 1
ATOM 2439 O O . GLU A 1 335 ? 20.164 -5.983 18.476 1.00 92.75 335 GLU A O 1
ATOM 2444 N N . LEU A 1 336 ? 19.969 -4.873 20.428 1.00 89.44 336 LEU A N 1
ATOM 2445 C CA . LEU A 1 336 ? 19.323 -5.917 21.209 1.00 89.44 336 LEU A CA 1
ATOM 2446 C C . LEU A 1 336 ? 17.878 -5.499 21.502 1.00 89.44 336 LEU A C 1
ATOM 2448 O O . LEU A 1 336 ? 17.522 -4.315 21.459 1.00 89.44 336 LEU A O 1
ATOM 2452 N N . ASP A 1 337 ? 17.049 -6.473 21.859 1.00 77.56 337 ASP A N 1
ATOM 2453 C CA . ASP A 1 337 ? 15.682 -6.209 22.299 1.00 77.56 337 ASP A CA 1
ATOM 2454 C C . ASP A 1 337 ? 15.653 -5.197 23.459 1.00 77.56 337 ASP A C 1
ATOM 2456 O O . ASP A 1 337 ? 16.520 -5.180 24.332 1.00 77.56 337 ASP A O 1
ATOM 2460 N N . GLY A 1 338 ? 14.646 -4.320 23.468 1.00 77.00 338 GLY A N 1
ATOM 2461 C CA . GLY A 1 338 ? 14.480 -3.315 24.526 1.00 77.00 338 GLY A CA 1
ATOM 2462 C C . GLY A 1 338 ? 15.338 -2.050 24.377 1.00 77.00 338 GLY A C 1
ATOM 2463 O O . GLY A 1 338 ? 15.309 -1.196 25.261 1.00 77.00 338 GLY A O 1
ATOM 2464 N N . GLY A 1 339 ? 16.061 -1.876 23.264 1.00 82.25 339 GLY A N 1
ATOM 2465 C CA . GLY A 1 339 ? 16.812 -0.644 22.967 1.00 82.25 339 GLY A CA 1
ATOM 2466 C C . GLY A 1 339 ? 18.197 -0.571 23.617 1.00 82.25 339 GLY A C 1
ATOM 2467 O O . GLY A 1 339 ? 18.776 0.513 23.717 1.00 82.25 339 GLY A O 1
ATOM 2468 N N . ALA A 1 340 ? 18.714 -1.709 24.083 1.00 90.94 340 ALA A N 1
ATOM 2469 C CA . ALA A 1 340 ? 20.133 -1.880 24.372 1.00 90.94 340 ALA A CA 1
ATOM 2470 C C . ALA A 1 340 ? 20.889 -2.251 23.087 1.00 90.94 340 ALA A C 1
ATOM 2472 O O . ALA A 1 340 ? 20.289 -2.704 22.119 1.00 90.94 340 ALA A O 1
ATOM 2473 N N . TRP A 1 341 ? 22.212 -2.117 23.070 1.00 95.06 341 TRP A N 1
ATOM 2474 C CA . TRP A 1 341 ? 23.030 -2.588 21.950 1.00 95.06 341 TRP A CA 1
ATOM 2475 C C . TRP A 1 341 ? 24.346 -3.192 22.424 1.00 95.06 341 TRP A C 1
ATOM 2477 O O . TRP A 1 341 ? 24.876 -2.813 23.465 1.00 95.06 341 TRP A O 1
ATOM 2487 N N . ALA A 1 342 ? 24.885 -4.123 21.643 1.00 93.38 342 ALA A N 1
ATOM 2488 C CA . ALA A 1 342 ? 26.164 -4.769 21.885 1.00 93.38 342 ALA A CA 1
ATOM 2489 C C . ALA A 1 342 ? 27.275 -4.158 21.018 1.00 93.38 342 ALA A C 1
ATOM 2491 O O . ALA A 1 342 ? 27.109 -3.983 19.809 1.00 93.38 342 ALA A O 1
ATOM 2492 N N . GLU A 1 343 ? 28.428 -3.887 21.621 1.00 93.12 343 GLU A N 1
ATOM 2493 C CA . GLU A 1 343 ? 29.674 -3.493 20.963 1.00 93.12 343 GLU A CA 1
ATOM 2494 C C . GLU A 1 343 ? 30.767 -4.512 21.293 1.00 93.12 343 GLU A C 1
ATOM 2496 O O . GLU A 1 343 ? 30.888 -4.973 22.423 1.00 93.12 343 GLU A O 1
ATOM 2501 N N . VAL A 1 344 ? 31.586 -4.870 20.303 1.00 88.50 344 VAL A N 1
ATOM 2502 C CA . VAL A 1 344 ? 32.683 -5.827 20.497 1.00 88.50 344 VAL A CA 1
ATOM 2503 C C . VAL A 1 344 ? 34.003 -5.084 20.671 1.00 88.50 344 VAL A C 1
ATOM 2505 O O . VAL A 1 344 ? 34.463 -4.386 19.752 1.00 88.50 344 VAL A O 1
ATOM 2508 N N . GLU A 1 345 ? 34.653 -5.287 21.812 1.00 80.94 345 GLU A N 1
ATOM 2509 C CA . GLU A 1 345 ? 36.013 -4.831 22.078 1.00 80.94 345 GLU A CA 1
ATOM 2510 C C . GLU A 1 345 ? 36.996 -6.007 22.030 1.00 80.94 345 GLU A C 1
ATOM 2512 O O . GLU A 1 345 ? 36.829 -7.032 22.691 1.00 80.94 345 GLU A O 1
ATOM 2517 N N . ILE A 1 346 ? 38.046 -5.855 21.218 1.00 67.88 346 ILE A N 1
ATOM 2518 C CA . ILE A 1 346 ? 39.155 -6.813 21.155 1.00 67.88 346 ILE A CA 1
ATOM 2519 C C . ILE A 1 346 ? 40.363 -6.201 21.865 1.00 67.88 346 ILE A C 1
ATOM 2521 O O . ILE A 1 346 ? 40.668 -5.029 21.604 1.00 67.88 346 ILE A O 1
ATOM 2525 N N . PRO A 1 347 ? 41.087 -6.966 22.704 1.00 57.22 347 PRO A N 1
ATOM 2526 C CA . PRO A 1 347 ? 42.360 -6.533 23.267 1.00 57.22 347 PRO A CA 1
ATOM 2527 C C . PRO A 1 347 ? 43.328 -6.040 22.180 1.00 57.22 347 PRO A C 1
ATOM 2529 O O . PRO A 1 347 ? 43.402 -6.582 21.075 1.00 57.22 347 PRO A O 1
ATOM 2532 N N . LYS A 1 348 ? 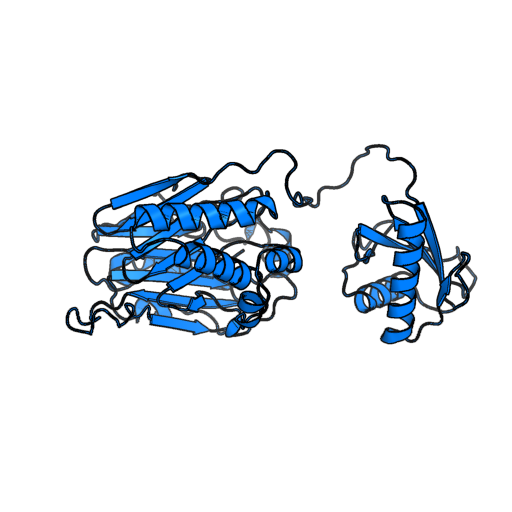44.093 -4.984 22.465 1.00 51.75 348 LYS A N 1
ATOM 2533 C CA . LYS A 1 348 ? 45.056 -4.432 21.499 1.00 51.75 348 LYS A CA 1
ATOM 2534 C C . LYS A 1 348 ? 46.227 -5.410 21.293 1.00 51.75 348 LYS A C 1
ATOM 2536 O O . LYS A 1 348 ? 46.834 -5.831 22.263 1.00 51.75 348 LYS A O 1
ATOM 2541 N N . PHE A 1 349 ? 46.520 -5.718 20.022 1.00 43.78 349 PHE A N 1
ATOM 2542 C CA . PHE A 1 349 ? 47.650 -6.487 19.457 1.00 43.78 349 PHE A CA 1
ATOM 2543 C C . PHE A 1 349 ? 48.467 -7.389 20.411 1.00 43.78 349 PHE A C 1
ATOM 2545 O O . PHE A 1 349 ? 49.379 -6.917 21.083 1.00 43.78 349 PHE A O 1
ATOM 2552 N N . GLY A 1 350 ? 48.255 -8.710 20.310 1.00 49.19 350 GLY A N 1
ATOM 2553 C CA . GLY A 1 350 ? 49.218 -9.732 20.754 1.00 49.19 350 GLY A CA 1
ATOM 2554 C C . GLY A 1 350 ? 48.675 -10.835 21.664 1.00 49.19 350 GLY A C 1
ATOM 2555 O O . GLY A 1 350 ? 49.362 -11.837 21.841 1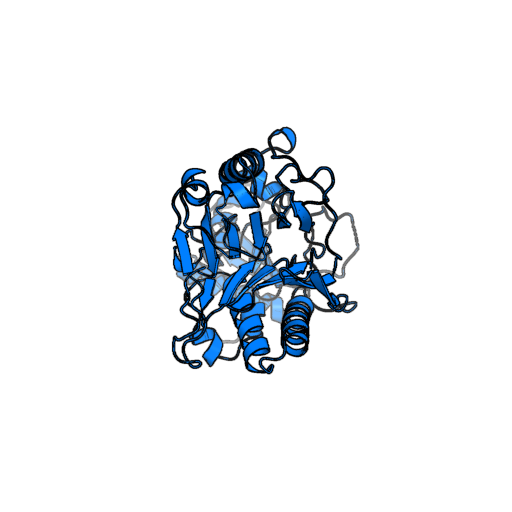.00 49.19 350 GLY A O 1
ATOM 2556 N N . GLU A 1 351 ? 47.461 -10.702 22.195 1.00 45.91 351 GLU A N 1
ATOM 2557 C CA . GLU A 1 351 ? 46.902 -11.665 23.154 1.00 45.91 351 GLU A CA 1
ATOM 2558 C C . GLU A 1 351 ? 45.650 -12.360 22.583 1.00 45.91 351 GLU A C 1
ATOM 2560 O O . GLU A 1 351 ? 44.741 -11.676 22.105 1.00 45.91 351 GLU A O 1
ATOM 2565 N N . PRO A 1 352 ? 45.585 -13.708 22.579 1.00 52.31 352 PRO A N 1
ATOM 2566 C CA . PRO A 1 352 ? 44.332 -14.440 22.394 1.00 52.31 352 PRO A CA 1
ATOM 2567 C C . PRO A 1 352 ? 43.556 -14.444 23.747 1.00 52.31 352 PRO A C 1
ATOM 2569 O O . PRO A 1 352 ? 44.097 -13.931 24.721 1.00 52.31 352 PRO A O 1
ATOM 2572 N N . PRO A 1 353 ? 42.308 -14.961 23.817 1.00 58.97 353 PRO A N 1
ATOM 2573 C CA . PRO A 1 353 ? 41.161 -14.454 24.608 1.00 58.97 353 PRO A CA 1
ATOM 2574 C C . PRO A 1 353 ? 41.417 -13.995 26.065 1.00 58.97 353 PRO A C 1
ATOM 2576 O O . PRO A 1 353 ? 42.327 -14.506 26.717 1.00 58.97 353 PRO A O 1
ATOM 2579 N N . PRO A 1 354 ? 40.554 -13.108 26.625 1.00 68.00 354 PRO A N 1
ATOM 2580 C CA . PRO A 1 354 ? 39.133 -12.948 26.260 1.00 68.00 354 PRO A CA 1
ATOM 2581 C C . PRO A 1 354 ? 38.741 -11.809 25.307 1.00 68.00 354 PRO A C 1
ATOM 2583 O O . PRO A 1 354 ? 39.334 -10.735 25.288 1.00 68.00 354 PRO A O 1
ATOM 2586 N N . LEU A 1 355 ? 37.649 -12.059 24.575 1.00 83.44 355 LEU A N 1
ATOM 2587 C CA . LEU A 1 355 ? 36.842 -11.067 23.860 1.00 83.44 355 LEU A CA 1
ATOM 2588 C C . LEU A 1 355 ? 35.890 -10.379 24.847 1.00 83.44 355 LEU A C 1
ATOM 2590 O O . LEU A 1 355 ? 35.221 -11.076 25.610 1.00 83.44 355 LEU A O 1
ATOM 2594 N N . ALA A 1 356 ? 35.781 -9.051 24.804 1.00 87.12 356 ALA A N 1
ATOM 2595 C CA . ALA A 1 356 ? 34.783 -8.322 25.581 1.00 87.12 356 ALA A CA 1
ATOM 2596 C C . ALA A 1 356 ? 33.617 -7.884 24.683 1.00 87.12 356 ALA A C 1
ATOM 2598 O O . ALA A 1 356 ? 33.817 -7.391 23.570 1.00 87.12 356 ALA A O 1
ATOM 2599 N N . ILE A 1 357 ? 32.393 -8.082 25.167 1.00 92.19 357 ILE A N 1
ATOM 2600 C CA . ILE A 1 357 ? 31.168 -7.584 24.546 1.00 92.19 357 ILE A CA 1
ATOM 2601 C C . ILE A 1 357 ? 30.516 -6.623 25.533 1.00 92.19 357 ILE A C 1
ATOM 2603 O O . ILE A 1 357 ? 30.001 -7.044 26.568 1.00 92.19 357 ILE A O 1
ATOM 2607 N N . ASP A 1 358 ? 30.525 -5.342 25.201 1.00 93.88 358 ASP A N 1
ATOM 2608 C CA . ASP A 1 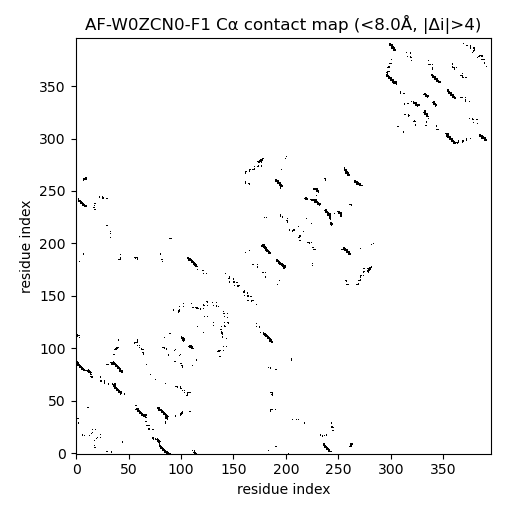358 ? 29.880 -4.297 25.982 1.00 93.88 358 ASP A CA 1
ATOM 2609 C C . ASP A 1 358 ? 28.426 -4.163 25.552 1.00 93.88 358 ASP A C 1
ATOM 2611 O O . ASP A 1 358 ? 28.137 -3.817 24.408 1.00 93.88 358 ASP A O 1
ATOM 2615 N N . VAL A 1 359 ? 27.503 -4.397 26.479 1.00 93.81 359 VAL A N 1
ATOM 2616 C CA . VAL A 1 359 ? 26.077 -4.148 26.285 1.00 93.81 359 VAL A CA 1
ATOM 2617 C C . VAL A 1 359 ? 25.724 -2.808 26.904 1.00 93.81 359 VAL A C 1
ATOM 2619 O O . VAL A 1 359 ? 25.788 -2.625 28.120 1.00 93.81 359 VAL A O 1
ATOM 2622 N N . ARG A 1 360 ? 25.371 -1.853 26.050 1.00 93.19 360 ARG A N 1
ATOM 2623 C CA . ARG A 1 360 ? 25.049 -0.476 26.413 1.00 93.19 360 ARG A CA 1
ATOM 2624 C C . ARG A 1 360 ? 23.544 -0.271 26.431 1.00 93.19 360 ARG A C 1
ATOM 2626 O O . ARG A 1 360 ? 22.830 -0.812 25.592 1.00 93.19 360 ARG A O 1
ATOM 2633 N N . SER A 1 361 ? 23.064 0.516 27.385 1.00 88.75 361 SER A N 1
ATOM 2634 C CA . SER A 1 361 ? 21.644 0.821 27.540 1.00 88.75 361 SER A CA 1
ATOM 2635 C C . SER A 1 361 ? 21.439 2.275 27.968 1.00 88.75 361 SER A C 1
ATOM 2637 O O . SER A 1 361 ? 22.031 2.704 28.967 1.00 88.75 361 SER A O 1
ATOM 2639 N N . PRO A 1 362 ? 20.530 3.015 27.308 1.00 82.94 362 PRO A N 1
ATOM 2640 C CA . PRO A 1 362 ? 20.140 4.350 27.746 1.00 82.94 362 PRO A CA 1
ATOM 2641 C C . PRO A 1 362 ? 19.147 4.298 28.921 1.00 82.94 362 PRO A C 1
ATOM 2643 O O . PRO A 1 362 ? 18.875 5.316 29.552 1.00 82.94 362 PRO A O 1
ATOM 2646 N N . LEU A 1 363 ? 18.598 3.114 29.228 1.00 79.62 363 LEU A N 1
ATOM 2647 C CA . LEU A 1 363 ? 17.579 2.899 30.260 1.00 79.62 363 LEU A CA 1
ATOM 2648 C C . LEU A 1 363 ? 18.169 2.596 31.649 1.00 79.62 363 LEU A C 1
ATOM 2650 O O . LEU A 1 363 ? 17.422 2.462 32.615 1.00 79.62 363 LEU A O 1
ATOM 2654 N N . GLY A 1 364 ? 19.499 2.495 31.765 1.00 86.19 364 GLY A N 1
ATOM 2655 C CA . GLY A 1 364 ? 20.207 2.259 33.028 1.00 86.19 364 GLY A CA 1
ATOM 2656 C C . GLY A 1 364 ? 20.886 0.888 33.134 1.00 86.19 364 GLY A C 1
ATOM 2657 O O . GLY A 1 364 ? 20.780 0.047 32.237 1.00 86.19 364 GLY A O 1
ATOM 2658 N N . LEU A 1 365 ? 21.616 0.689 34.240 1.00 87.19 365 LEU A N 1
ATOM 2659 C CA . LEU A 1 365 ? 22.503 -0.463 34.456 1.00 87.19 365 LEU A CA 1
ATOM 2660 C C . LEU A 1 365 ? 21.743 -1.790 34.561 1.00 87.19 365 LEU A C 1
ATOM 2662 O O . LEU A 1 365 ? 22.155 -2.758 33.932 1.00 87.19 365 LEU A O 1
ATOM 2666 N N . ASP A 1 366 ? 20.615 -1.828 35.272 1.00 85.56 366 ASP A N 1
ATOM 2667 C CA . ASP A 1 366 ? 19.811 -3.051 35.422 1.00 85.56 366 ASP A CA 1
ATOM 2668 C C . ASP A 1 366 ? 19.304 -3.558 34.063 1.00 85.56 366 ASP A C 1
ATOM 2670 O O . ASP A 1 366 ? 19.348 -4.753 33.769 1.00 85.56 366 ASP A O 1
ATOM 2674 N N . HIS A 1 367 ? 18.888 -2.634 33.188 1.00 89.94 367 HIS A N 1
ATOM 2675 C CA . HIS A 1 367 ? 18.478 -2.962 31.824 1.00 89.94 367 HIS A CA 1
ATOM 2676 C C . HIS A 1 367 ? 19.659 -3.454 30.974 1.00 89.94 367 HIS A C 1
ATOM 2678 O O . HIS A 1 367 ? 19.512 -4.417 30.221 1.00 89.94 367 HIS A O 1
ATOM 2684 N N . ALA A 1 368 ? 20.842 -2.842 31.121 1.00 90.38 368 ALA A N 1
ATOM 2685 C CA . ALA A 1 368 ? 22.061 -3.309 30.456 1.00 90.38 368 ALA A CA 1
ATOM 2686 C C . ALA A 1 368 ? 22.432 -4.737 30.894 1.00 90.38 368 ALA A C 1
ATOM 2688 O O . ALA A 1 368 ? 22.705 -5.582 30.047 1.00 90.38 368 ALA A O 1
ATOM 2689 N N . GLN A 1 369 ? 22.383 -5.030 32.197 1.00 92.88 369 GLN A N 1
ATOM 2690 C CA . GLN A 1 369 ? 22.695 -6.350 32.755 1.00 92.88 369 GLN A CA 1
ATOM 2691 C C . GLN A 1 369 ? 21.691 -7.417 32.308 1.00 92.88 369 GLN A C 1
ATOM 2693 O O . GLN A 1 369 ? 22.100 -8.505 31.904 1.00 92.88 369 GLN A O 1
ATOM 2698 N N . LEU A 1 370 ? 20.389 -7.110 32.313 1.00 90.00 370 LEU A N 1
ATOM 2699 C CA . LEU A 1 370 ? 19.360 -8.032 31.826 1.00 90.00 370 LEU A CA 1
ATOM 2700 C C . LEU A 1 370 ? 19.542 -8.340 30.333 1.00 90.00 370 LEU A C 1
ATOM 2702 O O . LEU A 1 370 ? 19.511 -9.504 29.931 1.00 90.00 370 LEU A O 1
ATOM 2706 N N . SER A 1 371 ? 19.792 -7.306 29.526 1.00 92.75 371 SER A N 1
ATOM 2707 C CA . SER A 1 371 ? 20.047 -7.447 28.087 1.00 92.75 371 SER A CA 1
ATOM 2708 C C . SER A 1 371 ? 21.319 -8.257 27.820 1.00 92.75 371 SER A C 1
ATOM 2710 O O . SER A 1 371 ? 21.337 -9.120 26.943 1.00 92.75 371 SER A O 1
ATOM 2712 N N . ALA A 1 372 ? 22.367 -8.046 28.623 1.00 94.44 372 ALA A N 1
ATOM 2713 C CA . ALA A 1 372 ? 23.605 -8.813 28.560 1.00 94.44 372 ALA A CA 1
ATOM 2714 C C . ALA A 1 372 ? 23.392 -10.295 28.898 1.00 94.44 372 ALA A C 1
ATOM 2716 O O . ALA A 1 372 ? 23.918 -11.159 28.202 1.00 94.44 372 ALA A O 1
ATOM 2717 N N . LEU A 1 373 ? 22.576 -10.618 29.904 1.00 94.31 373 LEU A N 1
ATOM 2718 C CA . LEU A 1 373 ? 22.229 -12.009 30.215 1.00 94.31 373 LEU A CA 1
ATOM 2719 C C . LEU A 1 373 ? 21.404 -12.664 29.096 1.00 94.31 373 LEU A C 1
ATOM 2721 O O . LEU A 1 373 ? 21.641 -13.825 28.760 1.00 94.31 373 LEU A O 1
ATOM 2725 N N . GLY A 1 374 ? 20.480 -11.921 28.476 1.00 93.31 374 GLY A N 1
ATOM 2726 C CA . GLY A 1 374 ? 19.734 -12.383 27.301 1.00 93.31 374 GLY A CA 1
ATOM 2727 C C . GLY A 1 374 ? 20.652 -12.709 26.120 1.00 93.31 374 GLY A C 1
ATOM 2728 O O . GLY A 1 374 ? 20.549 -13.788 25.530 1.00 93.31 374 GLY A O 1
ATOM 2729 N N . LEU A 1 375 ? 21.604 -11.815 25.836 1.00 95.00 375 LEU A N 1
ATOM 2730 C CA . LEU A 1 375 ? 22.621 -12.013 24.807 1.00 95.00 375 LEU A CA 1
ATOM 2731 C C . LEU A 1 375 ? 23.539 -13.203 25.122 1.00 95.00 375 LEU A C 1
ATOM 2733 O O . LEU A 1 375 ? 23.780 -14.031 24.245 1.00 95.00 375 LEU A O 1
ATOM 2737 N N . ALA A 1 376 ? 24.017 -13.330 26.363 1.00 93.75 376 ALA A N 1
ATOM 2738 C CA . ALA A 1 376 ? 24.841 -14.460 26.790 1.00 93.75 376 ALA A CA 1
ATOM 2739 C C . ALA A 1 376 ? 24.128 -15.795 26.530 1.00 93.75 376 ALA A C 1
ATOM 2741 O O . ALA A 1 376 ? 24.685 -16.682 25.885 1.00 93.75 376 ALA A O 1
ATOM 2742 N N . ALA A 1 377 ? 22.854 -15.893 26.919 1.00 92.06 377 ALA A N 1
ATOM 2743 C CA . ALA A 1 377 ? 22.056 -17.092 26.707 1.00 92.06 377 ALA A CA 1
ATOM 2744 C C . ALA A 1 377 ? 21.814 -17.390 25.212 1.00 92.06 377 ALA A C 1
ATOM 2746 O O . ALA A 1 377 ? 21.733 -18.554 24.817 1.00 92.06 377 ALA A O 1
ATOM 2747 N N . ALA A 1 378 ? 21.688 -16.364 24.362 1.00 91.00 378 ALA A N 1
ATOM 2748 C CA . ALA A 1 378 ? 21.576 -16.542 22.914 1.00 91.00 378 ALA A CA 1
ATOM 2749 C C . ALA A 1 378 ? 22.881 -17.082 22.302 1.00 91.00 378 ALA A C 1
ATOM 2751 O O . ALA A 1 378 ? 22.843 -18.040 21.528 1.00 91.00 378 ALA A O 1
ATOM 2752 N N . LEU A 1 379 ? 24.029 -16.528 22.699 1.00 93.12 379 LEU A N 1
ATOM 2753 C CA . LEU A 1 379 ? 25.352 -16.950 22.230 1.00 93.12 379 LEU A CA 1
ATOM 2754 C C . LEU A 1 379 ? 25.711 -18.369 22.685 1.00 93.12 379 LEU A C 1
ATOM 2756 O O . LEU A 1 379 ? 26.218 -19.159 21.889 1.00 93.12 379 LEU A O 1
ATOM 2760 N N . GLU A 1 380 ? 25.392 -18.732 23.925 1.00 92.31 380 GLU A N 1
ATOM 2761 C CA . GLU A 1 380 ? 25.569 -20.098 24.424 1.00 92.31 380 GLU A CA 1
ATOM 2762 C C . GLU A 1 380 ? 24.723 -21.101 23.630 1.00 92.31 380 GLU A C 1
ATOM 2764 O O . GLU A 1 380 ? 25.228 -22.141 23.205 1.00 92.31 380 GLU A O 1
ATOM 2769 N N . ARG A 1 381 ? 23.445 -20.783 23.373 1.00 90.25 381 ARG A N 1
ATOM 2770 C CA . ARG A 1 381 ? 22.531 -21.682 22.650 1.00 90.25 381 ARG A CA 1
ATOM 2771 C C . ARG A 1 381 ? 22.862 -21.823 21.168 1.00 90.25 381 ARG A C 1
ATOM 2773 O O . ARG A 1 381 ? 22.750 -22.923 20.635 1.00 90.25 381 ARG A O 1
ATOM 2780 N N . GLN A 1 382 ? 23.185 -20.721 20.496 1.00 86.06 382 GLN A N 1
ATOM 2781 C CA . GLN A 1 382 ? 23.261 -20.687 19.032 1.00 86.06 382 GLN A CA 1
ATOM 2782 C C . GLN A 1 382 ? 24.689 -20.792 18.502 1.00 86.06 382 GLN A C 1
ATOM 2784 O O . GLN A 1 382 ? 24.906 -21.397 17.455 1.00 86.06 382 GLN A O 1
ATOM 2789 N N . ALA A 1 383 ? 25.665 -20.240 19.225 1.00 86.25 383 ALA A N 1
ATOM 2790 C CA . ALA A 1 383 ? 27.069 -20.255 18.823 1.00 86.25 383 ALA A CA 1
ATOM 2791 C C . ALA A 1 383 ? 27.919 -21.251 19.629 1.00 86.25 383 ALA A C 1
ATOM 2793 O O . ALA A 1 383 ? 29.072 -21.496 19.272 1.00 86.25 383 ALA A O 1
ATOM 2794 N N . GLY A 1 384 ? 27.379 -21.821 20.715 1.00 86.69 384 GLY A N 1
ATOM 2795 C CA . GLY A 1 384 ? 28.123 -22.710 21.610 1.00 86.69 384 GLY A CA 1
ATOM 2796 C C . GLY A 1 384 ? 29.269 -22.004 22.341 1.00 86.69 384 GLY A C 1
ATOM 2797 O O . GLY A 1 384 ? 30.250 -22.646 22.714 1.00 86.69 384 GLY A O 1
ATOM 2798 N N . TRP A 1 385 ? 29.193 -20.679 22.487 1.00 90.06 385 TRP A N 1
ATOM 2799 C CA . TRP A 1 385 ? 30.232 -19.880 23.132 1.00 90.06 385 TRP A CA 1
ATOM 2800 C C . TRP A 1 385 ? 30.111 -19.941 24.651 1.00 90.06 385 TRP A C 1
ATOM 2802 O O . TRP A 1 385 ? 29.017 -19.795 25.178 1.00 90.06 385 TRP A O 1
ATOM 2812 N N . SER A 1 386 ? 31.236 -20.068 25.359 1.00 86.44 386 SER A N 1
ATOM 2813 C CA . SER A 1 386 ? 31.273 -19.872 26.814 1.00 86.44 386 SER A CA 1
ATOM 2814 C C . SER A 1 386 ? 31.333 -18.378 27.132 1.00 86.44 386 SER A C 1
ATOM 2816 O O . SER A 1 386 ? 32.354 -17.732 26.860 1.00 86.44 386 SER A O 1
ATOM 2818 N N . VAL A 1 387 ? 30.250 -17.841 27.696 1.00 90.88 387 VAL A N 1
ATOM 2819 C CA . VAL A 1 387 ? 30.076 -16.411 27.981 1.00 90.88 387 VAL A CA 1
ATOM 2820 C C . VAL A 1 387 ? 29.983 -16.188 29.489 1.00 90.88 387 VAL A C 1
ATOM 2822 O O . VAL A 1 387 ? 29.200 -16.835 30.174 1.00 90.88 387 VAL A O 1
ATOM 2825 N N . TYR A 1 388 ? 30.769 -15.252 30.017 1.00 87.25 388 TYR A N 1
ATOM 2826 C CA . TYR A 1 388 ? 30.802 -14.932 31.443 1.00 87.25 388 TYR A CA 1
ATOM 2827 C C . TYR A 1 388 ? 30.455 -13.456 31.658 1.00 87.25 388 TYR A C 1
ATOM 2829 O O . TYR A 1 388 ? 31.151 -12.599 31.119 1.00 87.25 388 TYR A O 1
ATOM 2837 N N . PRO A 1 389 ? 29.412 -13.116 32.427 1.00 89.88 389 PRO A N 1
ATOM 2838 C CA . PRO A 1 389 ? 29.140 -11.726 32.775 1.00 89.88 389 PRO A CA 1
ATOM 2839 C C . PRO A 1 389 ? 30.216 -11.185 33.727 1.00 89.88 389 PRO A C 1
ATOM 2841 O O . PRO A 1 389 ? 30.508 -11.807 34.747 1.00 89.88 389 PRO A O 1
ATOM 2844 N N . ASP A 1 390 ? 30.775 -10.010 33.425 1.00 87.38 390 ASP A N 1
ATOM 2845 C CA . ASP A 1 390 ? 31.713 -9.276 34.296 1.00 87.38 390 ASP A CA 1
ATOM 2846 C C . ASP A 1 390 ? 30.961 -8.350 35.269 1.00 87.38 390 ASP A C 1
ATOM 2848 O O . ASP A 1 390 ? 31.283 -7.183 35.481 1.00 87.38 390 ASP A O 1
ATOM 2852 N N . PHE A 1 391 ? 29.861 -8.862 35.815 1.00 87.12 391 PHE A N 1
ATOM 2853 C CA . PHE A 1 391 ? 29.027 -8.183 36.796 1.00 87.12 391 PHE A CA 1
ATOM 2854 C C . PHE A 1 391 ? 28.329 -9.217 37.691 1.00 87.12 391 PHE A C 1
ATOM 2856 O O . PHE A 1 391 ? 28.182 -10.377 37.297 1.00 87.12 391 PHE A O 1
ATOM 2863 N N . PRO A 1 392 ? 27.895 -8.838 38.908 1.00 80.31 392 PRO A N 1
ATOM 2864 C CA . PRO A 1 392 ? 27.237 -9.767 39.816 1.00 80.31 392 PRO A CA 1
ATOM 2865 C C . PRO A 1 392 ? 25.937 -10.307 39.214 1.00 80.31 392 PRO A C 1
ATOM 2867 O O . PRO A 1 392 ? 25.039 -9.538 38.879 1.00 80.31 392 PRO A O 1
ATOM 2870 N N . VAL A 1 393 ? 25.815 -11.630 39.133 1.00 77.75 393 VAL A N 1
ATOM 2871 C CA . VAL A 1 393 ? 24.559 -12.314 38.804 1.00 77.75 393 VAL A CA 1
ATOM 2872 C C . VAL A 1 393 ? 24.023 -12.931 40.087 1.00 77.75 393 VAL A C 1
ATOM 2874 O O . VAL A 1 393 ? 24.770 -13.578 40.823 1.00 77.75 393 VAL A O 1
ATOM 2877 N N . ALA A 1 394 ? 22.743 -12.712 40.387 1.00 59.66 394 ALA A N 1
ATOM 2878 C CA . ALA A 1 394 ? 22.102 -13.389 41.507 1.00 59.66 394 ALA A CA 1
ATOM 2879 C C . ALA A 1 394 ? 22.190 -14.909 41.293 1.00 59.66 394 ALA A C 1
ATOM 2881 O O . ALA A 1 394 ? 21.855 -15.404 40.217 1.00 59.66 394 ALA A O 1
ATOM 2882 N N . ALA A 1 395 ? 22.675 -15.643 42.298 1.00 43.31 395 ALA A N 1
ATOM 2883 C CA . ALA A 1 395 ? 22.625 -17.101 42.269 1.00 43.31 395 ALA A CA 1
ATOM 2884 C C . ALA A 1 395 ? 21.152 -17.557 42.164 1.00 43.31 395 ALA A C 1
ATOM 2886 O O . ALA A 1 395 ? 20.291 -16.870 42.721 1.00 43.31 395 ALA A O 1
ATOM 2887 N N . PRO A 1 396 ? 20.868 -18.656 41.442 1.00 43.81 396 PRO A N 1
ATOM 2888 C CA . PRO A 1 396 ? 19.508 -19.158 41.264 1.00 43.81 396 PRO A CA 1
ATOM 2889 C C . PRO A 1 396 ? 18.796 -19.484 42.581 1.00 43.81 396 PRO A C 1
ATOM 2891 O O . PRO A 1 396 ? 19.485 -19.850 43.566 1.00 43.81 396 PRO A O 1
#

pLDDT: mean 85.03, std 15.89, range [26.61, 98.75]

Sequence (396 aa):
MSRMLAFVADRALTSREAWGADLIAEFAGLARLHADGWGSAWIDADADADADADADGEVASTGGVEAFEPGDLDGAAASVARIAYLRFASKGSPALPENTQPFVREGLAFQHNGLLAPRDRALGLLEPADVAQLVGTTDSEVYFAIVRRHLRAAGPDESARLTAIAAAVNEVRAVYPDACLNAFLLDDSGLFVVHAAGRAVTPLPAFAERGFTPDLLPPGHGPDYNTLRIVRAASGAFVVATTGVDQDGWDALPIDSVARIDAAGIRSVLIEPPAAGAGIRSVSMTSPDSHETSPDAVATLVVQVAVTKLDALAVISLAVDSPVLAAGSARPRIELDGGAWAEVEIPKFGEPPPLAIDVRSPLGLDHAQLSALGLAAALERQAGWSVYPDFPVAAP

Mean predicted aligned error: 14.44 Å

Radius of gyration: 24.68 Å; Cα contacts (8 Å, |Δi|>4): 801; chains: 1; bounding box: 80×39×66 Å

Foldseek 3Di:
DKKKKKKAAPAWDALCLTQNDQQLVLNLVCCLQLVQKKKKWAQDRPQPPPPPPPPFRATDMDMFRHRDDSCVRRVDGTGRMMMMIRHDDDPPFHSGRLPYAQDDDRQKTKDWDKADPPLVVLVVLDDPVLVVPRDGDGSRSSLVSLLVVLCVVFDPDPVSSQVSNLVSVLVSCLAVVQMQGWMWMAGNQGIKTAAALGNDAQPQVSSVVSVQHPVNDAFCSHRQQSWKWWDQDPSRMIMIIGTRHDQVPTHTDDHQWMWDQHSVGIDIDGRDRHDDPGHDDPPPPDDDDDDDDDDWAKWKKKWQDQDDQVVVQVLLCVLQVFHFPPVPDPWTWTAFPPGKIWTWDDPPPDDHDIIMIIITDPVHHVVSVVRLVVSCVSCCVRVVIDMDIPDDDDDD

Secondary structure (DSSP, 8-state):
--EEEEEEEEEEE-HHHHH-HHHHHHHHHHTTTS-S-EEEEEEETT--TTS-TTS---EEEEEESSPP-THHHHTSPPEEEEEEEE--PPTT----GGGPSSEEETTEEEEEEE--SSTHHHHTTS-HHHHTT--S--HHHHHHHHHHHHHHHS-S-HHHHHHHHHHHHHHHHHH-TTS-EEEEEEETTEEEEEE---SPPP-HHHHHHTT--TTTSPTT-STTTT-EEEEE-TTS-EEEEESSS--TTPEEPPSSEEEEEETTEEEEEEPPPPPTT-S---------------PPEEEEEEE-----HHHHHHHHHHHTT--EETTTSSS-EEE-GGG-EEEEE--SSS---PEEEEEEETT-HHHHHHHHHHHHHHHHHHH---EEESS-----

Nearest PDB structures (foldseek):
  4zfk-assembly1_A  TM=7.878E-01  e=7.195E-13  Mycolicibacterium smegmatis MC2 155
  4zfj-assembly3_I  TM=7.637E-01  e=9.571E-13  Mycolicibacterium smegmatis MC2 155
  4zfl-assembly1_B  TM=7.744E-01  e=2.674E-12  Mycolicibacterium smegmatis MC2 155
  2j6h-assembly1_B  TM=6.833E-01  e=3.622E-10  Escherichia coli
  8vh5-assembly1_C  TM=4.591E-01  e=2.813E+00  Homo sapiens

Solvent-accessible surface area (backbone atoms only — not comparable to full-atom values): 21821 Å² total; per-residue (Å²): 93,43,44,44,39,34,40,30,30,86,49,65,34,36,46,48,62,54,60,32,68,65,53,46,52,37,52,42,58,46,34,77,76,22,51,49,9,22,15,30,35,32,34,59,66,76,67,56,91,83,54,61,95,82,58,67,46,65,52,45,72,54,69,35,55,58,82,74,54,57,60,71,47,66,69,40,79,50,19,28,28,38,42,38,34,26,31,32,68,59,93,90,56,73,72,41,66,67,57,34,37,43,45,75,58,94,34,32,33,38,39,67,40,46,62,59,81,70,47,68,65,57,53,70,76,46,54,72,75,56,57,71,67,59,82,48,86,51,44,62,59,49,52,49,52,46,34,49,54,31,40,72,74,30,61,92,49,65,70,46,36,49,50,19,47,27,50,32,51,40,58,51,28,47,52,36,43,24,32,24,59,25,29,44,38,37,35,70,87,40,42,35,39,35,31,28,42,53,66,57,71,68,64,55,70,67,39,39,77,73,72,33,47,86,90,66,49,61,63,49,73,46,98,60,40,60,43,44,33,35,39,73,39,97,74,65,18,41,34,38,32,44,46,48,53,93,56,86,91,44,46,72,56,64,72,40,23,29,34,41,41,48,63,90,45,76,48,74,47,72,36,71,77,63,59,92,88,47,43,57,72,73,78,69,97,62,84,85,80,83,76,95,68,80,83,62,25,68,25,45,33,41,29,76,52,90,69,53,74,67,57,46,48,52,51,52,21,63,44,66,76,25,68,66,41,59,73,91,53,100,72,38,34,26,62,43,82,94,69,26,33,39,32,78,49,71,71,79,87,88,70,78,61,63,35,37,37,39,17,33,12,85,83,32,52,70,56,7,43,53,47,38,52,53,48,42,54,29,34,35,74,69,70,67,45,61,63,42,69,76,58,95,71,83,78,132